Protein AF-W9HIA0-F1 (afdb_monomer_lite)

pLDDT: mean 82.34, std 18.27, range [27.28, 98.69]

Sequence (419 aa):
MSSFQTSLRPPAATPKKTTRSRIVEISGQVGYLEDGTVLQTFEGQVLQAAKNLKACMKASGVSLQHLLKIKHYIVDYNPSKLELIANAMKSVFGAEQLESPPGSLLGGVESLANPRILYEVEAVGAIKAYGPSATMPSTLVLPEITETDVVVVGTGLSGLQAAVDLQAAGLSAIVLEATGRVGGRTYSVKSTPHSPHKIDLGGAWINDTNQSRVWALTQKYGIQTERQITKGLNLTIQSDGTVNKFPYGQLTALPQDKSLLTTPHTSPKAAQYDNMSLTEFAKKYSSHPIIKHISDLMARSMVSSKPEELSFLWFLTHIARHTTLVEMISNDEDGAQFLRVKGGTMQFSERLAEELPVGAVQLATPVTKIQQLCPGAVRVTAGSGKTIYCKKVVVSAPTPAYSQINFSSTAKRHCHVIR

Secondary structure (DSSP, 8-state):
------------------SSEEEEEEEEEESB-TTS-B-SSHHHHHHHHHHHHHHHHHHHT--GGGEEEEEEEEET--TTHHHHHHHHHHHHH-SGGGSS--EEEEEEES--SSTT--EEEEEEEEEE---------SS-----EEEEEEEEE--BHHHHHHHHHHHHTT--EEEE-SSSSSBTT--EEESSTT-S-EEESS--EE-TTT-HHHHHHHHHTT--EEE----SEEEEE-TT--EEEEETT--TTS----GGGS-GGGSTTHHHHHTSBHHHHHHHH---HHHHHHHHHHHHHHHSS-TTSSBHHHHHHHHHTTS-TTGGG--STT-TT-EEETT-TTHHHHHHHHTSPTTSEETT--EEEEEEEETTEEEEEETTS-EEEEEEEEE-S-GGGGGGSEEEE-S-S------

Organism: NCBI:txid660029

Structure (mmCIF, N/CA/C/O backbone):
data_AF-W9HIA0-F1
#
_entry.id   AF-W9HIA0-F1
#
loop_
_atom_site.group_PDB
_atom_site.id
_atom_site.type_symbol
_atom_site.label_atom_id
_atom_site.label_alt_id
_atom_site.label_comp_id
_atom_site.label_asym_id
_atom_site.label_entity_id
_atom_site.label_seq_id
_atom_site.pdbx_PDB_ins_code
_atom_site.Cartn_x
_atom_site.Cartn_y
_atom_site.Cartn_z
_atom_site.occupancy
_atom_site.B_iso_or_equiv
_atom_site.auth_seq_id
_atom_site.auth_comp_id
_atom_site.auth_asym_id
_atom_site.auth_atom_id
_atom_site.pdbx_PDB_model_num
ATOM 1 N N . MET A 1 1 ? -35.161 67.763 25.863 1.00 35.59 1 MET A N 1
ATOM 2 C CA . MET A 1 1 ? -34.348 66.959 24.925 1.00 35.59 1 MET A CA 1
ATOM 3 C C . MET A 1 1 ? -33.448 66.057 25.754 1.00 35.59 1 MET A C 1
ATOM 5 O O . MET A 1 1 ? -32.598 66.581 26.457 1.00 35.59 1 MET A O 1
ATOM 9 N N . SER A 1 2 ? -33.666 64.743 25.735 1.00 28.09 2 SER A N 1
ATOM 10 C CA . SER A 1 2 ? -32.828 63.749 26.423 1.00 28.09 2 SER A CA 1
ATOM 11 C C . SER A 1 2 ? -32.234 62.789 25.391 1.00 28.09 2 SER A C 1
ATOM 13 O O . SER A 1 2 ? -32.898 62.414 24.427 1.00 28.09 2 SER A O 1
ATOM 15 N N . SER A 1 3 ? -30.958 62.438 25.548 1.00 28.38 3 SER A N 1
ATOM 16 C CA . SER A 1 3 ? -30.199 61.694 24.540 1.00 28.38 3 SER A CA 1
ATOM 17 C C . SER A 1 3 ? -30.387 60.181 24.669 1.00 28.38 3 SER A C 1
ATOM 19 O O . SER A 1 3 ? -29.790 59.558 25.547 1.00 28.38 3 SER A O 1
ATOM 21 N N . PHE A 1 4 ? -31.128 59.572 23.742 1.00 27.33 4 PHE A N 1
ATOM 22 C CA . PHE A 1 4 ? -31.023 58.132 23.497 1.00 27.33 4 PHE A CA 1
ATOM 23 C C . PHE A 1 4 ? -29.729 57.846 22.725 1.00 27.33 4 PHE A C 1
ATOM 25 O O . PHE A 1 4 ? -29.637 58.117 21.529 1.00 27.33 4 PHE A O 1
ATOM 32 N N . GLN A 1 5 ? -28.720 57.294 23.402 1.00 27.28 5 GLN A N 1
ATOM 33 C CA . GLN A 1 5 ? -27.546 56.733 22.733 1.00 27.28 5 GLN A CA 1
ATOM 34 C C . GLN A 1 5 ? -27.870 55.328 22.214 1.00 27.28 5 GLN A C 1
ATOM 36 O O . GLN A 1 5 ? -27.813 54.347 22.953 1.00 27.28 5 GLN A O 1
ATOM 41 N N . THR A 1 6 ? -28.173 55.215 20.923 1.00 29.28 6 THR A N 1
ATOM 42 C CA . THR A 1 6 ? -28.258 53.934 20.211 1.00 29.28 6 THR A CA 1
ATOM 43 C C . THR A 1 6 ? -26.856 53.356 19.984 1.00 29.28 6 THR A C 1
ATOM 45 O O . THR A 1 6 ? -26.274 53.459 18.909 1.00 29.28 6 THR A O 1
ATOM 48 N N . SER A 1 7 ? -26.292 52.718 21.013 1.00 28.92 7 SER A N 1
ATOM 49 C CA . SER A 1 7 ? -24.935 52.141 21.012 1.00 28.92 7 SER A CA 1
ATOM 50 C C . SER A 1 7 ? -24.769 50.846 20.191 1.00 28.92 7 SER A C 1
ATOM 52 O O . SER A 1 7 ? -23.736 50.180 20.279 1.00 28.92 7 SER A O 1
ATOM 54 N N . LEU A 1 8 ? -25.734 50.507 19.330 1.00 30.83 8 LEU A N 1
ATOM 55 C CA . LEU A 1 8 ? -25.632 49.410 18.365 1.00 30.83 8 LEU A CA 1
ATOM 56 C C . LEU A 1 8 ? -24.785 49.824 17.152 1.00 30.83 8 LEU A C 1
ATOM 58 O O . LEU A 1 8 ? -25.298 50.147 16.080 1.00 30.83 8 LEU A O 1
ATOM 62 N N . ARG A 1 9 ? -23.457 49.768 17.309 1.00 27.45 9 ARG A N 1
ATOM 63 C CA . ARG A 1 9 ? -22.551 49.702 16.152 1.00 27.45 9 ARG A CA 1
ATOM 64 C C . ARG A 1 9 ? -22.869 48.439 15.334 1.00 27.45 9 ARG A C 1
ATOM 66 O O . ARG A 1 9 ? -23.009 47.372 15.933 1.00 27.45 9 ARG A O 1
ATOM 73 N N . PRO A 1 10 ? -22.894 48.505 13.989 1.00 29.73 10 PRO A N 1
ATOM 74 C CA . PRO A 1 10 ? -22.833 47.302 13.165 1.00 29.73 10 PRO A CA 1
ATOM 75 C C . PRO A 1 10 ? -21.592 46.474 13.546 1.00 29.73 10 PRO A C 1
ATOM 77 O O . PRO A 1 10 ? -20.531 47.069 13.770 1.00 29.73 10 PRO A O 1
ATOM 80 N N . PRO A 1 11 ? -21.678 45.133 13.629 1.00 36.06 11 PRO A N 1
ATOM 81 C CA . PRO A 1 11 ? -20.545 44.301 14.022 1.00 36.06 11 PRO A CA 1
ATOM 82 C C . PRO A 1 11 ? -19.441 44.363 12.960 1.00 36.06 11 PRO A C 1
ATOM 84 O O . PRO A 1 11 ? -19.498 43.702 11.923 1.00 36.06 11 PRO A O 1
ATOM 87 N N . ALA A 1 12 ? -18.420 45.180 13.225 1.00 34.66 12 ALA A N 1
ATOM 88 C CA . ALA A 1 12 ? -17.250 45.330 12.371 1.00 34.66 12 ALA A CA 1
ATOM 89 C C . ALA A 1 12 ? -16.412 44.040 12.408 1.00 34.66 12 ALA A C 1
ATOM 91 O O . ALA A 1 12 ? -15.592 43.835 13.305 1.00 34.66 12 ALA A O 1
ATOM 92 N N . ALA A 1 13 ? -16.651 43.154 11.440 1.00 41.16 13 ALA A N 1
ATOM 93 C CA . ALA A 1 13 ? -16.012 41.847 11.363 1.00 41.16 13 ALA A CA 1
ATOM 94 C C . ALA A 1 13 ? -14.483 41.975 11.242 1.00 41.16 13 ALA A C 1
ATOM 96 O O . ALA A 1 13 ? -13.946 42.356 10.201 1.00 41.16 13 ALA A O 1
ATOM 97 N N . THR A 1 14 ? -13.766 41.630 12.312 1.00 37.56 14 THR A N 1
ATOM 98 C CA . THR A 1 14 ? -12.300 41.608 12.322 1.00 37.56 14 THR A CA 1
ATOM 99 C C . THR A 1 14 ? -11.791 40.443 11.460 1.00 37.56 14 THR A C 1
ATOM 101 O O . THR A 1 14 ? -1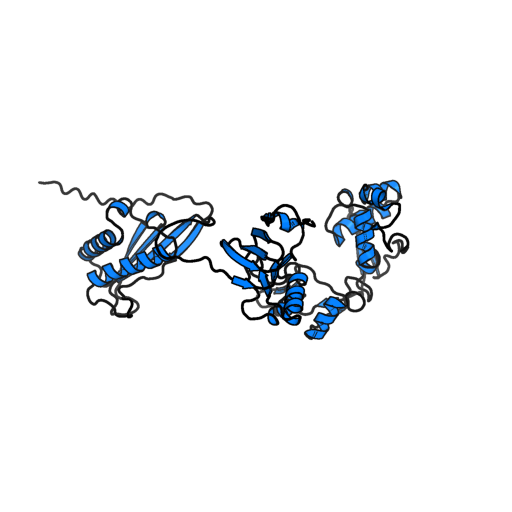2.213 39.302 11.671 1.00 37.56 14 THR A O 1
ATOM 104 N N . PRO A 1 15 ? -10.878 40.673 10.495 1.00 35.75 15 PRO A N 1
ATOM 105 C CA . PRO A 1 15 ? -10.436 39.632 9.567 1.00 35.75 15 PRO A CA 1
ATOM 106 C C . PRO A 1 15 ? -9.534 38.591 10.255 1.00 35.75 15 PRO A C 1
ATOM 108 O O . PRO A 1 15 ? -8.313 38.742 10.341 1.00 35.75 15 PRO A O 1
ATOM 111 N N . LYS A 1 16 ? -10.142 37.496 10.727 1.00 46.38 16 LYS A N 1
ATOM 112 C CA . LYS A 1 16 ? -9.457 36.341 11.334 1.00 46.38 16 LYS A CA 1
ATOM 113 C C . LYS A 1 16 ? -8.631 35.576 10.281 1.00 46.38 16 LYS A C 1
ATOM 115 O O . LYS A 1 16 ? -9.134 34.655 9.639 1.00 46.38 16 LYS A O 1
ATOM 120 N N . LYS A 1 17 ? -7.344 35.914 10.117 1.00 38.69 17 LYS A N 1
ATOM 121 C CA . LYS A 1 17 ? -6.390 35.081 9.353 1.00 38.69 17 LYS A CA 1
ATOM 122 C C . LYS A 1 17 ? -6.294 33.689 9.988 1.00 38.69 17 LYS A C 1
ATOM 124 O O . LYS A 1 17 ? -5.956 33.575 11.163 1.00 38.69 17 LYS A O 1
ATOM 129 N N . THR A 1 18 ? -6.517 32.630 9.208 1.00 45.09 18 THR A N 1
ATOM 130 C CA . THR A 1 18 ? -6.260 31.246 9.638 1.00 45.09 18 THR A CA 1
ATOM 131 C C . THR A 1 18 ? -5.520 30.476 8.544 1.00 45.09 18 THR A C 1
ATOM 133 O O . THR A 1 18 ? -5.795 30.656 7.363 1.00 45.09 18 THR A O 1
ATOM 136 N N . THR A 1 19 ? -4.539 29.657 8.931 1.00 45.19 19 THR A N 1
ATOM 137 C CA . THR A 1 19 ? -3.585 29.004 8.007 1.00 45.19 19 THR A CA 1
ATOM 138 C C . THR A 1 19 ? -3.752 27.486 7.901 1.00 45.19 19 THR A C 1
ATOM 140 O O . THR A 1 19 ? -3.065 26.860 7.101 1.00 45.19 19 THR A O 1
ATOM 143 N N . ARG A 1 20 ? -4.671 26.893 8.680 1.00 55.88 20 ARG A N 1
ATOM 144 C CA . ARG A 1 20 ? -5.217 25.530 8.531 1.00 55.88 20 ARG A CA 1
ATOM 145 C C . ARG A 1 20 ? -6.472 25.412 9.405 1.00 55.88 20 ARG A C 1
ATOM 147 O O . ARG A 1 20 ? -6.371 25.418 10.633 1.00 55.88 20 ARG A O 1
ATOM 154 N N . SER A 1 21 ? -7.639 25.305 8.775 1.00 62.72 21 SER A N 1
ATOM 155 C CA . SER A 1 21 ? -8.948 25.309 9.447 1.00 62.72 21 SER A CA 1
ATOM 156 C C . SER A 1 21 ? -9.888 24.287 8.821 1.00 62.72 21 SER A C 1
ATOM 158 O O . SER A 1 21 ? -9.863 24.097 7.607 1.00 62.72 21 SER A O 1
ATOM 160 N N . ARG A 1 22 ? -10.741 23.663 9.639 1.00 77.12 22 ARG A N 1
ATOM 161 C CA . ARG A 1 22 ? -11.906 22.911 9.165 1.00 77.12 22 ARG A CA 1
ATOM 162 C C . ARG A 1 22 ? -13.106 23.853 9.200 1.00 77.12 22 ARG A C 1
ATOM 164 O O . ARG A 1 22 ? -13.441 24.368 10.268 1.00 77.12 22 ARG A O 1
ATOM 171 N N . ILE A 1 23 ? -13.728 24.075 8.045 1.00 82.75 23 ILE A N 1
ATOM 172 C CA . ILE A 1 23 ? -15.037 24.729 7.978 1.00 82.75 23 ILE A CA 1
ATOM 173 C C . ILE A 1 23 ? -16.092 23.743 8.487 1.00 82.75 23 ILE A C 1
ATOM 175 O O . ILE A 1 23 ? -16.020 22.545 8.210 1.00 82.75 23 ILE A O 1
ATOM 179 N N . VAL A 1 24 ? -17.042 24.252 9.261 1.00 81.00 24 VAL A N 1
ATOM 180 C CA . VAL A 1 24 ? -18.225 23.534 9.728 1.00 81.00 24 VAL A CA 1
ATOM 181 C C . VAL A 1 24 ? -19.437 24.355 9.319 1.00 81.00 24 VAL A C 1
ATOM 183 O O . VAL A 1 24 ? -19.586 25.496 9.757 1.00 81.00 24 VAL A O 1
ATOM 186 N N . GLU A 1 25 ? -20.300 23.766 8.504 1.00 86.75 25 GLU A N 1
ATOM 187 C CA . GLU A 1 25 ? -21.568 24.359 8.089 1.00 86.75 25 GLU A CA 1
ATOM 188 C C . GLU A 1 25 ? -22.695 23.659 8.849 1.00 86.75 25 GLU A C 1
ATOM 190 O O . GLU A 1 25 ? -22.840 22.438 8.789 1.00 86.75 25 GLU A O 1
ATOM 195 N N . ILE A 1 26 ? -23.460 24.432 9.617 1.00 86.50 26 ILE A N 1
ATOM 196 C CA . ILE A 1 26 ? -24.636 23.963 10.346 1.00 86.50 26 ILE A CA 1
ATOM 197 C C . ILE A 1 26 ? -25.848 24.442 9.557 1.00 86.50 26 ILE A C 1
ATOM 199 O O . ILE A 1 26 ? -26.212 25.616 9.634 1.00 86.50 26 ILE A O 1
ATOM 203 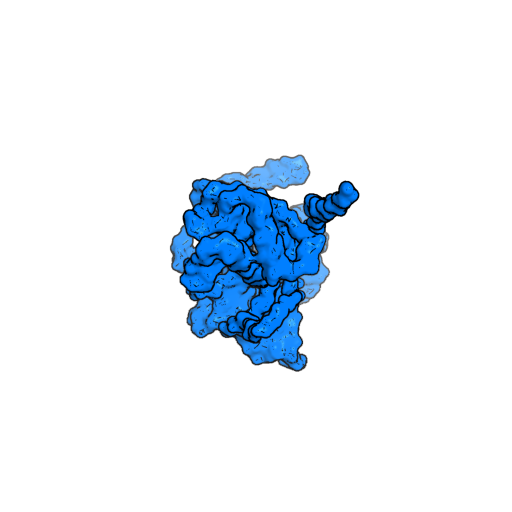N N . SER A 1 27 ? -26.424 23.518 8.784 1.00 79.19 27 SER A N 1
ATOM 204 C CA . SER A 1 27 ? -27.644 23.731 7.999 1.00 79.19 27 SER A CA 1
ATOM 205 C C . SER A 1 27 ? -28.843 24.089 8.891 1.00 79.19 27 SER A C 1
ATOM 207 O O . SER A 1 27 ? -28.811 23.841 10.100 1.00 79.19 27 SER A O 1
ATOM 209 N N . GLY A 1 28 ? -29.885 24.658 8.281 1.00 82.38 28 GLY A N 1
ATOM 210 C CA . GLY A 1 28 ? -31.044 25.290 8.916 1.00 82.38 28 GLY A CA 1
ATOM 211 C C . GLY A 1 28 ? -31.553 24.621 10.193 1.00 82.38 28 GLY A C 1
ATOM 212 O O . GLY A 1 28 ? -32.071 23.505 10.172 1.00 82.38 28 GLY A O 1
ATOM 213 N N . GLN A 1 29 ? -31.422 25.326 11.317 1.00 94.06 29 GLN A N 1
ATOM 214 C CA . GLN A 1 29 ? -31.971 24.938 12.612 1.00 94.06 29 GLN A CA 1
ATOM 215 C C . GLN A 1 29 ? -33.268 25.700 12.864 1.00 94.06 29 GLN A C 1
ATOM 217 O O . GLN A 1 29 ? -33.317 26.925 12.778 1.00 94.06 29 GLN A O 1
ATOM 222 N N . VAL A 1 30 ? -34.322 24.956 13.180 1.00 92.69 30 VAL A N 1
ATOM 223 C CA . VAL A 1 30 ? -35.706 25.442 13.264 1.00 92.69 30 VAL A CA 1
ATOM 224 C C . VAL A 1 30 ? -36.342 25.023 14.590 1.00 92.69 30 VAL A C 1
ATOM 226 O O . VAL A 1 30 ? -35.761 24.242 15.346 1.00 92.69 30 VAL A O 1
ATOM 229 N N . GLY A 1 31 ? -37.542 25.529 14.878 1.00 88.31 31 GLY A N 1
ATOM 230 C CA . GLY A 1 31 ? -38.252 25.344 16.150 1.00 88.31 31 GLY A CA 1
ATOM 231 C C . GLY A 1 31 ? -38.818 23.946 16.455 1.00 88.31 31 GLY A C 1
ATOM 232 O O . GLY A 1 31 ? -39.837 23.871 17.142 1.00 88.31 31 GLY A O 1
ATOM 233 N N . TYR A 1 32 ? -38.212 22.867 15.944 1.00 86.31 32 TYR A N 1
ATOM 234 C CA . TYR A 1 32 ? -38.603 21.487 16.264 1.00 86.31 32 TYR A CA 1
ATOM 235 C C . TYR A 1 32 ? -38.136 21.062 17.667 1.00 86.31 32 TYR A C 1
ATOM 237 O O . TYR A 1 32 ? -37.033 21.411 18.103 1.00 86.31 32 TYR A O 1
ATOM 245 N N . LEU A 1 33 ? -38.974 20.280 18.345 1.00 79.81 33 LEU A N 1
ATOM 246 C CA . LEU A 1 33 ? -38.671 19.529 19.563 1.00 79.81 33 LEU A CA 1
ATOM 247 C C . LEU A 1 33 ? -38.178 18.107 19.224 1.00 79.81 33 LEU A C 1
ATOM 249 O O . LEU A 1 33 ? -38.235 17.672 18.074 1.00 79.81 33 LEU A O 1
ATOM 253 N N . GLU A 1 34 ? -37.688 17.377 20.230 1.00 74.81 34 GLU A N 1
ATOM 254 C CA . GLU A 1 34 ? -37.121 16.023 20.072 1.00 74.81 34 GLU A CA 1
ATOM 255 C C . GLU A 1 34 ? -38.152 14.972 19.611 1.00 74.81 34 GLU A C 1
ATOM 257 O O . GLU A 1 34 ? -37.778 13.959 19.027 1.00 74.81 34 GLU A O 1
ATOM 262 N N . ASP A 1 35 ? -39.447 15.236 19.810 1.00 78.44 35 ASP A N 1
ATOM 263 C CA . ASP A 1 35 ? -40.573 14.422 19.328 1.00 78.44 35 ASP A CA 1
ATOM 264 C C . ASP A 1 35 ? -41.003 14.747 17.879 1.00 78.44 35 ASP A C 1
ATOM 266 O O . ASP A 1 35 ? -41.953 14.161 17.359 1.00 78.44 35 ASP A O 1
ATOM 270 N N . GLY A 1 36 ? -40.322 15.689 17.214 1.00 75.69 36 GLY A N 1
ATOM 271 C CA . GLY A 1 36 ? -40.649 16.152 15.863 1.00 75.69 36 GLY A CA 1
ATOM 272 C C . GLY A 1 36 ? -41.812 17.151 15.786 1.00 75.69 36 GLY A C 1
ATOM 273 O O . GLY A 1 36 ? -42.183 17.569 14.684 1.00 75.69 36 GLY A O 1
ATOM 274 N N . THR A 1 37 ? -42.390 17.576 16.914 1.00 84.69 37 THR A N 1
ATOM 275 C CA . THR A 1 37 ? -43.388 18.658 16.937 1.00 84.69 37 THR A CA 1
ATOM 276 C C . THR A 1 37 ? -42.719 20.030 16.813 1.00 84.69 37 THR A C 1
ATOM 278 O O . THR A 1 37 ? -41.551 20.208 17.153 1.00 84.69 37 THR A O 1
ATOM 281 N N . VAL A 1 38 ? -43.445 21.022 16.288 1.00 86.88 38 VAL A N 1
ATOM 282 C CA . VAL A 1 38 ? -42.968 22.408 16.137 1.00 86.88 38 VAL A CA 1
ATOM 283 C C . VAL A 1 38 ? -43.795 23.339 17.019 1.00 86.88 38 VAL A C 1
ATOM 285 O O . VAL A 1 38 ? -45.026 23.277 17.019 1.00 86.88 38 VAL A O 1
ATOM 288 N N . LEU A 1 39 ? -43.121 24.204 17.780 1.00 85.94 39 LEU A N 1
ATOM 289 C CA . LEU A 1 39 ? -43.780 25.182 18.652 1.00 85.94 39 LEU A CA 1
ATOM 290 C C . LEU A 1 39 ? -44.579 26.198 17.821 1.00 85.94 39 LEU A C 1
ATOM 292 O O . LEU A 1 39 ? -44.107 26.662 16.789 1.00 85.94 39 LEU A O 1
ATOM 296 N N . GLN A 1 40 ? -45.782 26.577 18.258 1.00 85.94 40 GLN A N 1
ATOM 297 C CA . GLN A 1 40 ? -46.658 27.444 17.452 1.00 85.94 40 GLN A CA 1
ATOM 298 C C . GLN A 1 40 ? -46.286 28.936 17.500 1.00 85.94 40 GLN A C 1
ATOM 300 O O . GLN A 1 40 ? -46.611 29.676 16.575 1.00 85.94 40 GLN A O 1
ATOM 305 N N . THR A 1 41 ? -45.609 29.403 18.554 1.00 93.00 41 THR A N 1
ATOM 306 C CA . THR A 1 41 ? -45.244 30.821 18.703 1.00 93.00 41 THR A CA 1
ATOM 307 C C . THR A 1 41 ? -43.882 31.123 18.082 1.00 93.00 41 THR A C 1
ATOM 309 O O . THR A 1 41 ? -42.940 30.342 18.219 1.00 93.00 41 THR A O 1
ATOM 312 N N . PHE A 1 42 ? -43.748 32.295 17.451 1.00 93.12 42 PHE A N 1
ATOM 313 C CA . PHE A 1 42 ? -42.478 32.759 16.878 1.00 93.12 42 PHE A CA 1
ATOM 314 C C . PHE A 1 42 ? -41.345 32.751 17.917 1.00 93.12 42 PHE A C 1
ATOM 316 O O . PHE A 1 42 ? -40.298 32.163 17.676 1.00 93.12 42 PHE A O 1
ATOM 323 N N . GLU A 1 43 ? -41.573 33.323 19.103 1.00 93.44 43 GLU A N 1
ATOM 324 C CA . GLU A 1 43 ? -40.594 33.334 20.199 1.00 93.44 43 GLU A CA 1
ATOM 325 C C . GLU A 1 43 ? -40.195 31.919 20.650 1.00 93.44 43 GLU A C 1
ATOM 327 O O . GLU A 1 43 ? -39.008 31.638 20.822 1.00 93.44 43 GLU A O 1
ATOM 332 N N . GLY A 1 44 ? -41.162 31.001 20.768 1.00 92.31 44 GLY A N 1
ATOM 333 C CA . GLY A 1 44 ? -40.901 29.602 21.105 1.00 92.31 44 GLY A CA 1
ATOM 334 C C . GLY A 1 44 ? -40.029 28.912 20.056 1.00 92.31 44 GLY A C 1
ATOM 335 O O . GLY A 1 44 ? -39.043 28.261 20.406 1.00 92.31 44 GLY A O 1
ATOM 336 N N . GLN A 1 45 ? -40.334 29.107 18.768 1.00 95.88 45 GLN A N 1
ATOM 337 C CA . GLN A 1 45 ? -39.512 28.574 17.680 1.00 95.88 45 GLN A CA 1
ATOM 338 C C . GLN A 1 45 ? -38.110 29.173 17.658 1.00 95.88 45 GLN A C 1
ATOM 340 O O . GLN A 1 45 ? -37.153 28.427 17.489 1.00 95.88 45 GLN A O 1
ATOM 345 N N . VAL A 1 46 ? -37.966 30.484 17.860 1.00 95.44 46 VAL A N 1
ATOM 346 C CA . VAL A 1 46 ? -36.664 31.164 17.926 1.00 95.44 46 VAL A CA 1
ATOM 347 C C . VAL A 1 46 ? -35.822 30.613 19.080 1.00 95.44 46 VAL A C 1
ATOM 349 O O . VAL A 1 46 ? -34.653 30.273 18.885 1.00 95.44 46 VAL A O 1
ATOM 352 N N . LEU A 1 47 ? -36.417 30.462 20.268 1.00 94.06 47 LEU A N 1
ATOM 353 C CA . LEU A 1 47 ? -35.755 29.895 21.441 1.00 94.06 47 LEU A CA 1
ATOM 354 C C . LEU A 1 47 ? -35.335 28.436 21.215 1.00 94.06 47 LEU A C 1
ATOM 356 O O . LEU A 1 47 ? -34.222 28.051 21.576 1.00 94.06 47 LEU A O 1
ATOM 360 N N . GLN A 1 48 ? -36.195 27.620 20.603 1.00 94.31 48 GLN A N 1
ATOM 361 C CA . GLN A 1 48 ? -35.885 26.218 20.337 1.00 94.31 48 GLN A CA 1
ATOM 362 C C . GLN A 1 48 ? -34.872 26.050 19.195 1.00 94.31 48 GLN A C 1
ATOM 364 O O . GLN A 1 48 ? -33.921 25.289 19.345 1.00 94.31 48 GLN A O 1
ATOM 369 N N . ALA A 1 49 ? -34.979 26.825 18.117 1.00 94.25 49 ALA A N 1
ATOM 370 C CA . ALA A 1 49 ? -33.993 26.875 17.040 1.00 94.25 49 ALA A CA 1
ATOM 371 C C . ALA A 1 49 ? -32.607 27.301 17.556 1.00 94.25 49 ALA A C 1
ATOM 373 O O . ALA A 1 49 ? -31.598 26.716 17.168 1.00 94.25 49 ALA A O 1
ATOM 374 N N . ALA A 1 50 ? -32.543 28.254 18.495 1.00 92.62 50 ALA A N 1
ATOM 375 C CA . ALA A 1 50 ? -31.300 28.633 19.163 1.00 92.62 50 ALA A CA 1
ATOM 376 C C . ALA A 1 50 ? -30.712 27.485 20.012 1.00 92.62 50 ALA A C 1
ATOM 378 O O . ALA A 1 50 ? -29.499 27.262 19.971 1.00 92.62 50 ALA A O 1
ATOM 379 N N . LYS A 1 51 ? -31.537 26.719 20.749 1.00 91.69 51 LYS A N 1
ATOM 380 C CA . LYS A 1 51 ? -31.079 25.509 21.468 1.00 91.69 51 LYS A CA 1
ATOM 381 C C . LYS A 1 51 ? -30.569 24.436 20.503 1.00 91.69 51 LYS A C 1
ATOM 383 O O . LYS A 1 51 ? -29.501 23.878 20.744 1.00 91.69 51 LYS A O 1
ATOM 388 N N . ASN A 1 52 ? -31.296 24.184 19.414 1.00 89.50 52 ASN A N 1
ATOM 389 C CA . ASN A 1 52 ? -30.943 23.204 18.386 1.00 89.50 52 ASN A CA 1
ATOM 390 C C . ASN A 1 52 ? -29.606 23.589 17.719 1.00 89.50 52 ASN A C 1
ATOM 392 O O . ASN A 1 52 ? -28.674 22.787 17.681 1.00 89.50 52 ASN A O 1
ATOM 396 N N . LEU A 1 53 ? -29.430 24.869 17.364 1.00 91.62 53 LEU A N 1
ATOM 397 C CA . LEU A 1 53 ? -28.149 25.432 16.930 1.00 91.62 53 LEU A CA 1
ATOM 398 C C . LEU A 1 53 ? -27.036 25.226 17.968 1.00 91.62 53 LEU A C 1
ATOM 400 O O . LEU A 1 53 ? -25.955 24.759 17.610 1.00 91.62 53 LEU A O 1
ATOM 404 N N . LYS A 1 54 ? -27.281 25.509 19.255 1.00 89.50 54 LYS A N 1
ATOM 405 C CA . LYS A 1 54 ? -26.299 25.273 20.328 1.00 89.50 54 LYS A CA 1
ATOM 406 C C . LYS A 1 54 ? -25.924 23.789 20.452 1.00 89.50 54 LYS A C 1
ATOM 408 O O . LYS A 1 54 ? -24.756 23.487 20.704 1.00 89.50 54 LYS A O 1
ATOM 413 N N . ALA A 1 55 ? -26.867 22.870 20.240 1.00 83.06 55 ALA A N 1
ATOM 414 C CA . ALA A 1 55 ? -26.617 21.430 20.227 1.00 83.06 55 ALA A CA 1
ATOM 415 C C . ALA A 1 55 ? -25.753 21.008 19.025 1.00 83.06 55 ALA A C 1
ATOM 417 O O . ALA A 1 55 ? -24.716 20.371 19.221 1.00 83.06 55 ALA A O 1
ATOM 418 N N . CYS A 1 56 ? -26.095 21.436 17.804 1.00 81.25 56 CYS A N 1
ATOM 419 C CA . CYS A 1 56 ? -25.299 21.172 16.599 1.00 81.25 56 CYS A CA 1
ATOM 420 C C . CYS A 1 56 ? -23.891 21.787 16.676 1.00 81.25 56 CYS A C 1
ATOM 422 O O . CYS A 1 56 ? -22.910 21.147 16.285 1.00 81.25 56 CYS A O 1
ATOM 424 N N . MET A 1 57 ? -23.765 22.995 17.236 1.00 84.38 57 MET A N 1
ATOM 425 C CA . MET A 1 57 ? -22.477 23.640 17.509 1.00 84.38 57 MET A CA 1
ATOM 426 C C . MET A 1 57 ? -21.638 22.809 18.486 1.00 84.38 57 MET A C 1
ATOM 428 O O . MET A 1 57 ? -20.497 22.469 18.163 1.00 84.38 57 MET A O 1
ATOM 432 N N . LYS A 1 58 ? -22.216 22.403 19.629 1.00 82.19 58 LYS A N 1
ATOM 433 C CA . LYS A 1 58 ? -21.558 21.542 20.628 1.00 82.19 58 LYS A CA 1
ATOM 434 C C . LYS A 1 58 ? -21.092 20.219 20.013 1.00 82.19 58 LYS A C 1
ATOM 436 O O . LYS A 1 58 ? -19.930 19.859 20.182 1.00 82.19 58 LYS A O 1
ATOM 441 N N . ALA A 1 59 ? -21.959 19.531 19.268 1.00 70.62 59 ALA A N 1
ATOM 442 C CA . ALA A 1 59 ? -21.638 18.270 18.595 1.00 70.62 59 ALA A CA 1
ATOM 443 C C . ALA A 1 59 ? -20.505 18.416 17.559 1.00 70.62 59 ALA A C 1
ATOM 445 O O . ALA A 1 59 ? -19.708 17.501 17.373 1.00 70.62 59 ALA A O 1
ATOM 446 N N . SER A 1 60 ? -20.393 19.584 16.920 1.00 75.94 60 SER A N 1
ATOM 447 C CA . SER A 1 60 ? -19.387 19.852 15.885 1.00 75.94 60 SER A CA 1
ATOM 448 C C . SER A 1 60 ? -18.049 20.403 16.407 1.00 75.94 60 SER A C 1
ATOM 450 O O . SER A 1 60 ? -17.126 20.605 15.611 1.00 75.94 60 SER A O 1
ATOM 452 N N . GLY A 1 61 ? -17.932 20.680 17.713 1.00 78.94 61 GLY A N 1
ATOM 453 C CA . GLY A 1 61 ? -16.771 21.354 18.320 1.00 78.94 61 GLY A CA 1
ATOM 454 C C . GLY A 1 61 ? -16.716 22.872 18.074 1.00 78.94 61 GLY A C 1
ATOM 455 O O . GLY A 1 61 ? -15.657 23.494 18.190 1.00 78.94 61 GLY A O 1
ATOM 456 N N . VAL A 1 62 ? -17.840 23.485 17.700 1.00 78.12 62 VAL A N 1
ATOM 457 C CA . VAL A 1 62 ? -17.956 24.914 17.378 1.00 78.12 62 VAL A CA 1
ATOM 458 C C . VAL A 1 62 ? -18.467 25.682 18.603 1.00 78.12 62 VAL A C 1
ATOM 460 O O . VAL A 1 62 ? -19.404 25.258 19.272 1.00 78.12 62 VAL A O 1
ATOM 463 N N . SER A 1 63 ? -17.874 26.841 18.886 1.00 83.44 63 SER A N 1
ATOM 464 C CA . SER A 1 63 ? -18.364 27.825 19.863 1.00 83.44 63 SER A CA 1
ATOM 465 C C . SER A 1 63 ? -18.732 29.127 19.140 1.00 83.44 63 SER A C 1
ATOM 467 O O . SER A 1 63 ? -18.366 29.296 17.975 1.00 83.44 63 SER A O 1
ATOM 469 N N . LEU A 1 64 ? -19.404 30.078 19.805 1.00 80.00 64 LEU A N 1
ATOM 470 C CA . LEU A 1 64 ? -19.675 31.400 19.206 1.00 80.00 64 LEU A CA 1
ATOM 471 C C . LEU A 1 64 ? -18.388 32.088 18.715 1.00 80.00 64 LEU A C 1
ATOM 473 O O . LEU A 1 64 ? -18.375 32.693 17.648 1.00 80.00 64 LEU A O 1
ATOM 477 N N . GLN A 1 65 ? -17.276 31.911 19.434 1.00 80.12 65 GLN A N 1
ATOM 478 C CA . GLN A 1 65 ? -15.963 32.470 19.087 1.00 80.12 65 GLN A CA 1
ATOM 479 C C . GLN A 1 65 ? -15.406 31.911 17.760 1.00 80.12 65 GLN A C 1
ATOM 481 O O . GLN A 1 65 ? -14.650 32.596 17.058 1.00 80.12 65 GLN A O 1
ATOM 486 N N . HIS A 1 66 ? -15.791 30.678 17.408 1.00 83.94 66 HIS A N 1
ATOM 487 C CA . HIS A 1 66 ? -15.425 29.989 16.167 1.00 83.94 66 HIS A CA 1
ATOM 488 C C . HIS A 1 66 ? -16.349 30.329 14.986 1.00 83.94 66 HIS A C 1
ATOM 490 O O . HIS A 1 66 ? -16.026 29.970 13.852 1.00 83.94 66 HIS A O 1
ATOM 496 N N . LEU A 1 67 ? -17.480 31.009 15.207 1.00 83.81 67 LEU A N 1
ATOM 497 C CA . LEU A 1 67 ? -18.357 31.420 14.112 1.00 83.81 67 LEU A CA 1
ATOM 498 C C . LEU A 1 67 ? -17.702 32.509 13.252 1.00 83.81 67 LEU A C 1
ATOM 500 O O . LEU A 1 67 ? -17.114 33.476 13.748 1.00 83.81 67 LEU A O 1
ATOM 504 N N . LEU A 1 68 ? -17.821 32.325 11.937 1.00 83.94 68 LEU A N 1
ATOM 505 C CA . LEU A 1 68 ? -17.515 33.325 10.916 1.00 83.94 68 LEU A CA 1
ATOM 506 C C . LEU A 1 68 ? -18.779 34.097 10.532 1.00 83.94 68 LEU A C 1
ATOM 508 O O . LEU A 1 68 ? -18.736 35.317 10.388 1.00 83.94 68 LEU A O 1
ATOM 512 N N . LYS A 1 69 ? -19.900 33.381 10.379 1.00 85.81 69 LYS A N 1
ATOM 513 C CA . LYS A 1 69 ? -21.192 33.941 9.983 1.00 85.81 69 LYS A CA 1
ATOM 514 C C . LYS A 1 69 ? -22.344 33.185 10.641 1.00 85.81 69 LYS A C 1
ATOM 516 O O . LYS A 1 69 ? -22.277 31.965 10.782 1.00 85.81 69 LYS A O 1
ATOM 521 N N . ILE A 1 70 ? -23.408 33.904 10.970 1.00 90.06 70 ILE A N 1
ATOM 522 C CA . ILE A 1 70 ? -24.729 33.351 11.289 1.00 90.06 70 ILE A CA 1
ATOM 523 C C . ILE A 1 70 ? -25.750 33.999 10.343 1.00 90.06 70 ILE A C 1
ATOM 525 O O . ILE A 1 70 ? -25.627 35.184 10.016 1.00 90.06 70 ILE A O 1
ATOM 529 N N . LYS A 1 71 ? -26.710 33.229 9.829 1.00 93.00 71 LYS A N 1
ATOM 530 C CA . LYS A 1 71 ? -27.805 33.741 8.992 1.00 93.00 71 LYS A CA 1
ATOM 531 C C . LYS A 1 71 ? -29.126 33.375 9.662 1.00 93.00 71 LYS A C 1
ATOM 533 O O . LYS A 1 71 ? -29.295 32.243 10.104 1.00 93.00 71 LYS A O 1
ATOM 538 N N . HIS A 1 72 ? -30.028 34.344 9.752 1.00 94.00 72 HIS A N 1
ATOM 539 C CA . HIS A 1 72 ? -31.362 34.188 10.319 1.00 94.00 72 HIS A CA 1
ATOM 540 C C . HIS A 1 72 ? -32.389 34.428 9.214 1.00 94.00 72 HIS A C 1
ATOM 542 O O . HIS A 1 72 ? -32.357 35.491 8.589 1.00 94.00 72 HIS A O 1
ATOM 548 N N . TYR A 1 73 ? -33.306 33.487 9.010 1.00 95.69 73 TYR A N 1
ATOM 549 C CA . TYR A 1 73 ? -34.465 33.652 8.141 1.00 95.69 73 TYR A CA 1
ATOM 550 C C . TYR A 1 73 ? -35.715 33.842 8.997 1.00 95.69 73 TYR A C 1
ATOM 552 O O . TYR A 1 73 ? -35.994 33.055 9.902 1.00 95.69 73 TYR A O 1
ATOM 560 N N . ILE A 1 74 ? -36.436 34.930 8.740 1.00 96.31 74 ILE A N 1
ATOM 561 C CA . ILE A 1 74 ? -37.525 35.419 9.583 1.00 96.31 74 ILE A CA 1
ATOM 562 C C . ILE A 1 74 ? -38.770 35.573 8.710 1.00 96.31 74 ILE A C 1
ATOM 564 O O . ILE A 1 74 ? -38.831 36.492 7.889 1.00 96.31 74 ILE A O 1
ATOM 568 N N . VAL A 1 75 ? -39.761 34.698 8.901 1.00 94.25 75 VAL A N 1
ATOM 569 C CA . VAL A 1 75 ? -41.074 34.832 8.252 1.00 94.25 75 VAL A CA 1
ATOM 570 C C . VAL A 1 75 ? -41.758 36.092 8.782 1.00 94.25 75 VAL A C 1
ATOM 572 O O . VAL A 1 75 ? -41.698 36.362 9.987 1.00 94.25 75 VAL A O 1
ATOM 575 N N . ASP A 1 76 ? -42.369 36.883 7.897 1.00 90.62 76 ASP A N 1
ATOM 576 C CA . ASP A 1 76 ? -43.021 38.169 8.199 1.00 90.62 76 ASP A CA 1
ATOM 577 C C . ASP A 1 76 ? -42.141 39.105 9.046 1.00 90.62 76 ASP A C 1
ATOM 579 O O . ASP A 1 76 ? -42.515 39.526 10.151 1.00 90.62 76 ASP A O 1
ATOM 583 N N . TYR A 1 77 ? -40.913 39.359 8.587 1.00 91.44 77 TYR A N 1
ATOM 584 C CA . TYR A 1 77 ? -39.954 40.181 9.323 1.00 91.44 77 TYR A CA 1
ATOM 585 C C . TYR A 1 77 ? -40.500 41.578 9.658 1.00 91.44 77 TYR A C 1
ATOM 587 O O . TYR A 1 77 ? -40.985 42.311 8.799 1.00 91.44 77 TYR A O 1
ATOM 595 N N . ASN A 1 78 ? -40.335 41.974 10.920 1.00 87.44 78 ASN A N 1
ATOM 596 C CA . ASN A 1 78 ? -40.554 43.332 11.401 1.00 87.44 78 ASN A CA 1
ATOM 597 C C . ASN A 1 78 ? -39.570 43.640 12.556 1.00 87.44 78 ASN A C 1
ATOM 599 O O . ASN A 1 78 ? -38.988 42.706 13.118 1.00 87.44 78 ASN A O 1
ATOM 603 N N . PRO A 1 79 ? -39.377 44.916 12.943 1.00 85.94 79 PRO A N 1
ATOM 604 C CA . PRO A 1 79 ? -38.367 45.280 13.937 1.00 85.94 79 PRO A CA 1
ATOM 605 C C . PRO A 1 79 ? -38.551 44.670 15.335 1.00 85.94 79 PRO A C 1
ATOM 607 O O . PRO A 1 79 ? -37.547 44.364 15.973 1.00 85.94 79 PRO A O 1
ATOM 610 N N . SER A 1 80 ? -39.779 44.438 15.826 1.00 86.25 80 SER A N 1
ATOM 611 C CA . SER A 1 80 ? -39.971 43.904 17.191 1.00 86.25 80 SER A CA 1
ATOM 612 C C . SER A 1 80 ? -39.556 42.433 17.315 1.00 86.25 80 SER A C 1
ATOM 614 O O . SER A 1 80 ? -39.116 42.000 18.381 1.00 86.25 80 SER A O 1
ATOM 616 N N . LYS A 1 81 ? -39.561 41.677 16.207 1.00 90.44 81 LYS A N 1
ATOM 617 C CA . LYS A 1 81 ? -38.988 40.320 16.158 1.00 90.44 81 LYS A CA 1
ATOM 618 C C . LYS A 1 81 ? -37.482 40.291 16.468 1.00 90.44 81 LYS A C 1
ATOM 620 O O . LYS A 1 81 ? -36.992 39.251 16.908 1.00 90.44 81 LYS A O 1
ATOM 625 N N . LEU A 1 82 ? -36.745 41.399 16.301 1.00 85.94 82 LEU A N 1
ATOM 626 C CA . LEU A 1 82 ? -35.314 41.457 16.632 1.00 85.94 82 LEU A CA 1
ATOM 627 C C . LEU A 1 82 ? -35.042 41.346 18.134 1.00 85.94 82 LEU A C 1
ATOM 629 O O . LEU A 1 82 ? -34.062 40.709 18.514 1.00 85.94 82 LEU A O 1
ATOM 633 N N . GLU A 1 83 ? -35.891 41.922 18.987 1.00 85.88 83 GLU A N 1
ATOM 634 C CA . GLU A 1 83 ? -35.715 41.830 20.441 1.00 85.88 83 GLU A CA 1
ATOM 635 C C . GLU A 1 83 ? -35.936 40.396 20.929 1.00 85.88 83 GLU A C 1
ATOM 637 O O . GLU A 1 83 ? -35.140 39.887 21.717 1.00 85.88 83 GLU A O 1
ATOM 642 N N . LEU A 1 84 ? -36.936 39.702 20.377 1.00 89.94 84 LEU A N 1
ATOM 643 C CA . LEU A 1 84 ? -37.194 38.284 20.651 1.00 89.94 84 LEU A CA 1
ATOM 644 C C . LEU A 1 84 ? -35.995 37.407 20.246 1.00 89.94 84 LEU A C 1
ATOM 646 O O . LEU A 1 84 ? -35.547 36.573 21.032 1.00 89.94 84 LEU A O 1
ATOM 650 N N . ILE A 1 85 ? -35.412 37.641 19.062 1.00 90.44 85 ILE A N 1
ATOM 651 C CA . ILE A 1 85 ? -34.196 36.942 18.606 1.00 90.44 85 ILE A CA 1
ATOM 652 C C . ILE A 1 85 ? -33.000 37.262 19.507 1.00 90.44 85 ILE A C 1
ATOM 654 O O . ILE A 1 85 ? -32.298 36.348 19.941 1.00 90.44 85 ILE A O 1
ATOM 658 N N . ALA A 1 86 ? -32.773 38.534 19.839 1.00 86.12 86 ALA A N 1
ATOM 659 C CA . ALA A 1 86 ? -31.673 38.938 20.708 1.00 86.12 86 ALA A CA 1
ATOM 660 C C . ALA A 1 86 ? -31.798 38.325 22.113 1.00 86.12 86 ALA A C 1
ATOM 662 O O . ALA A 1 86 ? -30.808 37.835 22.655 1.00 86.12 86 ALA A O 1
ATOM 663 N N . ASN A 1 87 ? -33.000 38.306 22.690 1.00 87.81 87 ASN A N 1
ATOM 664 C CA . ASN A 1 87 ? -33.256 37.772 24.027 1.00 87.81 87 ASN A CA 1
ATOM 665 C C . ASN A 1 87 ? -33.155 36.241 24.060 1.00 87.81 87 ASN A C 1
ATOM 667 O O . ASN A 1 87 ? -32.494 35.695 24.945 1.00 87.81 87 ASN A O 1
ATOM 671 N N . ALA A 1 88 ? -33.698 35.542 23.060 1.00 89.38 88 ALA A N 1
ATOM 672 C CA . ALA A 1 88 ? -33.547 34.095 22.927 1.00 89.38 88 ALA A CA 1
ATOM 673 C C . ALA A 1 88 ? -32.072 33.687 22.759 1.00 89.38 88 ALA A C 1
ATOM 675 O O . ALA A 1 88 ? -31.587 32.819 23.488 1.00 89.38 88 ALA A O 1
ATOM 676 N N . MET A 1 89 ? -31.317 34.365 21.885 1.00 87.56 89 MET A N 1
ATOM 677 C CA . MET A 1 89 ? -29.881 34.112 21.711 1.00 87.56 89 MET A CA 1
ATOM 678 C C . MET A 1 89 ? -29.093 34.411 22.999 1.00 87.56 89 MET A C 1
ATOM 680 O O . MET A 1 89 ? -28.259 33.597 23.394 1.00 87.56 89 MET A O 1
ATOM 684 N N . LYS A 1 90 ? -29.398 35.503 23.718 1.00 86.31 90 LYS A N 1
ATOM 685 C CA . LYS A 1 90 ? -28.806 35.802 25.038 1.00 86.31 90 LYS A CA 1
ATOM 686 C C . LYS A 1 90 ? -29.133 34.740 26.088 1.00 86.31 90 LYS A C 1
ATOM 688 O O . LYS A 1 90 ? -28.235 34.341 26.820 1.00 86.31 90 LYS A O 1
ATOM 693 N N . SER A 1 91 ? -30.370 34.246 26.159 1.00 87.44 91 SER A N 1
ATOM 694 C CA . SER A 1 91 ? -30.746 33.205 27.132 1.00 87.44 91 SER A CA 1
ATOM 695 C C . SER A 1 91 ? -30.100 31.847 26.831 1.00 87.44 91 SER A C 1
ATOM 697 O O . SER A 1 91 ? -29.750 31.110 27.750 1.00 87.44 91 SER A O 1
ATOM 699 N N . VAL A 1 92 ? -29.898 31.515 25.550 1.00 87.06 92 VAL A N 1
ATOM 700 C CA . VAL A 1 92 ? -29.332 30.225 25.144 1.00 87.06 92 VAL A CA 1
ATOM 701 C C . VAL A 1 92 ? -27.807 30.239 25.195 1.00 87.06 92 VAL A C 1
ATOM 703 O O . VAL A 1 92 ? -27.216 29.250 25.629 1.00 87.06 92 VAL A O 1
ATOM 706 N N . PHE A 1 93 ? -27.146 31.324 24.787 1.00 84.50 93 PHE A N 1
ATOM 707 C CA . PHE A 1 93 ? -25.680 31.390 24.698 1.00 84.50 93 PHE A CA 1
ATOM 708 C C . PHE A 1 93 ? -24.998 32.194 25.821 1.00 84.50 93 PHE A C 1
ATOM 710 O O . PHE A 1 93 ? -23.794 32.040 26.015 1.00 84.50 93 PHE A O 1
ATOM 717 N N . GLY A 1 94 ? -25.749 32.975 26.601 1.00 82.25 94 GLY A N 1
ATOM 718 C CA . GLY A 1 94 ? -25.230 33.889 27.622 1.00 82.25 94 GLY A CA 1
ATOM 719 C C . GLY A 1 94 ? -24.999 35.299 27.068 1.00 82.25 94 GLY A C 1
ATOM 720 O O . GLY A 1 94 ? -24.550 35.463 25.935 1.00 82.25 94 GLY A O 1
ATOM 721 N N . ALA A 1 95 ? -25.305 36.327 27.866 1.00 70.50 95 ALA A N 1
ATOM 722 C CA . ALA A 1 95 ? -25.196 37.726 27.442 1.00 70.50 95 ALA A CA 1
ATOM 723 C C . ALA A 1 95 ? -23.742 38.148 27.153 1.00 70.50 95 ALA A C 1
ATOM 725 O O . ALA A 1 95 ? -23.472 38.712 26.097 1.00 70.50 95 ALA A O 1
ATOM 726 N N . GLU A 1 96 ? -22.810 37.786 28.040 1.00 62.81 96 GLU A N 1
ATOM 727 C CA . GLU A 1 96 ? -21.366 38.064 27.924 1.00 62.81 96 GLU A CA 1
ATOM 728 C C . GLU A 1 96 ? -20.763 37.502 26.621 1.00 62.81 96 GLU A C 1
ATOM 730 O O . GLU A 1 96 ? -19.920 38.126 25.982 1.00 62.81 96 GLU A O 1
ATOM 735 N N . GLN A 1 97 ? -21.241 36.338 26.155 1.00 59.12 97 GLN A N 1
ATOM 736 C CA . GLN A 1 97 ? -20.741 35.704 24.924 1.00 59.12 97 GLN A CA 1
ATOM 737 C C . GLN A 1 97 ? -21.209 36.406 23.636 1.00 59.12 97 GLN A C 1
ATOM 739 O O . GLN A 1 97 ? -20.799 36.014 22.542 1.00 59.12 97 GLN A O 1
ATOM 744 N N . LEU A 1 98 ? -22.060 37.431 23.753 1.00 61.78 98 LEU A N 1
ATOM 745 C CA . LEU A 1 98 ? -22.612 38.215 22.648 1.00 61.78 98 LEU A CA 1
ATOM 746 C C . LEU A 1 98 ? -22.168 39.689 22.669 1.00 61.78 98 LEU A C 1
ATOM 748 O O . LEU A 1 98 ? -22.627 40.460 21.830 1.00 61.78 98 LEU A O 1
ATOM 752 N N . GLU A 1 99 ? -21.242 40.078 23.554 1.00 58.00 99 GLU A N 1
ATOM 753 C CA . GLU A 1 99 ? -20.606 41.411 23.534 1.00 58.00 99 GLU A CA 1
ATOM 754 C C . GLU A 1 99 ? -19.719 41.625 22.294 1.00 58.00 99 GLU A C 1
ATOM 756 O O . GLU A 1 99 ? -19.542 42.747 21.822 1.00 58.00 99 GLU A O 1
ATOM 761 N N . SER A 1 100 ? -19.205 40.534 21.717 1.00 59.84 100 SER A N 1
ATOM 762 C CA . SER A 1 100 ? -18.557 40.513 20.404 1.00 59.84 100 SER A CA 1
ATOM 763 C C . SER A 1 100 ? -19.271 39.487 19.511 1.00 59.84 100 SER A C 1
ATOM 765 O O . SER A 1 100 ? -18.827 38.340 19.402 1.00 59.84 100 SER A O 1
ATOM 767 N N . PRO A 1 101 ? -20.436 39.844 18.934 1.00 64.75 101 PRO A N 1
ATOM 768 C CA . PRO A 1 101 ? -21.269 38.892 18.214 1.00 64.75 101 PRO A CA 1
ATOM 769 C C . PRO A 1 101 ? -20.623 38.479 16.878 1.00 64.75 101 PRO A C 1
ATOM 771 O O . PRO A 1 101 ? -19.853 39.247 16.289 1.00 64.75 101 PRO A O 1
ATOM 774 N N . PRO A 1 102 ? -20.935 37.274 16.362 1.00 71.88 102 PRO A N 1
ATOM 775 C CA . PRO A 1 102 ? -20.497 36.851 15.034 1.00 71.88 102 PRO A CA 1
ATOM 776 C C . PRO A 1 102 ? -21.095 37.740 13.932 1.00 71.88 102 PRO A C 1
ATOM 778 O O . PRO A 1 102 ? -22.028 38.508 14.162 1.00 71.88 102 PRO A O 1
ATOM 781 N N . GLY A 1 103 ? -20.584 37.614 12.704 1.00 76.62 103 GLY A N 1
ATOM 782 C CA . GLY A 1 103 ? -21.141 38.322 11.551 1.00 76.62 103 GLY A CA 1
ATOM 783 C C . GLY A 1 103 ? -22.560 37.843 11.227 1.00 76.62 103 GLY A C 1
ATOM 784 O O . GLY A 1 103 ? -22.724 36.834 10.542 1.00 76.62 103 GLY A O 1
ATOM 785 N N . SER A 1 104 ? -23.576 38.552 11.717 1.00 81.31 104 SER A N 1
ATOM 786 C CA . SER A 1 104 ? -24.985 38.208 11.502 1.00 81.31 104 SER A CA 1
ATOM 787 C C . SER A 1 104 ? -25.540 38.769 10.195 1.00 81.31 104 SER A C 1
ATOM 789 O O . SER A 1 104 ? -25.353 39.942 9.877 1.00 81.31 104 SER A O 1
ATOM 791 N N . LEU A 1 105 ? -26.294 37.942 9.471 1.00 84.69 105 LEU A N 1
ATOM 792 C CA . LEU A 1 105 ? -27.200 38.360 8.401 1.00 84.69 105 LEU A CA 1
ATOM 793 C C . LEU A 1 105 ? -28.646 38.109 8.840 1.00 84.69 105 LEU A C 1
ATOM 795 O O . LEU A 1 105 ? -28.975 37.007 9.272 1.00 84.69 105 LEU A O 1
ATOM 799 N N . LEU A 1 106 ? -29.500 39.117 8.688 1.00 86.44 106 LEU A N 1
ATOM 800 C CA . LEU A 1 106 ? -30.933 39.049 8.967 1.00 86.44 106 LEU A CA 1
ATOM 801 C C . LEU A 1 106 ? -31.677 39.085 7.626 1.00 86.44 106 LEU A C 1
ATOM 803 O O . LEU A 1 106 ? -31.605 40.087 6.916 1.00 86.44 106 LEU A O 1
ATOM 807 N N . GLY A 1 107 ? -32.340 37.989 7.262 1.00 85.00 107 GLY A N 1
ATOM 808 C CA . GLY A 1 107 ? -33.151 37.872 6.053 1.00 85.00 107 GLY A CA 1
ATOM 809 C C . GLY A 1 107 ? -34.632 37.773 6.400 1.00 85.00 107 GLY A C 1
ATOM 810 O O . GLY A 1 107 ? -35.062 36.794 7.006 1.00 85.00 107 GLY A O 1
ATOM 811 N N . GLY A 1 108 ? -35.421 38.767 5.997 1.00 89.25 108 GLY A N 1
ATOM 812 C CA . GLY A 1 108 ? -36.873 38.610 5.939 1.00 89.25 108 GLY A CA 1
ATOM 813 C C . GLY A 1 108 ? -37.251 37.689 4.781 1.00 89.25 108 GLY A C 1
ATOM 814 O O . GLY A 1 108 ? -36.694 37.825 3.692 1.00 89.25 108 GLY A O 1
ATOM 815 N N . VAL A 1 109 ? -38.173 36.759 5.018 1.00 91.38 109 VAL A N 1
ATOM 816 C CA . VAL A 1 109 ? -38.709 35.841 4.001 1.00 91.38 109 VAL A CA 1
ATOM 817 C C . VAL A 1 109 ? -40.235 35.811 4.066 1.00 91.38 109 VAL A C 1
ATOM 819 O O . VAL A 1 109 ? -40.823 36.064 5.114 1.00 91.38 109 VAL A O 1
ATOM 822 N N . GLU A 1 110 ? -40.875 35.499 2.942 1.00 90.62 110 GLU A N 1
ATOM 823 C CA . GLU A 1 110 ? -42.332 35.319 2.855 1.00 90.62 110 GLU A CA 1
ATOM 824 C C . GLU A 1 110 ? -42.771 33.970 3.448 1.00 90.62 110 GLU A C 1
ATOM 826 O O . GLU A 1 110 ? -43.825 33.861 4.064 1.00 90.62 110 GLU A O 1
ATOM 831 N N . SER A 1 111 ? -41.946 32.929 3.306 1.00 91.62 111 SER A N 1
ATOM 832 C CA . SER A 1 111 ? -42.190 31.605 3.884 1.00 91.62 111 SER A CA 1
ATOM 833 C C . SER A 1 111 ? -40.892 30.802 4.037 1.00 91.62 111 SER A C 1
ATOM 835 O O . SER A 1 111 ? -39.834 31.194 3.539 1.00 91.62 111 SER A O 1
ATOM 837 N N . LEU A 1 112 ? -40.981 29.675 4.747 1.00 92.25 112 LEU A N 1
ATOM 838 C CA . LEU A 1 112 ? -39.932 28.660 4.884 1.00 92.25 112 LEU A CA 1
ATOM 839 C C . LEU A 1 112 ? -40.448 27.302 4.379 1.00 92.25 112 LEU A C 1
ATOM 841 O O . LEU A 1 112 ? -41.642 27.132 4.131 1.00 92.25 112 LEU A O 1
ATOM 845 N N . ALA A 1 113 ? -39.556 26.312 4.253 1.00 85.44 113 ALA A N 1
ATOM 846 C CA . ALA A 1 113 ? -39.834 25.011 3.622 1.00 85.44 113 ALA A CA 1
ATOM 847 C C . ALA A 1 113 ? -40.987 24.189 4.251 1.00 85.44 113 ALA A C 1
ATOM 849 O O . ALA A 1 113 ? -41.458 23.221 3.655 1.00 85.44 113 ALA A O 1
ATOM 850 N N . ASN A 1 114 ? -41.470 24.567 5.437 1.00 86.94 114 ASN A N 1
ATOM 851 C CA . ASN A 1 114 ? -42.764 24.142 5.966 1.00 86.94 114 ASN A CA 1
ATOM 852 C C . ASN A 1 114 ? -43.507 25.388 6.487 1.00 86.94 114 ASN A C 1
ATOM 854 O O . ASN A 1 114 ? -42.937 26.076 7.333 1.00 86.94 114 ASN A O 1
ATOM 858 N N . PRO A 1 115 ? -44.768 25.662 6.090 1.00 89.31 115 PRO A N 1
ATOM 859 C CA . PRO A 1 115 ? -45.504 26.858 6.530 1.00 89.31 115 PRO A CA 1
ATOM 860 C C . PRO A 1 115 ? -45.718 26.989 8.047 1.00 89.31 115 PRO A C 1
ATOM 862 O O . PRO A 1 115 ? -46.085 28.056 8.525 1.00 89.31 115 PRO A O 1
ATOM 865 N N . ARG A 1 116 ? -45.499 25.918 8.824 1.00 90.44 116 ARG A N 1
ATOM 866 C CA . ARG A 1 116 ? -45.539 25.962 10.296 1.00 90.44 116 ARG A CA 1
ATOM 867 C C . ARG A 1 116 ? -44.238 26.479 10.916 1.00 90.44 116 ARG A C 1
ATOM 869 O O . ARG A 1 116 ? -44.207 26.703 12.121 1.00 90.44 116 ARG A O 1
ATOM 876 N N . ILE A 1 117 ? -43.168 26.634 10.135 1.00 94.12 117 ILE A N 1
ATOM 877 C CA . ILE A 1 117 ? -41.880 27.167 10.586 1.00 94.12 117 ILE A CA 1
ATOM 878 C C . ILE A 1 117 ? -41.849 28.666 10.280 1.00 94.12 117 ILE A C 1
ATOM 880 O O . ILE A 1 117 ? -41.961 29.079 9.131 1.00 94.12 117 ILE A O 1
ATOM 884 N N . LEU A 1 118 ? -41.682 29.470 11.326 1.00 95.38 118 LEU A N 1
ATOM 885 C CA . LEU A 1 118 ? -41.682 30.934 11.290 1.00 95.38 118 LEU A CA 1
ATOM 886 C C . LEU A 1 118 ? -40.263 31.525 11.397 1.00 95.38 118 LEU A C 1
ATOM 888 O O . LEU A 1 118 ? -40.065 32.723 11.187 1.00 95.38 118 LEU A O 1
ATOM 892 N N . TYR A 1 119 ? -39.283 30.694 11.762 1.00 96.19 119 TYR A N 1
ATOM 893 C CA . TYR A 1 119 ? -37.893 31.086 11.961 1.00 96.19 119 TYR A CA 1
ATOM 894 C C . TYR A 1 119 ? -36.927 29.924 11.704 1.00 96.19 119 TYR A C 1
ATOM 896 O O . TYR A 1 119 ? -37.132 28.810 12.193 1.00 96.19 119 TYR A O 1
ATOM 904 N N . GLU A 1 120 ? -35.837 30.227 11.004 1.00 95.69 120 GLU A N 1
ATOM 905 C CA . GLU A 1 120 ? -34.710 29.328 10.766 1.00 95.69 120 GLU A CA 1
ATOM 906 C C . GLU A 1 120 ? -33.390 30.062 11.032 1.00 95.69 120 GLU A C 1
ATOM 908 O O . GLU A 1 120 ? -33.250 31.252 10.736 1.00 95.69 120 GLU A O 1
ATOM 913 N N . VAL A 1 121 ? -32.405 29.362 11.596 1.00 94.44 121 VAL A N 1
ATOM 914 C CA . VAL A 1 121 ? -31.057 29.891 11.820 1.00 94.44 121 VAL A CA 1
ATOM 915 C C . VAL A 1 121 ? -29.992 28.876 11.414 1.00 94.44 121 VAL A C 1
ATOM 917 O O . VAL A 1 121 ? -30.021 27.718 11.815 1.00 94.44 121 VAL A O 1
ATOM 920 N N . GLU A 1 122 ? -29.019 29.320 10.633 1.00 93.19 122 GLU A N 1
ATOM 921 C CA . GLU A 1 122 ? -27.888 28.516 10.163 1.00 93.19 122 GLU A CA 1
ATOM 922 C C . GLU A 1 122 ? -26.567 29.227 10.489 1.00 93.19 122 GLU A C 1
ATOM 924 O O . GLU A 1 122 ? -26.516 30.454 10.646 1.00 93.19 122 GLU A O 1
ATOM 929 N N . ALA A 1 123 ? -25.474 28.473 10.596 1.00 91.06 123 ALA A N 1
ATOM 930 C CA . ALA A 1 123 ? -24.193 29.031 11.016 1.00 91.06 123 ALA A CA 1
ATOM 931 C C . ALA A 1 123 ? -22.997 28.390 10.308 1.00 91.06 123 ALA A C 1
ATOM 933 O O . ALA A 1 123 ? -22.935 27.176 10.123 1.00 91.06 123 ALA A O 1
ATOM 934 N N . VAL A 1 124 ? -22.005 29.218 9.978 1.00 87.88 124 VAL A N 1
ATOM 935 C CA . VAL A 1 124 ? -20.720 28.789 9.416 1.00 87.88 124 VAL A CA 1
ATOM 936 C C . VAL A 1 124 ? -19.626 29.083 10.434 1.00 87.88 124 VAL A C 1
ATOM 938 O O . VAL A 1 124 ? -19.346 30.243 10.755 1.00 87.88 124 VAL A O 1
ATOM 941 N N . GLY A 1 125 ? -19.004 28.024 10.944 1.00 85.62 125 GLY A N 1
ATOM 942 C CA . GLY A 1 125 ? -17.860 28.078 11.845 1.00 85.62 125 GLY A CA 1
ATOM 943 C C . GLY A 1 125 ? -16.557 27.682 11.159 1.00 85.62 125 GLY A C 1
ATOM 944 O O . GLY A 1 125 ? -16.543 26.865 10.243 1.00 85.62 125 GLY A O 1
ATOM 945 N N . ALA A 1 126 ? -15.442 28.222 11.643 1.00 80.50 126 ALA A N 1
ATOM 946 C CA . ALA A 1 126 ? -14.108 27.741 11.314 1.00 80.50 126 ALA A CA 1
ATOM 947 C C . ALA A 1 126 ? -13.384 27.360 12.603 1.00 80.50 126 ALA A C 1
ATOM 949 O O . ALA A 1 126 ? -13.097 28.212 13.445 1.00 80.50 126 ALA A O 1
ATOM 950 N N . ILE A 1 127 ? -13.072 26.072 12.744 1.00 78.50 127 ILE A N 1
ATOM 951 C CA . ILE A 1 127 ? -12.263 25.569 13.854 1.00 78.50 127 ILE A CA 1
ATOM 952 C C . ILE A 1 127 ? -10.838 25.299 13.379 1.00 78.50 127 ILE A C 1
ATOM 954 O O . ILE A 1 127 ? -10.608 24.875 12.243 1.00 78.50 127 ILE A O 1
ATOM 958 N N . LYS A 1 128 ? -9.869 25.540 14.263 1.00 60.81 128 LYS A N 1
ATOM 959 C CA . LYS A 1 128 ? -8.444 25.277 14.024 1.00 60.81 128 LYS A CA 1
ATOM 960 C C . LYS A 1 128 ? -8.267 23.801 13.630 1.00 60.81 128 LYS A C 1
ATOM 962 O O . LYS A 1 128 ? -8.680 22.925 14.384 1.00 60.81 128 LYS A O 1
ATOM 967 N N . ALA A 1 129 ? -7.658 23.505 12.479 1.00 50.78 129 ALA A N 1
ATOM 968 C CA . ALA A 1 129 ? -7.455 22.120 12.037 1.00 50.78 129 ALA A CA 1
ATOM 969 C C . ALA A 1 129 ? -6.253 21.493 12.764 1.00 50.78 129 ALA A C 1
ATOM 971 O O . ALA A 1 129 ? -5.133 21.481 12.254 1.00 50.78 129 ALA A O 1
ATOM 972 N N . TYR A 1 130 ? -6.497 21.036 13.991 1.00 42.41 130 TYR A N 1
ATOM 973 C CA . TYR A 1 130 ? -5.531 20.393 14.882 1.00 42.41 130 TYR A CA 1
ATOM 974 C C . TYR A 1 130 ? -6.062 19.025 15.330 1.00 42.41 130 TYR A C 1
ATOM 976 O O . TYR A 1 130 ? -7.262 18.765 15.270 1.00 42.41 130 TYR A O 1
ATOM 984 N N . GLY A 1 131 ? -5.152 18.152 15.769 1.00 49.53 131 GLY A N 1
ATOM 985 C CA . GLY A 1 131 ? -5.508 16.891 16.423 1.00 49.53 131 GLY A CA 1
ATOM 986 C C . GLY A 1 131 ? -6.157 17.088 17.809 1.00 49.53 131 GLY A C 1
ATOM 987 O O . GLY A 1 131 ? -6.284 18.224 18.271 1.00 49.53 131 GLY A O 1
ATOM 988 N N . PRO A 1 132 ? -6.559 15.991 18.479 1.00 39.69 132 PRO A N 1
ATOM 989 C CA . PRO A 1 132 ? -7.205 16.015 19.804 1.00 39.69 132 PRO A CA 1
ATOM 990 C C . PRO A 1 132 ? -6.302 16.645 20.887 1.00 39.69 132 PRO A C 1
ATOM 992 O O . PRO A 1 132 ? -5.081 16.582 20.767 1.00 39.69 132 PRO A O 1
ATOM 995 N N . SER A 1 133 ? -6.790 17.217 21.998 1.00 47.09 133 SER A N 1
ATOM 996 C CA . SER A 1 133 ? -8.157 17.436 22.542 1.00 47.09 133 SER A CA 1
ATOM 997 C C . SER A 1 133 ? -8.106 18.713 23.441 1.00 47.09 133 SER A C 1
ATOM 999 O O . SER A 1 133 ? -7.107 19.424 23.355 1.00 47.09 133 SER A O 1
ATOM 1001 N N . ALA A 1 134 ? -9.021 19.157 24.320 1.00 41.34 134 ALA A N 1
ATOM 1002 C CA . ALA A 1 134 ? -10.298 18.715 24.927 1.00 41.34 134 ALA A CA 1
ATOM 1003 C C . ALA A 1 134 ? -11.083 20.003 25.354 1.00 41.34 134 ALA A C 1
ATOM 1005 O O . ALA A 1 134 ? -10.651 21.092 24.985 1.00 41.34 134 ALA A O 1
ATOM 1006 N N . THR A 1 135 ? -12.196 20.075 26.105 1.00 41.00 135 THR A N 1
ATOM 1007 C CA . THR A 1 135 ? -13.024 19.188 26.974 1.00 41.00 135 THR A CA 1
ATOM 1008 C C . THR A 1 135 ? -14.531 19.508 26.695 1.00 41.00 135 THR A C 1
ATOM 1010 O O . THR A 1 135 ? -14.802 19.949 25.584 1.00 41.00 135 THR A O 1
ATOM 1013 N N . MET A 1 136 ? -15.604 19.367 27.504 1.00 36.12 136 MET A N 1
ATOM 1014 C CA . MET A 1 136 ? -15.974 18.871 28.862 1.00 36.12 136 MET A CA 1
ATOM 1015 C C . MET A 1 136 ? -17.535 18.761 28.906 1.00 36.12 136 MET A C 1
ATOM 1017 O O . MET A 1 136 ? -18.186 19.358 28.041 1.00 36.12 136 MET A O 1
ATOM 1021 N N . PRO A 1 137 ? -18.190 18.202 29.950 1.00 45.47 137 PRO A N 1
ATOM 1022 C CA . PRO A 1 137 ? -17.848 17.060 30.802 1.00 45.47 137 PRO A CA 1
ATOM 1023 C C . PRO A 1 137 ? -18.917 15.928 30.728 1.00 45.47 137 PRO A C 1
ATOM 1025 O O . PRO A 1 137 ? -19.910 16.027 30.011 1.00 45.47 137 PRO A O 1
ATOM 1028 N N . SER A 1 138 ? -18.716 14.878 31.535 1.00 36.56 138 SER A N 1
ATOM 1029 C CA . SER A 1 138 ? -19.747 13.984 32.113 1.00 36.56 138 SER A CA 1
ATOM 1030 C C . SER A 1 138 ? -20.693 13.174 31.202 1.00 36.56 138 SER A C 1
ATOM 1032 O O . SER A 1 138 ? -21.886 13.102 31.479 1.00 36.56 138 SER A O 1
ATOM 1034 N N . THR A 1 139 ? -20.133 12.419 30.254 1.00 29.69 139 THR A N 1
ATOM 1035 C CA . THR A 1 139 ? -20.435 10.973 30.148 1.00 29.69 139 THR A CA 1
ATOM 1036 C C . THR A 1 139 ? -19.112 10.243 29.920 1.00 29.69 139 THR A C 1
ATOM 1038 O O . THR A 1 139 ? -18.224 10.789 29.261 1.00 29.69 139 THR A O 1
ATOM 1041 N N . LEU A 1 140 ? -18.949 9.021 30.441 1.00 32.12 140 LEU A N 1
ATOM 1042 C CA . LEU A 1 140 ? -17.811 8.160 30.099 1.00 32.12 140 LEU A CA 1
ATOM 1043 C C . LEU A 1 140 ? -17.969 7.617 28.671 1.00 32.12 140 LEU A C 1
ATOM 1045 O O . LEU A 1 140 ? -18.314 6.457 28.457 1.00 32.12 140 LEU A O 1
ATOM 1049 N N . VAL A 1 141 ? -17.686 8.469 27.684 1.00 38.50 141 VAL A N 1
ATOM 1050 C CA . VAL A 1 141 ? -17.355 8.015 26.332 1.00 38.50 141 VAL A CA 1
ATOM 1051 C C . VAL A 1 141 ? -15.989 7.344 26.426 1.00 38.50 141 VAL A C 1
ATOM 1053 O O . VAL A 1 141 ? -14.943 7.986 26.309 1.00 38.50 141 VAL A O 1
ATOM 1056 N N . LEU A 1 142 ? -16.007 6.039 26.702 1.00 32.66 142 LEU A N 1
ATOM 1057 C CA . LEU A 1 142 ? -14.857 5.181 26.452 1.00 32.66 142 LEU A CA 1
ATOM 1058 C C . LEU A 1 142 ? -14.435 5.385 24.985 1.00 32.66 142 LEU A C 1
ATOM 1060 O O . LEU A 1 142 ? -15.309 5.542 24.127 1.00 32.66 142 LEU A O 1
ATOM 1064 N N . PRO A 1 143 ? -13.127 5.407 24.667 1.00 41.19 143 PRO A N 1
ATOM 1065 C CA . PRO A 1 143 ? -12.705 5.404 23.271 1.00 41.19 143 PRO A CA 1
ATOM 1066 C C . PRO A 1 143 ? -13.320 4.192 22.561 1.00 41.19 143 PRO A C 1
ATOM 1068 O O . PRO A 1 143 ? -13.572 3.171 23.198 1.00 41.19 143 PRO A O 1
ATOM 1071 N N . GLU A 1 144 ? -13.542 4.290 21.250 1.00 45.28 144 GLU A N 1
ATOM 1072 C CA . GLU A 1 144 ? -14.035 3.171 20.440 1.00 45.28 144 GLU A CA 1
ATOM 1073 C C . GLU A 1 144 ? -12.978 2.048 20.418 1.00 45.28 144 GLU A C 1
ATOM 1075 O O . GLU A 1 144 ? -12.095 2.016 19.559 1.00 45.28 144 GLU A O 1
ATOM 1080 N N . ILE A 1 145 ? -13.032 1.164 21.419 1.00 49.44 145 ILE A N 1
ATOM 1081 C CA . ILE A 1 145 ? -12.157 0.001 21.562 1.00 49.44 145 ILE A CA 1
ATOM 1082 C C . ILE A 1 145 ? -12.644 -1.047 20.569 1.00 49.44 145 ILE A C 1
ATOM 1084 O O . ILE A 1 145 ? -13.634 -1.735 20.800 1.00 49.44 145 ILE A O 1
ATOM 1088 N N . THR A 1 146 ? -11.938 -1.157 19.448 1.00 70.69 146 THR A N 1
ATOM 1089 C CA . THR A 1 146 ? -12.064 -2.308 18.554 1.00 70.69 146 THR A CA 1
ATOM 1090 C C . THR A 1 146 ? -11.018 -3.350 18.951 1.00 70.69 146 THR A C 1
ATOM 1092 O O . THR A 1 146 ? -9.843 -3.008 19.109 1.00 70.69 146 THR A O 1
ATOM 1095 N N . GLU A 1 147 ? -11.425 -4.609 19.093 1.00 82.62 147 GLU A N 1
ATOM 1096 C CA . GLU A 1 147 ? -10.517 -5.746 19.279 1.00 82.62 147 GLU A CA 1
ATOM 1097 C C . GLU A 1 147 ? -10.496 -6.627 18.024 1.00 82.62 147 GLU A C 1
ATOM 1099 O O . GLU A 1 147 ? -11.509 -6.773 17.340 1.00 82.62 147 GLU A O 1
ATOM 1104 N N . THR A 1 148 ? -9.332 -7.185 17.692 1.00 91.75 148 THR A N 1
ATOM 1105 C CA . THR A 1 148 ? -9.131 -8.083 16.543 1.00 91.75 148 THR A CA 1
ATOM 1106 C C . THR A 1 148 ? -7.873 -8.934 16.753 1.00 91.75 148 THR A C 1
ATOM 1108 O O . THR A 1 148 ? -7.019 -8.577 17.562 1.00 91.75 148 THR A O 1
ATOM 1111 N N . ASP A 1 149 ? -7.690 -10.056 16.058 1.00 93.81 149 ASP A N 1
ATOM 1112 C CA . ASP A 1 149 ? -6.461 -10.848 16.191 1.00 93.81 149 ASP A CA 1
ATOM 1113 C C . ASP A 1 149 ? -5.265 -10.102 15.594 1.00 93.81 149 ASP A C 1
ATOM 1115 O O . ASP A 1 149 ? -4.200 -10.028 16.220 1.00 93.81 149 ASP A O 1
ATOM 1119 N N . VAL A 1 150 ? -5.448 -9.504 14.412 1.00 97.88 150 VAL A N 1
ATOM 1120 C CA . VAL A 1 150 ? -4.375 -8.836 13.670 1.00 97.88 150 VAL A CA 1
ATOM 1121 C C . VAL A 1 150 ? -4.820 -7.497 13.086 1.00 97.88 150 VAL A C 1
ATOM 1123 O O . VAL A 1 150 ? -5.804 -7.411 12.358 1.00 97.88 150 VAL A O 1
ATOM 1126 N N . VAL A 1 151 ? -4.030 -6.447 13.316 1.00 98.44 151 VAL A N 1
ATOM 1127 C CA . VAL A 1 151 ? -4.117 -5.224 12.502 1.00 98.44 151 VAL A CA 1
ATOM 1128 C C . VAL A 1 151 ? -3.109 -5.304 11.359 1.00 98.44 151 VAL A C 1
ATOM 1130 O O . VAL A 1 151 ? -1.923 -5.541 11.583 1.00 98.44 151 VAL A O 1
ATOM 1133 N N . VAL A 1 152 ? -3.555 -5.064 10.131 1.00 98.69 152 VAL A N 1
ATOM 1134 C CA . VAL A 1 152 ? -2.693 -4.920 8.956 1.00 98.69 152 VAL A CA 1
ATOM 1135 C C . VAL A 1 152 ? -2.607 -3.441 8.585 1.00 98.69 152 VAL A C 1
ATOM 1137 O O . VAL A 1 152 ? -3.618 -2.749 8.532 1.00 98.69 152 VAL A O 1
ATOM 1140 N N . VAL A 1 153 ? -1.401 -2.929 8.339 1.00 98.38 153 VAL A N 1
ATOM 1141 C CA . VAL A 1 153 ? -1.168 -1.516 8.002 1.00 98.38 153 VAL A CA 1
ATOM 1142 C C . VAL A 1 153 ? -0.804 -1.392 6.524 1.00 98.38 153 VAL A C 1
ATOM 1144 O O . VAL A 1 153 ? 0.239 -1.899 6.097 1.00 98.38 153 VAL A O 1
ATOM 1147 N N . GLY A 1 154 ? -1.650 -0.697 5.763 1.00 98.00 154 GLY A N 1
ATOM 1148 C CA . GLY A 1 154 ? -1.565 -0.485 4.317 1.00 98.00 154 GLY A CA 1
ATOM 1149 C C . GLY A 1 154 ? -2.441 -1.445 3.502 1.00 98.00 154 GLY A C 1
ATOM 1150 O O . GLY A 1 154 ? -2.429 -2.652 3.725 1.00 98.00 154 GLY A O 1
ATOM 1151 N N . THR A 1 155 ? -3.155 -0.910 2.507 1.00 97.81 155 THR A N 1
ATOM 1152 C CA . THR A 1 155 ? -4.017 -1.661 1.562 1.00 97.81 155 THR A CA 1
ATOM 1153 C C . THR A 1 155 ? -3.383 -1.823 0.174 1.00 97.81 155 THR A C 1
ATOM 1155 O O . THR A 1 155 ? -4.055 -1.850 -0.860 1.00 97.81 155 THR A O 1
ATOM 1158 N N . GLY A 1 156 ? -2.055 -1.937 0.127 1.00 97.88 156 GLY A N 1
ATOM 1159 C CA . GLY A 1 156 ? -1.376 -2.493 -1.044 1.00 97.88 156 GLY A CA 1
ATOM 1160 C C . GLY A 1 156 ? -1.572 -4.011 -1.128 1.00 97.88 156 GLY A C 1
ATOM 1161 O O . GLY A 1 156 ? -1.968 -4.641 -0.148 1.00 97.88 156 GLY A O 1
ATOM 1162 N N . LEU A 1 157 ? -1.224 -4.605 -2.276 1.00 97.75 157 LEU A N 1
ATOM 1163 C CA . LEU A 1 157 ? -1.331 -6.054 -2.540 1.00 97.75 157 LEU A CA 1
ATOM 1164 C C . LEU A 1 157 ? -0.855 -6.938 -1.374 1.00 97.75 157 LEU A C 1
ATOM 1166 O O . LEU A 1 157 ? -1.551 -7.868 -0.996 1.00 97.75 157 LEU A O 1
ATOM 1170 N N . SER A 1 158 ? 0.299 -6.614 -0.778 1.00 98.12 158 SER A N 1
ATOM 1171 C CA . SER A 1 158 ? 0.880 -7.369 0.343 1.00 98.12 158 SER A CA 1
ATOM 1172 C C . SER A 1 158 ? -0.019 -7.382 1.589 1.00 98.12 158 SER A C 1
ATOM 1174 O O . SER A 1 158 ? -0.274 -8.442 2.152 1.00 98.12 158 SER A O 1
ATOM 1176 N N . GLY A 1 159 ? -0.545 -6.221 1.997 1.00 98.38 159 GLY A N 1
ATOM 1177 C CA . GLY A 1 159 ? -1.414 -6.113 3.171 1.00 98.38 159 GLY A CA 1
ATOM 1178 C C . GLY A 1 159 ? -2.789 -6.743 2.949 1.00 98.38 159 GLY A C 1
ATOM 1179 O O . GLY A 1 159 ? -3.291 -7.448 3.819 1.00 98.38 159 GLY A O 1
ATOM 1180 N N . LEU A 1 160 ? -3.373 -6.554 1.764 1.00 98.62 160 LEU A N 1
ATOM 1181 C CA . LEU A 1 160 ? -4.666 -7.153 1.429 1.00 98.62 160 LEU A CA 1
ATOM 1182 C C . LEU A 1 160 ? -4.579 -8.681 1.294 1.00 98.62 160 LEU A C 1
ATOM 1184 O O . LEU A 1 160 ? -5.420 -9.373 1.858 1.00 98.62 160 LEU A O 1
ATOM 1188 N N . GLN A 1 161 ? -3.536 -9.215 0.646 1.00 98.50 161 GLN A N 1
ATOM 1189 C CA . GLN A 1 161 ? -3.299 -10.662 0.607 1.00 98.50 161 GLN A CA 1
ATOM 1190 C C . GLN A 1 161 ? -3.103 -11.225 2.016 1.00 98.50 161 GLN A C 1
ATOM 1192 O O . GLN A 1 161 ? -3.750 -12.203 2.368 1.00 98.50 161 GLN A O 1
ATOM 1197 N N . ALA A 1 162 ? -2.281 -10.576 2.850 1.00 98.56 162 ALA A N 1
ATOM 1198 C CA . ALA A 1 162 ? -2.079 -11.013 4.229 1.00 98.56 162 ALA A CA 1
ATOM 1199 C C . ALA A 1 162 ? -3.389 -11.025 5.037 1.00 98.56 162 ALA A C 1
ATOM 1201 O O . ALA A 1 162 ? -3.595 -11.931 5.836 1.00 98.56 162 ALA A O 1
ATOM 1202 N N . ALA A 1 163 ? -4.290 -10.061 4.826 1.00 98.44 163 ALA A N 1
ATOM 1203 C CA . ALA A 1 163 ? -5.599 -10.043 5.477 1.00 98.44 163 ALA A CA 1
ATOM 1204 C C . ALA A 1 163 ? -6.512 -11.195 5.015 1.00 98.44 163 ALA A C 1
ATOM 1206 O O . ALA A 1 163 ? -7.144 -11.833 5.856 1.00 98.44 163 ALA A O 1
ATOM 1207 N N . VAL A 1 164 ? -6.532 -11.502 3.712 1.00 98.25 164 VAL A N 1
ATOM 1208 C CA . VAL A 1 164 ? -7.278 -12.644 3.150 1.00 98.25 164 VAL A CA 1
ATOM 1209 C C . VAL A 1 164 ? -6.709 -13.975 3.660 1.00 98.25 164 VAL A C 1
ATOM 1211 O O . VAL A 1 164 ? -7.470 -14.840 4.088 1.00 98.25 164 VAL A O 1
ATOM 1214 N N . ASP A 1 165 ? -5.382 -14.121 3.708 1.00 98.31 165 ASP A N 1
ATOM 1215 C CA . ASP A 1 165 ? -4.706 -15.314 4.239 1.00 98.31 165 ASP A CA 1
ATOM 1216 C C . ASP A 1 165 ? -5.004 -15.515 5.741 1.00 98.31 165 ASP A C 1
ATOM 1218 O O . ASP A 1 165 ? -5.229 -16.639 6.192 1.00 98.31 165 ASP A O 1
ATOM 1222 N N . LEU A 1 166 ? -5.054 -14.429 6.524 1.00 97.88 166 LEU A N 1
ATOM 1223 C CA . LEU A 1 166 ? -5.415 -14.456 7.947 1.00 97.88 166 LEU A CA 1
ATOM 1224 C C . LEU A 1 166 ? -6.884 -14.849 8.164 1.00 97.88 166 LEU A C 1
ATOM 1226 O O . LEU A 1 166 ? -7.165 -15.689 9.019 1.00 97.88 166 LEU A O 1
ATOM 1230 N N . GLN A 1 167 ? -7.807 -14.301 7.368 1.00 95.12 167 GLN A N 1
ATOM 1231 C CA . GLN A 1 167 ? -9.224 -14.674 7.399 1.00 95.12 167 GLN A CA 1
ATOM 1232 C C . GLN A 1 167 ? -9.429 -16.146 7.008 1.00 95.12 167 GLN A C 1
ATOM 1234 O O . GLN A 1 167 ? -10.191 -16.853 7.666 1.00 95.12 167 GLN A O 1
ATOM 1239 N N . ALA A 1 168 ? -8.717 -16.633 5.986 1.00 94.06 168 ALA A N 1
ATOM 1240 C CA . ALA A 1 168 ? -8.736 -18.041 5.584 1.00 94.06 168 ALA A CA 1
ATOM 1241 C C . ALA A 1 168 ? -8.173 -18.975 6.675 1.00 94.06 168 ALA A C 1
ATOM 1243 O O . ALA A 1 168 ? -8.624 -20.111 6.806 1.00 94.06 168 ALA A O 1
ATOM 1244 N N . ALA A 1 169 ? -7.246 -18.483 7.504 1.00 96.44 169 ALA A N 1
ATOM 1245 C CA . ALA A 1 169 ? -6.761 -19.159 8.709 1.00 96.44 169 ALA A CA 1
ATOM 1246 C C . ALA A 1 169 ? -7.694 -19.011 9.937 1.00 96.44 169 ALA A C 1
ATOM 1248 O O . ALA A 1 169 ? -7.332 -19.440 11.034 1.00 96.44 169 ALA A O 1
ATOM 1249 N N . GLY A 1 170 ? -8.881 -18.411 9.781 1.00 93.62 170 GLY A N 1
ATOM 1250 C CA . GLY A 1 170 ? -9.875 -18.238 10.846 1.00 93.62 170 GLY A CA 1
ATOM 1251 C C . GLY A 1 170 ? -9.579 -17.106 11.837 1.00 93.62 170 GLY A C 1
ATOM 1252 O O . GLY A 1 170 ? -10.185 -17.066 12.907 1.00 93.62 170 GLY A O 1
ATOM 1253 N N . LEU A 1 171 ? -8.655 -16.195 11.514 1.00 95.06 171 LEU A N 1
ATOM 1254 C CA . LEU A 1 171 ? -8.283 -15.059 12.361 1.00 95.06 171 LEU A CA 1
ATOM 1255 C C . LEU A 1 171 ? -9.025 -13.789 11.937 1.00 95.06 171 LEU A C 1
ATOM 1257 O O . LEU A 1 171 ? -9.141 -13.487 10.749 1.00 95.06 171 LEU A O 1
ATOM 1261 N N . SER A 1 172 ? -9.480 -12.997 12.909 1.00 93.88 172 SER A N 1
ATOM 1262 C CA . SER A 1 172 ? -10.053 -11.681 12.621 1.00 93.88 172 SER A CA 1
ATOM 1263 C C . SER A 1 172 ? -8.949 -10.681 12.253 1.00 93.88 172 SER A C 1
ATOM 1265 O O . SER A 1 172 ? -7.917 -10.598 12.925 1.00 93.88 172 SER A O 1
ATOM 1267 N N . ALA A 1 173 ? -9.167 -9.911 11.185 1.00 95.88 173 ALA A N 1
ATOM 1268 C CA . ALA A 1 173 ? -8.209 -8.924 10.704 1.00 95.88 173 ALA A CA 1
ATOM 1269 C C . ALA A 1 173 ? -8.878 -7.584 10.367 1.00 95.88 173 ALA A C 1
ATOM 1271 O O . ALA A 1 173 ? -9.953 -7.548 9.769 1.00 95.88 173 ALA A O 1
ATOM 1272 N N . ILE A 1 174 ? -8.205 -6.480 10.706 1.00 97.31 174 ILE A N 1
ATOM 1273 C CA . ILE A 1 174 ? -8.582 -5.117 10.301 1.00 97.31 174 ILE A CA 1
ATOM 1274 C C . ILE A 1 174 ? -7.431 -4.505 9.502 1.00 97.31 174 ILE A C 1
ATOM 1276 O O . ILE A 1 174 ? -6.298 -4.465 9.981 1.00 97.31 174 ILE A O 1
ATOM 1280 N N . VAL A 1 175 ? -7.717 -3.996 8.303 1.00 98.38 175 VAL A N 1
ATOM 1281 C CA . VAL A 1 175 ? -6.738 -3.378 7.400 1.00 98.38 175 VAL A CA 1
ATOM 1282 C C . VAL A 1 175 ? -6.892 -1.859 7.434 1.00 98.38 175 VAL A C 1
ATOM 1284 O O . VAL A 1 175 ? -7.911 -1.322 7.005 1.00 98.38 175 VAL A O 1
ATOM 1287 N N . LEU A 1 176 ? -5.877 -1.159 7.939 1.00 98.06 176 LEU A N 1
ATOM 1288 C CA . LEU A 1 176 ? -5.862 0.296 8.095 1.00 98.06 176 LEU A CA 1
ATOM 1289 C C . LEU A 1 176 ? -5.052 0.957 6.979 1.00 98.06 176 LEU A C 1
ATOM 1291 O O . LEU A 1 176 ? -3.865 0.671 6.812 1.00 98.06 176 LEU A O 1
ATOM 1295 N N . GLU A 1 177 ? -5.670 1.875 6.244 1.00 97.31 177 GLU A N 1
ATOM 1296 C CA . GLU A 1 177 ? -5.061 2.582 5.116 1.00 97.31 177 GLU A CA 1
ATOM 1297 C C . GLU A 1 177 ? -4.978 4.087 5.373 1.00 97.31 177 GLU A C 1
ATOM 1299 O O . GLU A 1 177 ? -5.939 4.709 5.814 1.00 97.31 177 GLU A O 1
ATOM 1304 N N . ALA A 1 178 ? -3.833 4.695 5.055 1.00 94.44 178 ALA A N 1
ATOM 1305 C CA . ALA A 1 178 ? -3.608 6.124 5.259 1.00 94.44 178 ALA A CA 1
ATOM 1306 C C . ALA A 1 178 ? -4.375 7.012 4.265 1.00 94.44 178 ALA A C 1
ATOM 1308 O O . ALA A 1 178 ? -4.721 8.147 4.593 1.00 94.44 178 ALA A O 1
ATOM 1309 N N . THR A 1 179 ? -4.621 6.514 3.053 1.00 92.88 179 THR A N 1
ATOM 1310 C CA . THR A 1 179 ? -5.255 7.249 1.950 1.00 92.88 179 THR A CA 1
ATOM 1311 C C . THR A 1 179 ? -6.737 6.898 1.768 1.00 92.88 179 THR A C 1
ATOM 1313 O O . THR A 1 179 ? -7.279 6.002 2.408 1.00 92.88 179 THR A O 1
ATOM 1316 N N . GLY A 1 180 ? -7.433 7.615 0.883 1.00 94.62 180 GLY A N 1
ATOM 1317 C CA . GLY A 1 180 ? -8.840 7.353 0.554 1.00 94.62 180 GLY A CA 1
ATOM 1318 C C . GLY A 1 180 ? -9.079 6.217 -0.452 1.00 94.62 180 GLY A C 1
ATOM 1319 O O . GLY A 1 180 ? -10.135 6.211 -1.077 1.00 94.62 180 GLY A O 1
ATOM 1320 N N . ARG A 1 181 ? -8.115 5.311 -0.689 1.00 95.69 181 ARG A N 1
ATOM 1321 C CA . ARG A 1 181 ? -8.229 4.229 -1.688 1.00 95.69 181 ARG A CA 1
ATOM 1322 C C . ARG A 1 181 ? -7.367 3.008 -1.358 1.00 95.69 181 ARG A C 1
ATOM 1324 O O . ARG A 1 181 ? -6.351 3.139 -0.688 1.00 95.69 181 ARG A O 1
ATOM 1331 N N . VAL A 1 182 ? -7.708 1.866 -1.952 1.00 97.19 182 VAL A N 1
ATOM 1332 C CA . VAL A 1 182 ? -6.845 0.672 -1.994 1.00 97.19 182 VAL A CA 1
ATOM 1333 C C . VAL A 1 182 ? -5.766 0.753 -3.089 1.00 97.19 182 VAL A C 1
ATOM 1335 O O . VAL A 1 182 ? -5.733 1.692 -3.892 1.00 97.19 182 VAL A O 1
ATOM 1338 N N . GLY A 1 183 ? -4.858 -0.228 -3.120 1.00 95.94 183 GLY A N 1
ATOM 1339 C CA . GLY A 1 183 ? -3.836 -0.430 -4.160 1.00 95.94 183 GLY A CA 1
ATOM 1340 C C . GLY A 1 183 ? -2.437 0.052 -3.779 1.00 95.94 183 GLY A C 1
ATOM 1341 O O . GLY A 1 183 ? -1.431 -0.596 -4.084 1.00 95.94 183 GLY A O 1
ATOM 1342 N N . GLY A 1 184 ? -2.339 1.171 -3.058 1.00 95.69 184 GLY A N 1
ATOM 1343 C CA . GLY A 1 184 ? -1.055 1.763 -2.677 1.00 95.69 184 GLY A CA 1
ATOM 1344 C C . GLY A 1 184 ? -0.196 2.103 -3.903 1.00 95.69 184 GLY A C 1
ATOM 1345 O O . GLY A 1 184 ? -0.421 3.125 -4.552 1.00 95.69 184 GLY A O 1
ATOM 1346 N N . ARG A 1 185 ? 0.786 1.248 -4.228 1.00 96.56 185 ARG A N 1
ATOM 1347 C CA . ARG A 1 185 ? 1.676 1.403 -5.399 1.00 96.56 185 ARG A CA 1
ATOM 1348 C C . ARG A 1 185 ? 1.099 0.867 -6.716 1.00 96.56 185 ARG A C 1
ATOM 1350 O O . ARG A 1 185 ? 1.652 1.195 -7.761 1.00 96.56 185 ARG A O 1
ATOM 1357 N N . THR A 1 186 ? -0.001 0.112 -6.702 1.00 97.44 186 THR A N 1
ATOM 1358 C CA . THR A 1 186 ? -0.877 0.002 -7.881 1.00 97.44 186 THR A CA 1
ATOM 1359 C C . THR A 1 186 ? -1.911 1.128 -7.812 1.00 97.44 186 THR A C 1
ATOM 1361 O O . THR A 1 186 ? -2.452 1.440 -6.744 1.00 97.44 186 THR A O 1
ATOM 1364 N N . TYR A 1 187 ? -2.133 1.813 -8.934 1.00 97.44 187 TYR A N 1
ATOM 1365 C CA . TYR A 1 187 ? -3.093 2.912 -9.026 1.00 97.44 187 TYR A CA 1
ATOM 1366 C C . TYR A 1 187 ? -3.542 3.084 -10.473 1.00 97.44 187 TYR A C 1
ATOM 1368 O O . TYR A 1 187 ? -2.730 3.433 -11.326 1.00 97.44 187 TYR A O 1
ATOM 1376 N N . SER A 1 188 ? -4.824 2.842 -10.737 1.00 96.88 188 SER A N 1
ATOM 1377 C CA . SER A 1 188 ? -5.388 2.826 -12.089 1.00 96.88 188 SER A CA 1
ATOM 1378 C C . SER A 1 188 ? -6.520 3.848 -12.179 1.00 96.88 188 SER A C 1
ATOM 1380 O O . SER A 1 188 ? -7.582 3.656 -11.587 1.00 96.88 188 SER A O 1
ATOM 1382 N N . VAL A 1 189 ? -6.297 4.943 -12.905 1.00 95.25 189 VAL A N 1
ATOM 1383 C CA . VAL A 1 189 ? -7.258 6.052 -13.073 1.00 95.25 189 VAL A CA 1
ATOM 1384 C C . VAL A 1 189 ? -7.956 5.960 -14.425 1.00 95.25 189 VAL A C 1
ATOM 1386 O O . VAL A 1 189 ? -7.406 5.370 -15.345 1.00 95.25 189 VAL A O 1
ATOM 1389 N N . LYS A 1 190 ? -9.135 6.567 -14.607 1.00 94.19 190 LYS A N 1
ATOM 1390 C CA . LYS A 1 190 ? -9.700 6.722 -15.960 1.00 94.19 190 LYS A CA 1
ATOM 1391 C C . LYS A 1 190 ? -8.793 7.609 -16.825 1.00 94.19 190 LYS A C 1
ATOM 1393 O O . LYS A 1 190 ? -8.305 8.628 -16.347 1.00 94.19 190 LYS A O 1
ATOM 1398 N N . SER A 1 191 ? -8.639 7.261 -18.103 1.00 90.94 191 SER A N 1
ATOM 1399 C CA . SER A 1 191 ? -7.891 8.047 -19.098 1.00 90.94 191 SER A CA 1
ATOM 1400 C C . SER A 1 191 ? -8.469 9.459 -19.292 1.00 90.94 191 SER A C 1
ATOM 1402 O O . SER A 1 191 ? -7.727 10.434 -19.355 1.00 90.94 191 SER A O 1
ATOM 1404 N N . THR A 1 192 ? -9.798 9.571 -19.330 1.00 91.75 192 THR A N 1
ATOM 1405 C CA . THR A 1 192 ? -10.567 10.826 -19.268 1.00 91.75 192 THR A CA 1
ATOM 1406 C C . THR A 1 192 ? -11.857 10.555 -18.476 1.00 91.75 192 THR A C 1
ATOM 1408 O O . THR A 1 192 ? -12.222 9.385 -18.333 1.00 91.75 192 THR A O 1
ATOM 1411 N N . PRO A 1 193 ? -12.601 11.564 -17.976 1.00 90.50 193 PRO A N 1
ATOM 1412 C CA . PRO A 1 193 ? -13.807 11.332 -17.164 1.00 90.50 193 PRO A CA 1
ATOM 1413 C C . PRO A 1 193 ? -14.843 10.392 -17.810 1.00 90.50 193 PRO A C 1
ATOM 1415 O O . PRO A 1 193 ? -15.460 9.569 -17.123 1.00 90.50 193 PRO A O 1
ATOM 1418 N N . HIS A 1 194 ? -14.975 10.478 -19.138 1.00 91.31 194 HIS A N 1
ATOM 1419 C CA . HIS A 1 194 ? -15.922 9.716 -19.957 1.00 91.31 194 HIS A CA 1
ATOM 1420 C C . HIS A 1 194 ? -15.322 8.447 -20.590 1.00 91.31 194 HIS A C 1
ATOM 1422 O O . HIS A 1 194 ? -16.063 7.650 -21.156 1.00 91.31 194 HIS A O 1
ATOM 1428 N N . SER A 1 195 ? -14.003 8.239 -20.511 1.00 89.62 195 SER A N 1
ATOM 1429 C CA . SER A 1 195 ? -13.358 7.066 -21.110 1.00 89.62 195 SER A CA 1
ATOM 1430 C C . SER A 1 195 ? -13.645 5.791 -20.300 1.00 89.62 195 SER A C 1
ATOM 1432 O O . SER A 1 195 ? -13.525 5.820 -19.068 1.00 89.62 195 SER A O 1
ATOM 1434 N N . PRO A 1 196 ? -13.958 4.654 -20.955 1.00 85.94 196 PRO A N 1
ATOM 1435 C CA . PRO A 1 196 ? -14.002 3.347 -20.300 1.00 85.94 196 PRO A CA 1
ATOM 1436 C C . PRO A 1 196 ? -12.595 2.799 -19.998 1.00 85.94 196 PRO A C 1
ATOM 1438 O O . PRO A 1 196 ? -12.452 1.855 -19.224 1.00 85.94 196 PRO A O 1
ATOM 1441 N N . HIS A 1 197 ? -11.543 3.373 -20.594 1.00 89.69 197 HIS A N 1
ATOM 1442 C CA . HIS A 1 197 ? -10.171 2.895 -20.448 1.00 89.69 197 HIS A CA 1
ATOM 1443 C C . HIS A 1 197 ? -9.497 3.486 -19.199 1.00 89.69 197 HIS A C 1
ATOM 1445 O O . HIS A 1 197 ? -9.539 4.699 -18.968 1.00 89.69 197 HIS A O 1
ATOM 1451 N N . LYS A 1 198 ? -8.836 2.627 -18.413 1.00 93.44 198 LYS A N 1
ATOM 1452 C CA . LYS A 1 198 ? -7.975 3.011 -17.283 1.00 93.44 198 LYS A CA 1
ATOM 1453 C C . LYS A 1 198 ? -6.501 3.141 -17.731 1.00 93.44 198 LYS A C 1
ATOM 1455 O O . LYS A 1 198 ? -6.072 2.438 -18.640 1.00 93.44 198 LYS A O 1
ATOM 1460 N N . ILE A 1 199 ? -5.739 4.018 -17.076 1.00 95.19 199 ILE A N 1
ATOM 1461 C CA . ILE A 1 199 ? -4.279 4.187 -17.180 1.00 95.19 199 ILE A CA 1
ATOM 1462 C C . ILE A 1 199 ? -3.672 3.874 -15.809 1.00 95.19 199 ILE A C 1
ATOM 1464 O O . ILE A 1 199 ? -4.140 4.394 -14.795 1.00 95.19 199 ILE A O 1
ATOM 1468 N N . ASP A 1 200 ? -2.616 3.063 -15.775 1.00 97.06 200 ASP A N 1
ATOM 1469 C CA . ASP A 1 200 ? -1.845 2.811 -14.556 1.00 97.06 200 ASP A CA 1
ATOM 1470 C C . ASP A 1 200 ? -0.816 3.926 -14.317 1.00 97.06 200 ASP A C 1
ATOM 1472 O O . ASP A 1 200 ? 0.041 4.178 -15.161 1.00 97.06 200 ASP A O 1
ATOM 1476 N N . LEU A 1 201 ? -0.881 4.562 -13.145 1.00 96.75 201 LEU A N 1
ATOM 1477 C CA . LEU A 1 201 ? 0.063 5.583 -12.662 1.00 96.75 201 LEU A CA 1
ATOM 1478 C C . LEU A 1 201 ? 1.059 5.015 -11.627 1.00 96.75 201 LEU A C 1
ATOM 1480 O O . LEU A 1 201 ? 1.626 5.756 -10.826 1.00 96.75 201 LEU A O 1
ATOM 1484 N N . GLY A 1 202 ? 1.215 3.692 -11.586 1.00 95.81 202 GLY A N 1
ATOM 1485 C CA . GLY A 1 202 ? 2.021 2.969 -10.599 1.00 95.81 202 GLY A CA 1
ATOM 1486 C C . GLY A 1 202 ? 2.622 1.690 -11.181 1.00 95.81 202 GLY A C 1
ATOM 1487 O O . GLY A 1 202 ? 2.927 1.636 -12.368 1.00 95.81 202 GLY A O 1
ATOM 1488 N N . GLY A 1 203 ? 2.779 0.645 -10.363 1.00 95.25 203 GLY A N 1
ATOM 1489 C CA . GLY A 1 203 ? 3.206 -0.675 -10.844 1.00 95.25 203 GLY A CA 1
ATOM 1490 C C . GLY A 1 203 ? 2.203 -1.231 -11.859 1.00 95.25 203 GLY A C 1
ATOM 1491 O O . GLY A 1 203 ? 1.016 -1.319 -11.548 1.00 95.25 203 GLY A O 1
ATOM 1492 N N . ALA A 1 204 ? 2.666 -1.552 -13.070 1.00 95.38 204 ALA A N 1
ATOM 1493 C CA . ALA A 1 204 ? 1.803 -1.616 -14.254 1.00 95.38 204 ALA A CA 1
ATOM 1494 C C . ALA A 1 204 ? 1.998 -2.850 -15.163 1.00 95.38 204 ALA A C 1
ATOM 1496 O O . ALA A 1 204 ? 1.238 -3.028 -16.115 1.00 95.38 204 ALA A O 1
ATOM 1497 N N . TRP A 1 205 ? 2.985 -3.697 -14.863 1.00 95.81 205 TRP A N 1
ATOM 1498 C CA . TRP A 1 205 ? 3.288 -4.934 -15.588 1.00 95.81 205 TRP A CA 1
ATOM 1499 C C . TRP A 1 205 ? 3.268 -6.135 -14.642 1.00 95.81 205 TRP A C 1
ATOM 1501 O O . TRP A 1 205 ? 3.504 -5.973 -13.442 1.00 95.81 205 TRP A O 1
ATOM 1511 N N . ILE A 1 206 ? 3.001 -7.317 -15.195 1.00 96.31 206 ILE A N 1
ATOM 1512 C CA . ILE A 1 206 ? 3.148 -8.626 -14.545 1.00 96.31 206 ILE A CA 1
ATOM 1513 C C . ILE A 1 206 ? 3.766 -9.632 -15.532 1.00 96.31 206 ILE A C 1
ATOM 1515 O O . ILE A 1 206 ? 3.978 -9.314 -16.703 1.00 96.31 206 ILE A O 1
ATOM 1519 N N . ASN A 1 207 ? 4.024 -10.855 -15.074 1.00 95.00 207 ASN A N 1
ATOM 1520 C CA . ASN A 1 207 ? 4.488 -11.968 -15.901 1.00 95.00 207 ASN A CA 1
ATOM 1521 C C . ASN A 1 207 ? 3.823 -13.285 -15.426 1.00 95.00 207 ASN A C 1
ATOM 1523 O O . ASN A 1 207 ? 3.581 -13.460 -14.231 1.00 95.00 207 ASN A O 1
ATOM 1527 N N . ASP A 1 208 ? 3.479 -14.184 -16.348 1.00 94.81 208 ASP A N 1
ATOM 1528 C CA . ASP A 1 208 ? 2.789 -15.457 -16.090 1.00 94.81 208 ASP A CA 1
ATOM 1529 C C . ASP A 1 208 ? 3.735 -16.649 -15.843 1.00 94.81 208 ASP A C 1
ATOM 1531 O O . ASP A 1 208 ? 3.368 -17.560 -15.095 1.00 94.81 208 ASP A O 1
ATOM 1535 N N . THR A 1 209 ? 4.960 -16.629 -16.382 1.00 90.12 209 THR A N 1
ATOM 1536 C CA . THR A 1 209 ? 5.982 -17.671 -16.174 1.00 90.12 209 THR A CA 1
ATOM 1537 C C . THR A 1 209 ? 6.728 -17.506 -14.843 1.00 90.12 209 THR A C 1
ATOM 1539 O O . THR A 1 209 ? 6.915 -18.484 -14.115 1.00 90.12 209 THR A O 1
ATOM 1542 N N . ASN A 1 210 ? 7.116 -16.276 -14.479 1.00 88.50 210 ASN A N 1
ATOM 1543 C CA . ASN A 1 210 ? 8.015 -15.995 -13.351 1.00 88.50 210 ASN A CA 1
ATOM 1544 C C . ASN A 1 210 ? 7.399 -15.210 -12.170 1.00 88.50 210 ASN A C 1
ATOM 1546 O O . ASN A 1 210 ? 7.990 -15.195 -11.090 1.00 88.50 210 ASN A O 1
ATOM 1550 N N . GLN A 1 211 ? 6.181 -14.655 -12.286 1.00 93.19 211 GLN A N 1
ATOM 1551 C CA . GLN A 1 211 ? 5.479 -13.979 -11.169 1.00 93.19 211 GLN A CA 1
ATOM 1552 C C . GLN A 1 211 ? 4.218 -14.738 -10.713 1.00 93.19 211 GLN A C 1
ATOM 1554 O O . GLN A 1 211 ? 3.148 -14.161 -10.492 1.00 93.19 211 GLN A O 1
ATOM 1559 N N . SER A 1 212 ? 4.360 -16.050 -10.507 1.00 95.06 212 SER A N 1
ATOM 1560 C CA . SER A 1 212 ? 3.276 -17.006 -10.210 1.00 95.06 212 SER A CA 1
ATOM 1561 C C . SER A 1 212 ? 2.237 -16.555 -9.168 1.00 95.06 212 SER A C 1
ATOM 1563 O O . SER A 1 212 ? 1.059 -16.870 -9.314 1.00 95.06 212 SER A O 1
ATOM 1565 N N . ARG A 1 213 ? 2.621 -15.777 -8.144 1.00 96.69 213 ARG A N 1
ATOM 1566 C CA . ARG A 1 213 ? 1.692 -15.265 -7.114 1.00 96.69 213 ARG A CA 1
ATOM 1567 C C . ARG A 1 213 ? 0.671 -14.254 -7.649 1.00 96.69 213 ARG A C 1
ATOM 1569 O O . ARG A 1 213 ? -0.503 -14.365 -7.315 1.00 96.69 213 ARG A O 1
ATOM 1576 N N . VAL A 1 214 ? 1.079 -13.286 -8.478 1.00 96.94 214 VAL A N 1
ATOM 1577 C CA . VAL A 1 214 ? 0.125 -12.326 -9.079 1.00 96.94 214 VAL A CA 1
ATOM 1578 C C . VAL A 1 214 ? -0.601 -12.947 -10.275 1.00 96.94 214 VAL A C 1
ATOM 1580 O O . VAL A 1 214 ? -1.771 -12.649 -10.521 1.00 96.94 214 VAL A O 1
ATOM 1583 N N . TRP A 1 215 ? 0.034 -13.904 -10.956 1.00 97.69 215 TRP A N 1
ATOM 1584 C CA . TRP A 1 215 ? -0.629 -14.713 -11.975 1.00 97.69 215 TRP A CA 1
ATOM 1585 C C . TRP A 1 215 ? -1.754 -15.589 -11.394 1.00 97.69 215 TRP A C 1
ATOM 1587 O O . TRP A 1 215 ? -2.838 -15.653 -11.969 1.00 97.69 215 TRP A O 1
ATOM 1597 N N . ALA A 1 216 ? -1.573 -16.164 -10.200 1.00 98.25 216 ALA A N 1
ATOM 1598 C CA . ALA A 1 216 ? -2.632 -16.890 -9.495 1.00 98.25 216 ALA A CA 1
ATOM 1599 C C . ALA A 1 216 ? -3.840 -15.993 -9.156 1.00 98.25 216 ALA A C 1
ATOM 1601 O O . ALA A 1 216 ? -4.979 -16.422 -9.326 1.00 98.25 216 ALA A O 1
ATOM 1602 N N . LEU A 1 217 ? -3.623 -14.731 -8.759 1.00 98.38 217 LEU A N 1
ATOM 1603 C CA . LEU A 1 217 ? -4.714 -13.754 -8.588 1.00 98.38 217 LEU A CA 1
ATOM 1604 C C . LEU A 1 217 ? -5.390 -13.397 -9.919 1.00 98.38 217 LEU A C 1
ATOM 1606 O O . LEU A 1 217 ? -6.602 -13.202 -9.970 1.00 98.38 217 LEU A O 1
ATOM 1610 N N . THR A 1 218 ? -4.619 -13.352 -11.006 1.00 98.38 218 THR A N 1
ATOM 1611 C CA . THR A 1 218 ? -5.147 -13.115 -12.358 1.00 98.38 218 THR A CA 1
ATOM 1612 C C . THR A 1 218 ? -6.126 -14.219 -12.759 1.00 98.38 218 THR A C 1
ATOM 1614 O O . THR A 1 218 ? -7.245 -13.921 -13.176 1.00 98.38 218 THR A O 1
ATOM 1617 N N . GLN A 1 219 ? -5.756 -15.481 -12.518 1.00 98.25 219 GLN A N 1
ATOM 1618 C CA . GLN A 1 219 ? -6.628 -16.643 -12.710 1.00 98.25 219 GLN A CA 1
ATOM 1619 C C . GLN A 1 219 ? -7.841 -16.622 -11.761 1.00 98.25 219 GLN A C 1
ATOM 1621 O O . GLN A 1 219 ? -8.973 -16.732 -12.229 1.00 98.25 219 GLN A O 1
ATOM 1626 N N . LYS A 1 220 ? -7.626 -16.414 -10.450 1.00 98.19 220 LYS A N 1
ATOM 1627 C CA . LYS A 1 220 ? -8.677 -16.417 -9.408 1.00 98.19 220 LYS A CA 1
ATOM 1628 C C . LYS A 1 220 ? -9.829 -15.454 -9.715 1.00 98.19 220 LYS A C 1
ATOM 1630 O O . LYS A 1 220 ? -10.982 -15.779 -9.451 1.00 98.19 220 LYS A O 1
ATOM 1635 N N . TYR A 1 221 ? -9.519 -14.281 -10.264 1.00 98.31 221 TYR A N 1
ATOM 1636 C CA . TYR A 1 221 ? -10.500 -13.225 -10.535 1.00 98.31 221 TYR A CA 1
ATOM 1637 C C . TYR A 1 221 ? -10.909 -13.102 -12.013 1.00 98.31 221 TYR A C 1
ATOM 1639 O O . TYR A 1 221 ? -11.633 -12.167 -12.360 1.00 98.31 221 TYR A O 1
ATOM 1647 N N . GLY A 1 222 ? -10.424 -13.986 -12.896 1.00 97.88 222 GLY A N 1
ATOM 1648 C CA . GLY A 1 222 ? -10.667 -13.905 -14.343 1.00 97.88 222 GLY A CA 1
ATOM 1649 C C . GLY A 1 222 ? -10.131 -12.625 -15.003 1.00 97.88 222 GLY A C 1
ATOM 1650 O O . GLY A 1 222 ? -10.634 -12.209 -16.051 1.00 97.88 222 GLY A O 1
ATOM 1651 N N . ILE A 1 223 ? -9.143 -11.969 -14.385 1.00 97.69 223 ILE A N 1
ATOM 1652 C CA . ILE A 1 223 ? -8.596 -10.688 -14.847 1.00 97.69 223 ILE A CA 1
ATOM 1653 C C . ILE A 1 223 ? -7.885 -10.895 -16.188 1.00 97.69 223 ILE A C 1
ATOM 1655 O O . ILE A 1 223 ? -7.081 -11.805 -16.358 1.00 97.69 223 ILE A O 1
ATOM 1659 N N . GLN A 1 224 ? -8.196 -10.039 -17.158 1.00 97.62 224 GLN A N 1
ATOM 1660 C CA . GLN A 1 224 ? -7.700 -10.172 -18.525 1.00 97.62 224 GLN A CA 1
ATOM 1661 C C . GLN A 1 224 ? -6.353 -9.460 -18.701 1.00 97.62 224 GLN A C 1
ATOM 1663 O O . GLN A 1 224 ? -6.147 -8.360 -18.182 1.00 97.62 224 GLN A O 1
ATOM 1668 N N . THR A 1 225 ? -5.447 -10.054 -19.477 1.00 97.38 225 THR A N 1
ATOM 1669 C CA . THR A 1 225 ? -4.100 -9.522 -19.741 1.00 97.38 225 THR A CA 1
ATOM 1670 C C . THR A 1 225 ? -3.849 -9.249 -21.226 1.00 97.38 225 THR A C 1
ATOM 1672 O O . THR A 1 225 ? -4.684 -9.520 -22.094 1.00 97.38 225 THR A O 1
ATOM 1675 N N . GLU A 1 226 ? -2.703 -8.634 -21.516 1.00 95.88 226 GLU A N 1
ATOM 1676 C CA . GLU A 1 226 ? -2.229 -8.302 -22.859 1.00 95.88 226 GLU A CA 1
ATOM 1677 C C . GLU A 1 226 ? -0.703 -8.420 -22.922 1.00 95.88 226 GLU A C 1
ATOM 1679 O O . GLU A 1 226 ? -0.021 -7.834 -22.085 1.00 95.88 226 GLU A O 1
ATOM 1684 N N . ARG A 1 227 ? -0.158 -9.146 -23.906 1.00 95.88 227 ARG A N 1
ATOM 1685 C CA . ARG A 1 227 ? 1.295 -9.195 -24.155 1.00 95.88 227 ARG A CA 1
ATOM 1686 C C . ARG A 1 227 ? 1.770 -7.847 -24.708 1.00 95.88 227 ARG A C 1
ATOM 1688 O O . ARG A 1 227 ? 1.101 -7.276 -25.569 1.00 95.88 227 ARG A O 1
ATOM 1695 N N . GLN A 1 228 ? 2.903 -7.329 -24.231 1.00 92.50 228 GLN A N 1
ATOM 1696 C CA . GLN A 1 228 ? 3.467 -6.081 -24.756 1.00 92.50 228 GLN A CA 1
ATOM 1697 C C . GLN A 1 228 ? 3.917 -6.210 -26.220 1.00 92.50 228 GLN A C 1
ATOM 1699 O O . GLN A 1 228 ? 4.206 -7.292 -26.731 1.00 92.50 228 GLN A O 1
ATOM 1704 N N . ILE A 1 229 ? 3.945 -5.073 -26.920 1.00 89.56 229 ILE A N 1
ATOM 1705 C CA . ILE A 1 229 ? 4.256 -5.018 -28.350 1.00 89.56 229 ILE A CA 1
ATOM 1706 C C . ILE A 1 229 ? 5.778 -5.024 -28.534 1.00 89.56 229 ILE A C 1
ATOM 1708 O O . ILE A 1 229 ? 6.418 -3.978 -28.560 1.00 89.56 229 ILE A O 1
ATOM 1712 N N . THR A 1 230 ? 6.352 -6.211 -28.724 1.00 86.44 230 THR A N 1
ATOM 1713 C CA . THR A 1 230 ? 7.775 -6.412 -29.072 1.00 86.44 230 THR A CA 1
ATOM 1714 C C . THR A 1 230 ? 8.076 -6.209 -30.566 1.00 86.44 230 THR A C 1
ATOM 1716 O O . THR A 1 230 ? 9.204 -6.394 -31.017 1.00 86.44 230 THR A O 1
ATOM 1719 N N . LYS A 1 231 ? 7.082 -5.813 -31.374 1.00 87.50 231 LYS A N 1
ATOM 1720 C CA . LYS A 1 231 ? 7.242 -5.554 -32.815 1.00 87.50 231 LYS A CA 1
ATOM 1721 C C . LYS A 1 231 ? 7.547 -4.081 -33.080 1.00 87.50 231 LYS A C 1
ATOM 1723 O O . LYS A 1 231 ? 6.679 -3.233 -32.900 1.00 87.50 231 LYS A O 1
ATOM 1728 N N . GLY A 1 232 ? 8.742 -3.790 -33.590 1.00 88.75 232 GLY A N 1
ATOM 1729 C CA . GLY A 1 232 ? 9.122 -2.447 -34.026 1.00 88.75 232 GLY A CA 1
ATOM 1730 C C . GLY A 1 232 ? 10.620 -2.180 -33.911 1.00 88.75 232 GLY A C 1
ATOM 1731 O O . GLY A 1 232 ? 11.432 -3.106 -33.867 1.00 88.75 232 GLY A O 1
ATOM 1732 N N . LEU A 1 233 ? 10.966 -0.894 -33.859 1.00 89.44 233 LEU A N 1
ATOM 1733 C CA . LEU A 1 233 ? 12.319 -0.412 -33.599 1.00 89.44 233 LEU A CA 1
ATOM 1734 C C . LEU A 1 233 ? 12.394 0.167 -32.185 1.00 89.44 233 LEU A C 1
ATOM 1736 O O . LEU A 1 233 ? 11.637 1.077 -31.848 1.00 89.44 233 LEU A O 1
ATOM 1740 N N . ASN A 1 234 ? 13.354 -0.310 -31.401 1.00 85.75 234 ASN A N 1
ATOM 1741 C CA . ASN A 1 234 ? 13.834 0.399 -30.227 1.00 85.75 234 ASN A CA 1
ATOM 1742 C C . ASN A 1 234 ? 14.615 1.646 -30.661 1.00 85.75 234 ASN A C 1
ATOM 1744 O O . ASN A 1 234 ? 15.271 1.666 -31.708 1.00 85.75 234 ASN A O 1
ATOM 1748 N N . LEU A 1 235 ? 14.549 2.680 -29.823 1.00 87.44 235 LEU A N 1
ATOM 1749 C CA . LEU A 1 235 ? 15.246 3.947 -30.004 1.00 87.44 235 LEU A CA 1
ATOM 1750 C C . LEU A 1 235 ? 16.133 4.202 -28.784 1.00 87.44 235 LEU A C 1
ATOM 1752 O O . LEU A 1 235 ? 15.638 4.192 -27.658 1.00 87.44 235 LEU A O 1
ATOM 1756 N N . THR A 1 236 ? 17.416 4.490 -28.996 1.00 81.75 236 THR A N 1
ATOM 1757 C CA . THR A 1 236 ? 18.271 5.092 -27.962 1.00 81.75 236 THR A CA 1
ATOM 1758 C C . THR A 1 236 ? 18.682 6.491 -28.398 1.00 81.75 236 THR A C 1
ATOM 1760 O O . THR A 1 236 ? 19.231 6.691 -29.482 1.00 81.75 236 THR A O 1
ATOM 1763 N N . ILE A 1 237 ? 18.372 7.471 -27.550 1.00 84.88 237 ILE A N 1
ATOM 1764 C CA . ILE A 1 237 ? 18.661 8.889 -27.768 1.00 84.88 237 ILE A CA 1
ATOM 1765 C C . ILE A 1 237 ? 19.835 9.249 -26.860 1.00 84.88 237 ILE A C 1
ATOM 1767 O O . ILE A 1 237 ? 19.741 9.112 -25.640 1.00 84.88 237 ILE A O 1
ATOM 1771 N N . GLN A 1 238 ? 20.950 9.654 -27.458 1.00 79.62 238 GLN A N 1
ATOM 1772 C CA . GLN A 1 238 ? 22.143 10.086 -26.733 1.00 79.62 238 GLN A CA 1
ATOM 1773 C C . GLN A 1 238 ? 22.018 11.553 -26.280 1.00 79.62 238 GLN A C 1
ATOM 1775 O O . GLN A 1 238 ? 21.132 12.287 -26.718 1.00 79.62 238 GLN A O 1
ATOM 1780 N N . SER A 1 239 ? 22.889 11.993 -25.366 1.00 78.06 239 SER A N 1
ATOM 1781 C CA . SER A 1 239 ? 22.827 13.330 -24.744 1.00 78.06 239 SER A CA 1
ATOM 1782 C C . SER A 1 239 ? 23.137 14.498 -25.691 1.00 78.06 239 SER A C 1
ATOM 1784 O O . SER A 1 239 ? 22.889 15.647 -25.343 1.00 78.06 239 SER A O 1
ATOM 1786 N N . ASP A 1 240 ? 23.688 14.207 -26.866 1.00 86.81 240 ASP A N 1
ATOM 1787 C CA . ASP A 1 240 ? 23.896 15.120 -27.997 1.00 86.81 240 ASP A CA 1
ATOM 1788 C C . ASP A 1 240 ? 22.672 15.204 -28.939 1.00 86.81 240 ASP A C 1
ATOM 1790 O O . ASP A 1 240 ? 22.662 16.006 -29.869 1.00 86.81 240 ASP A O 1
ATOM 1794 N N . GLY A 1 241 ? 21.644 14.378 -28.710 1.00 88.50 241 GLY A N 1
ATOM 1795 C CA . GLY A 1 241 ? 20.476 14.223 -29.577 1.00 88.50 241 GLY A CA 1
ATOM 1796 C C . GLY A 1 241 ? 20.592 13.102 -30.619 1.00 88.50 241 GLY A C 1
ATOM 1797 O O . GLY A 1 241 ? 19.630 12.875 -31.354 1.00 88.50 241 GLY A O 1
ATOM 1798 N N . THR A 1 242 ? 21.710 12.368 -30.690 1.00 90.25 242 THR A N 1
ATOM 1799 C CA . THR A 1 242 ? 21.901 11.294 -31.680 1.00 90.25 242 THR A CA 1
ATOM 1800 C C . THR A 1 242 ? 20.943 10.126 -31.421 1.00 90.25 242 THR A C 1
ATOM 1802 O O . THR A 1 242 ? 21.019 9.448 -30.392 1.00 90.25 242 THR A O 1
ATOM 1805 N N . VAL A 1 243 ? 20.047 9.863 -32.381 1.00 92.00 243 VAL A N 1
ATOM 1806 C CA . VAL A 1 243 ? 19.029 8.801 -32.308 1.00 92.00 243 VAL A CA 1
ATOM 1807 C C . VAL A 1 243 ? 19.493 7.548 -33.045 1.00 92.00 243 VAL A C 1
ATOM 1809 O O . VAL A 1 243 ? 19.540 7.516 -34.274 1.00 92.00 243 VAL A O 1
ATOM 1812 N N . ASN A 1 244 ? 19.756 6.483 -32.296 1.00 86.62 244 ASN A N 1
ATOM 1813 C CA . ASN A 1 244 ? 20.076 5.164 -32.835 1.00 86.62 244 ASN A CA 1
ATOM 1814 C C . ASN A 1 244 ? 18.800 4.316 -32.891 1.00 86.62 244 ASN A C 1
ATOM 1816 O O . ASN A 1 244 ? 17.975 4.376 -31.977 1.00 86.62 244 ASN A O 1
ATOM 1820 N N . LYS A 1 245 ? 18.627 3.536 -33.965 1.00 91.06 245 LYS A N 1
ATOM 1821 C CA . LYS A 1 245 ? 17.430 2.716 -34.212 1.00 91.06 245 LYS A CA 1
ATOM 1822 C C . LYS A 1 245 ? 17.835 1.271 -34.469 1.00 91.06 245 LYS A C 1
ATOM 1824 O O . LYS A 1 245 ? 18.688 1.030 -35.318 1.00 91.06 245 LYS A O 1
ATOM 1829 N N . PHE A 1 246 ? 17.214 0.326 -33.774 1.00 87.00 246 PHE A N 1
ATOM 1830 C CA . PHE A 1 246 ? 17.504 -1.104 -33.909 1.00 87.00 246 PHE A CA 1
ATOM 1831 C C . PHE A 1 246 ? 16.240 -1.935 -33.642 1.00 87.00 246 PHE A C 1
ATOM 1833 O O . PHE A 1 246 ? 15.394 -1.501 -32.859 1.00 87.00 246 PHE A O 1
ATOM 1840 N N . PRO A 1 247 ? 16.062 -3.108 -34.277 1.00 87.38 247 PRO A N 1
ATOM 1841 C CA . PRO A 1 247 ? 14.979 -4.032 -33.947 1.00 87.38 247 PRO A CA 1
ATOM 1842 C C . PRO A 1 247 ? 14.926 -4.387 -32.456 1.00 87.38 247 PRO A C 1
ATOM 1844 O O . PRO A 1 247 ? 15.950 -4.391 -31.766 1.00 87.38 247 PRO A O 1
ATOM 1847 N N . TYR A 1 248 ? 13.732 -4.726 -31.964 1.00 83.06 248 TYR A N 1
ATOM 1848 C CA . TYR A 1 248 ? 13.575 -5.237 -30.602 1.00 83.06 248 TYR A CA 1
ATOM 1849 C C . TYR A 1 248 ? 14.479 -6.462 -30.339 1.00 83.06 248 TYR A C 1
ATOM 1851 O O . TYR A 1 248 ? 14.855 -7.186 -31.261 1.00 83.06 248 TYR A O 1
ATOM 1859 N N . GLY A 1 249 ? 14.882 -6.663 -29.082 1.00 74.19 249 GLY A N 1
ATOM 1860 C CA . GLY A 1 249 ? 15.765 -7.759 -28.662 1.00 74.19 249 GLY A CA 1
ATOM 1861 C C . GLY A 1 249 ? 17.261 -7.580 -28.973 1.00 74.19 249 GLY A C 1
ATOM 1862 O O . GLY A 1 249 ? 18.084 -8.197 -28.305 1.00 74.19 249 GLY A O 1
ATOM 1863 N N . GLN A 1 250 ? 17.667 -6.699 -29.900 1.00 71.19 250 GLN A N 1
ATOM 1864 C CA . GLN A 1 250 ? 19.082 -6.560 -30.309 1.00 71.19 250 GLN A CA 1
ATOM 1865 C C . GLN A 1 250 ? 19.998 -5.806 -29.313 1.00 71.19 250 GLN A C 1
ATOM 1867 O O . GLN A 1 250 ? 21.119 -5.438 -29.658 1.00 71.19 250 GLN A O 1
ATOM 1872 N N . LEU A 1 251 ? 19.579 -5.601 -28.059 1.00 63.75 251 LEU A N 1
ATOM 1873 C CA . LEU A 1 251 ? 20.394 -4.968 -27.006 1.00 63.75 251 LEU A CA 1
ATOM 1874 C C . LEU A 1 251 ? 21.357 -5.977 -26.329 1.00 63.75 251 LEU A C 1
ATOM 1876 O O . LEU A 1 251 ? 21.492 -6.023 -25.107 1.00 63.75 251 LEU A O 1
ATOM 1880 N N . THR A 1 252 ? 22.012 -6.828 -27.119 1.00 53.16 252 THR A N 1
ATOM 1881 C CA . THR A 1 252 ? 22.682 -8.064 -26.664 1.00 53.16 252 THR A CA 1
ATOM 1882 C C . THR A 1 252 ? 24.084 -7.879 -26.064 1.00 53.16 252 THR A C 1
ATOM 1884 O O . THR A 1 252 ? 24.762 -8.860 -25.773 1.00 53.16 252 THR A O 1
ATOM 1887 N N . ALA A 1 253 ? 24.526 -6.641 -25.821 1.00 53.84 253 ALA A N 1
ATOM 1888 C CA . ALA A 1 253 ? 25.855 -6.323 -25.281 1.00 53.84 253 ALA A CA 1
ATOM 1889 C C . ALA A 1 253 ? 25.973 -6.413 -23.738 1.00 53.84 253 ALA A C 1
ATOM 1891 O O . ALA A 1 253 ? 26.982 -5.990 -23.171 1.00 53.84 253 ALA A O 1
ATOM 1892 N N . LEU A 1 254 ? 24.950 -6.923 -23.041 1.00 57.75 254 LEU A N 1
ATOM 1893 C CA . LEU A 1 254 ? 24.950 -7.076 -21.582 1.00 57.75 254 LEU A CA 1
ATOM 1894 C C . LEU A 1 254 ? 25.539 -8.436 -21.150 1.00 57.75 254 LEU A C 1
ATOM 1896 O O . LEU A 1 254 ? 25.137 -9.463 -21.700 1.00 57.75 254 LEU A O 1
ATOM 1900 N N . PRO A 1 255 ? 26.443 -8.485 -20.147 1.00 54.78 255 PRO A N 1
ATOM 1901 C CA . 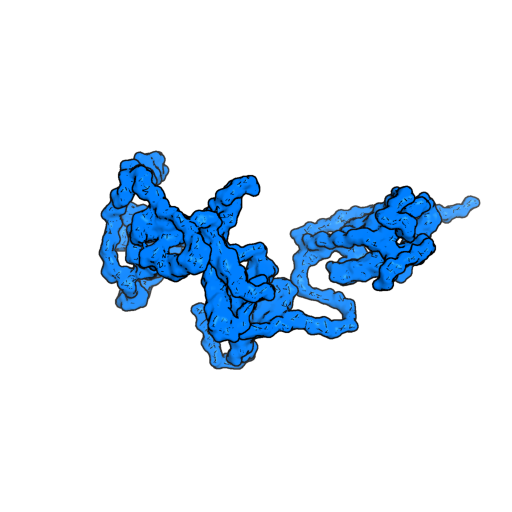PRO A 1 255 ? 26.968 -9.745 -19.623 1.00 54.78 255 PRO A CA 1
ATOM 1902 C C . PRO A 1 255 ? 25.861 -10.654 -19.073 1.00 54.78 255 PRO A C 1
ATOM 1904 O O . PRO A 1 255 ? 25.117 -10.267 -18.174 1.00 54.78 255 PRO A O 1
ATOM 1907 N N . GLN A 1 256 ? 25.799 -11.884 -19.586 1.00 58.00 256 GLN A N 1
ATOM 1908 C CA . GLN A 1 256 ? 24.842 -12.920 -19.167 1.00 58.00 256 GLN A CA 1
ATOM 1909 C C . GLN A 1 256 ? 25.354 -13.799 -18.011 1.00 58.00 256 GLN A C 1
ATOM 1911 O O . GLN A 1 256 ? 24.697 -14.767 -17.629 1.00 58.00 256 GLN A O 1
ATOM 1916 N N . ASP A 1 257 ? 26.535 -13.500 -17.460 1.00 62.22 257 ASP A N 1
ATOM 1917 C CA . ASP A 1 257 ? 27.129 -14.303 -16.392 1.00 62.22 257 ASP A CA 1
ATOM 1918 C C . ASP A 1 257 ? 26.325 -14.185 -15.085 1.00 62.22 257 ASP A C 1
ATOM 1920 O O . ASP A 1 257 ? 26.325 -13.150 -14.414 1.00 62.22 257 ASP A O 1
ATOM 1924 N N . LYS A 1 258 ? 25.659 -15.283 -14.708 1.00 66.25 258 LYS A N 1
ATOM 1925 C CA . LYS A 1 258 ? 24.876 -15.392 -13.471 1.00 66.25 258 LYS A CA 1
ATOM 1926 C C . LYS A 1 258 ? 25.733 -15.812 -12.256 1.00 66.25 258 LYS A C 1
ATOM 1928 O O . LYS A 1 258 ? 25.179 -15.967 -11.168 1.00 66.25 258 LYS A O 1
ATOM 1933 N N . SER A 1 259 ? 27.061 -15.962 -12.389 1.00 68.62 259 SER A N 1
ATOM 1934 C CA . SER A 1 259 ? 27.968 -16.416 -11.312 1.00 68.62 259 SER A CA 1
ATOM 1935 C C . SER A 1 259 ? 27.893 -15.557 -10.042 1.00 68.62 259 SER A C 1
ATOM 1937 O O . SER A 1 259 ? 27.856 -16.086 -8.931 1.00 68.62 259 SER A O 1
ATOM 1939 N N . LEU A 1 260 ? 27.799 -14.233 -10.200 1.00 64.06 260 LEU A N 1
ATOM 1940 C CA . LEU A 1 260 ? 27.663 -13.267 -9.105 1.00 64.06 260 LEU A CA 1
ATOM 1941 C C . LEU A 1 260 ? 26.220 -13.114 -8.590 1.00 64.06 260 LEU A C 1
ATOM 1943 O O . LEU A 1 260 ? 26.008 -12.358 -7.645 1.00 64.06 260 LEU A O 1
ATOM 1947 N N . LEU A 1 261 ? 25.236 -13.792 -9.197 1.00 67.94 261 LEU A N 1
ATOM 1948 C CA . LEU A 1 261 ? 23.797 -13.579 -8.981 1.00 67.94 261 LEU A CA 1
ATOM 1949 C C . LEU A 1 261 ? 23.086 -14.717 -8.227 1.00 67.94 261 LEU A C 1
ATOM 1951 O O . LEU A 1 261 ? 21.890 -14.621 -7.970 1.00 67.94 261 LEU A O 1
ATOM 1955 N N . THR A 1 262 ? 23.771 -15.791 -7.838 1.00 69.88 262 THR A N 1
ATOM 1956 C CA . THR A 1 262 ? 23.143 -16.908 -7.105 1.00 69.88 262 THR A CA 1
ATOM 1957 C C . THR A 1 262 ? 22.744 -16.490 -5.680 1.00 69.88 262 THR A C 1
ATOM 1959 O O . THR A 1 262 ? 21.556 -16.365 -5.351 1.00 69.88 262 THR A O 1
ATOM 1962 N N . THR A 1 263 ? 23.739 -16.194 -4.841 1.00 75.56 263 THR A N 1
ATOM 1963 C CA . THR A 1 263 ? 23.575 -15.740 -3.449 1.00 75.56 263 THR A CA 1
ATOM 1964 C C . THR A 1 263 ? 24.557 -14.605 -3.107 1.00 75.56 263 THR A C 1
ATOM 1966 O O . THR A 1 263 ? 25.499 -14.801 -2.336 1.00 75.56 263 THR A O 1
ATOM 1969 N N . PRO A 1 264 ? 24.357 -13.377 -3.637 1.00 80.06 264 PRO A N 1
ATOM 1970 C CA . PRO A 1 264 ? 25.340 -12.294 -3.501 1.00 80.06 264 PRO A CA 1
ATOM 1971 C C . PRO A 1 264 ? 25.700 -11.977 -2.040 1.00 80.06 264 PRO A C 1
ATOM 1973 O O . PRO A 1 264 ? 26.868 -11.785 -1.709 1.00 80.06 264 PRO A O 1
ATOM 1976 N N . HIS A 1 265 ? 24.702 -12.000 -1.150 1.00 84.56 265 HIS A N 1
ATOM 1977 C CA . HIS A 1 265 ? 24.834 -11.709 0.281 1.00 84.56 265 HIS A CA 1
ATOM 1978 C C . HIS A 1 265 ? 25.603 -12.771 1.090 1.00 84.56 265 HIS A C 1
ATOM 1980 O O . HIS A 1 265 ? 26.043 -12.463 2.193 1.00 84.56 265 HIS A O 1
ATOM 1986 N N . THR A 1 266 ? 25.802 -13.989 0.568 1.00 86.62 266 THR A N 1
ATOM 1987 C CA . THR A 1 266 ? 26.673 -15.008 1.192 1.00 86.62 266 THR A CA 1
ATOM 1988 C C . THR A 1 266 ? 28.052 -15.088 0.534 1.00 86.62 266 THR A C 1
ATOM 1990 O O . THR A 1 266 ? 28.844 -15.968 0.869 1.00 86.62 266 THR A O 1
ATOM 1993 N N . SER A 1 267 ? 28.356 -14.210 -0.428 1.00 85.62 267 SER A N 1
ATOM 1994 C CA . SER A 1 267 ? 29.681 -14.149 -1.045 1.00 85.62 267 SER A CA 1
ATOM 1995 C C . SER A 1 267 ? 30.745 -13.780 -0.001 1.00 85.62 267 SER A C 1
ATOM 1997 O O . SER A 1 267 ? 30.520 -12.847 0.773 1.00 85.62 267 SER A O 1
ATOM 1999 N N . PRO A 1 268 ? 31.956 -14.371 -0.033 1.00 89.00 268 PRO A N 1
ATOM 2000 C CA . PRO A 1 268 ? 33.093 -13.893 0.761 1.00 89.00 268 PRO A CA 1
ATOM 2001 C C . PRO A 1 268 ? 33.444 -12.413 0.519 1.00 89.00 268 PRO A C 1
ATOM 2003 O O . PRO A 1 268 ? 34.140 -11.800 1.323 1.00 89.00 268 PRO A O 1
ATOM 2006 N N . LYS A 1 269 ? 32.958 -11.823 -0.584 1.00 88.38 269 LYS A N 1
ATOM 2007 C CA . LYS A 1 269 ? 33.115 -10.402 -0.924 1.00 88.38 269 LYS A CA 1
ATOM 2008 C C . LYS A 1 269 ? 31.905 -9.538 -0.546 1.00 88.38 269 LYS A C 1
ATOM 2010 O O . LYS A 1 269 ? 31.944 -8.343 -0.812 1.00 88.38 269 LYS A O 1
ATOM 2015 N N . ALA A 1 270 ? 30.855 -10.082 0.079 1.00 91.12 270 ALA A N 1
ATOM 2016 C CA . ALA A 1 270 ? 29.618 -9.347 0.368 1.00 91.12 270 ALA A CA 1
ATOM 2017 C C . ALA A 1 270 ? 29.882 -8.034 1.127 1.00 91.12 270 ALA A C 1
ATOM 2019 O O . ALA A 1 270 ? 29.508 -6.968 0.648 1.00 91.12 270 ALA A O 1
ATOM 2020 N N . ALA A 1 271 ? 30.643 -8.074 2.226 1.00 94.12 271 ALA A N 1
ATOM 2021 C CA . ALA A 1 271 ? 31.011 -6.870 2.976 1.00 94.12 271 ALA A CA 1
ATOM 2022 C C . ALA A 1 271 ? 31.850 -5.859 2.158 1.00 94.12 271 ALA A C 1
ATOM 2024 O O . ALA A 1 271 ? 31.740 -4.656 2.379 1.00 94.12 271 ALA A O 1
ATOM 2025 N N . GLN A 1 272 ? 32.656 -6.314 1.189 1.00 92.25 272 GLN A N 1
ATOM 2026 C CA . GLN A 1 272 ? 33.388 -5.433 0.267 1.00 92.25 272 GLN A CA 1
ATOM 2027 C C . GLN A 1 272 ? 32.463 -4.803 -0.788 1.00 92.25 272 GLN A C 1
ATOM 2029 O O . GLN A 1 272 ? 32.697 -3.672 -1.203 1.00 92.25 272 GLN A O 1
ATOM 2034 N N . TYR A 1 273 ? 31.442 -5.533 -1.237 1.00 91.38 273 TYR A N 1
ATOM 2035 C CA . TYR A 1 273 ? 30.466 -5.073 -2.225 1.00 91.38 273 TYR A CA 1
ATOM 2036 C C . TYR A 1 273 ? 29.375 -4.177 -1.625 1.00 91.38 273 TYR A C 1
ATOM 2038 O O . TYR A 1 273 ? 28.790 -3.386 -2.355 1.00 91.38 273 TYR A O 1
ATOM 2046 N N . ASP A 1 274 ? 29.099 -4.277 -0.323 1.00 95.06 274 ASP A N 1
ATOM 2047 C CA . ASP A 1 274 ? 28.137 -3.400 0.359 1.00 95.06 274 ASP A CA 1
ATOM 2048 C C . ASP A 1 274 ? 28.764 -2.049 0.742 1.00 95.06 274 ASP A C 1
ATOM 2050 O O . ASP A 1 274 ? 28.140 -1.004 0.594 1.00 95.06 274 ASP A O 1
ATOM 2054 N N . ASN A 1 275 ? 30.053 -2.051 1.109 1.00 94.94 275 ASN A N 1
ATOM 2055 C CA . ASN A 1 275 ? 30.873 -0.845 1.305 1.00 94.94 275 ASN A CA 1
ATOM 2056 C C . ASN A 1 275 ? 31.397 -0.253 -0.027 1.00 94.94 275 ASN A C 1
ATOM 2058 O O . ASN A 1 275 ? 32.509 0.272 -0.087 1.00 94.94 275 ASN A O 1
ATOM 2062 N N . MET A 1 276 ? 30.632 -0.381 -1.115 1.00 93.06 276 MET A N 1
ATOM 2063 C CA . MET A 1 276 ? 30.987 0.121 -2.444 1.00 93.06 276 MET A CA 1
ATOM 2064 C C . MET A 1 276 ? 29.723 0.515 -3.209 1.00 93.06 276 MET A C 1
ATOM 2066 O O . MET A 1 276 ? 28.812 -0.300 -3.364 1.00 93.06 276 MET A O 1
ATOM 2070 N N . SER A 1 277 ? 29.671 1.741 -3.729 1.00 93.31 277 SER A N 1
ATOM 2071 C CA . SER A 1 277 ? 28.581 2.153 -4.617 1.00 93.31 277 SER A CA 1
ATOM 2072 C C . SER A 1 277 ? 28.691 1.497 -5.999 1.00 93.31 277 SER A C 1
ATOM 2074 O O . SER A 1 277 ? 29.784 1.147 -6.458 1.00 93.31 277 SER A O 1
ATOM 2076 N N . LEU A 1 278 ? 27.575 1.387 -6.723 1.00 88.75 278 LEU A N 1
ATOM 2077 C CA . LEU A 1 278 ? 27.574 0.936 -8.121 1.00 88.75 278 LEU A CA 1
ATOM 2078 C C . LEU A 1 278 ? 28.472 1.827 -9.010 1.00 88.75 278 LEU A C 1
ATOM 2080 O O . LEU A 1 278 ? 29.160 1.318 -9.896 1.00 88.75 278 LEU A O 1
ATOM 2084 N N . THR A 1 279 ? 28.544 3.133 -8.729 1.00 89.31 279 THR A N 1
ATOM 2085 C CA . THR A 1 279 ? 29.477 4.073 -9.382 1.00 89.31 279 THR A CA 1
ATOM 2086 C C . THR A 1 279 ? 30.950 3.740 -9.114 1.00 89.31 279 THR A C 1
ATOM 2088 O O . THR A 1 279 ? 31.778 3.847 -10.023 1.00 89.31 279 THR A O 1
ATOM 2091 N N . GLU A 1 280 ? 31.317 3.346 -7.895 1.00 89.88 280 GLU A N 1
ATOM 2092 C CA . GLU A 1 280 ? 32.695 2.953 -7.561 1.00 89.88 280 GLU A CA 1
ATOM 2093 C C . GLU A 1 280 ? 33.057 1.587 -8.139 1.00 89.88 280 GLU A C 1
ATOM 2095 O O . GLU A 1 280 ? 34.159 1.430 -8.669 1.00 89.88 280 GLU A O 1
ATOM 2100 N N . PHE A 1 281 ? 32.122 0.631 -8.125 1.00 86.50 281 PHE A N 1
ATOM 2101 C CA . PHE A 1 281 ? 32.292 -0.650 -8.806 1.00 86.50 281 PHE A CA 1
ATOM 2102 C C . PHE A 1 281 ? 32.562 -0.446 -10.303 1.00 86.50 281 PHE A C 1
ATOM 2104 O O . PHE A 1 281 ? 33.566 -0.944 -10.816 1.00 86.50 281 PHE A O 1
ATOM 2111 N N . ALA A 1 282 ? 31.725 0.344 -10.987 1.00 82.69 282 ALA A N 1
ATOM 2112 C CA . ALA A 1 282 ? 31.891 0.641 -12.407 1.00 82.69 282 ALA A CA 1
ATOM 2113 C C . ALA A 1 282 ? 33.288 1.214 -12.700 1.00 82.69 282 ALA A C 1
ATOM 2115 O O . ALA A 1 282 ? 34.027 0.634 -13.492 1.00 82.69 282 ALA A O 1
ATOM 2116 N N . LYS A 1 283 ? 33.695 2.277 -11.985 1.00 84.62 283 LYS A N 1
ATOM 2117 C CA . LYS A 1 283 ? 35.030 2.899 -12.115 1.00 84.62 283 LYS A CA 1
ATOM 2118 C C . LYS A 1 283 ? 36.184 1.917 -11.878 1.00 84.62 283 LYS A C 1
ATOM 2120 O O . LYS A 1 283 ? 37.208 2.018 -12.545 1.00 84.62 283 LYS A O 1
ATOM 2125 N N . LYS A 1 284 ? 36.048 1.017 -10.898 1.00 81.12 284 LYS A N 1
ATOM 2126 C CA . LYS A 1 284 ? 37.118 0.108 -10.462 1.00 81.12 284 LYS A CA 1
ATOM 2127 C C . LYS A 1 284 ? 37.336 -1.068 -11.413 1.00 81.12 284 LYS A C 1
ATOM 2129 O O . LYS A 1 284 ? 38.468 -1.528 -11.538 1.00 81.12 284 LYS A O 1
ATOM 2134 N N . TYR A 1 285 ? 36.273 -1.565 -12.046 1.00 71.62 285 TYR A N 1
ATOM 2135 C CA . TYR A 1 285 ? 36.323 -2.780 -12.865 1.00 71.62 285 TYR A CA 1
ATOM 2136 C C . TYR A 1 285 ? 36.190 -2.533 -14.375 1.00 71.62 285 TYR A C 1
ATOM 2138 O O . TYR A 1 285 ? 36.471 -3.444 -15.151 1.00 71.62 285 TYR A O 1
ATOM 2146 N N . SER A 1 286 ? 35.831 -1.323 -14.827 1.00 66.94 286 SER A N 1
ATOM 2147 C CA . SER A 1 286 ? 35.949 -0.959 -16.243 1.00 66.94 286 SER A CA 1
ATOM 2148 C C . SER A 1 286 ? 36.063 0.547 -16.493 1.00 66.94 286 SER A C 1
ATOM 2150 O O . SER A 1 286 ? 35.231 1.339 -16.061 1.00 66.94 286 SER A O 1
ATOM 2152 N N . SER A 1 287 ? 37.039 0.940 -17.312 1.00 66.56 287 SER A N 1
ATOM 2153 C CA . SER A 1 287 ? 37.097 2.272 -17.925 1.00 66.56 287 SER A CA 1
ATOM 2154 C C . SER A 1 287 ? 36.175 2.417 -19.147 1.00 66.56 287 SER A C 1
ATOM 2156 O O . SER A 1 287 ? 36.060 3.514 -19.694 1.00 66.56 287 SER A O 1
ATOM 2158 N N . HIS A 1 288 ? 35.518 1.341 -19.601 1.00 66.19 288 HIS A N 1
ATOM 2159 C CA . HIS A 1 288 ? 34.741 1.354 -20.839 1.00 66.19 288 HIS A CA 1
ATOM 2160 C C . HIS A 1 288 ? 33.438 2.167 -20.679 1.00 66.19 288 HIS A C 1
ATOM 2162 O O . HIS A 1 288 ? 32.629 1.838 -19.802 1.00 66.19 288 HIS A O 1
ATOM 2168 N N . PRO A 1 289 ? 33.162 3.176 -21.536 1.00 65.81 289 PRO A N 1
ATOM 2169 C CA . PRO A 1 289 ? 32.015 4.078 -21.373 1.00 65.81 289 PRO A CA 1
ATOM 2170 C C . PRO A 1 289 ? 30.658 3.376 -21.238 1.00 65.81 289 PRO A C 1
ATOM 2172 O O . PRO A 1 289 ? 29.792 3.848 -20.499 1.00 65.81 289 PRO A O 1
ATOM 2175 N N . ILE A 1 290 ? 30.491 2.218 -21.892 1.00 65.69 290 ILE A N 1
ATOM 2176 C CA . ILE A 1 290 ? 29.248 1.437 -21.835 1.00 65.69 290 ILE A CA 1
ATOM 2177 C C . ILE A 1 290 ? 28.889 1.006 -20.406 1.00 65.69 290 ILE A C 1
ATOM 2179 O O . ILE A 1 290 ? 27.720 1.056 -20.049 1.00 65.69 290 ILE A O 1
ATOM 2183 N N . ILE A 1 291 ? 29.868 0.655 -19.560 1.00 69.81 291 ILE A N 1
ATOM 2184 C CA . ILE A 1 291 ? 29.603 0.161 -18.200 1.00 69.81 291 ILE A CA 1
ATOM 2185 C C . ILE A 1 291 ? 29.055 1.291 -17.328 1.00 69.81 291 ILE A C 1
ATOM 2187 O O . ILE A 1 291 ? 28.068 1.093 -16.627 1.00 69.81 291 ILE A O 1
ATOM 2191 N N . LYS A 1 292 ? 29.606 2.507 -17.454 1.00 72.81 292 LYS A N 1
ATOM 2192 C CA . LYS A 1 292 ? 29.049 3.701 -16.801 1.00 72.81 292 LYS A CA 1
ATOM 2193 C C . LYS A 1 292 ? 27.620 3.986 -17.278 1.00 72.81 292 LYS A C 1
ATOM 2195 O O . LYS A 1 292 ? 26.759 4.272 -16.451 1.00 72.81 292 LYS A O 1
ATOM 2200 N N . HIS A 1 293 ? 27.364 3.904 -18.586 1.00 72.38 293 HIS A N 1
ATOM 2201 C CA . HIS A 1 293 ? 26.033 4.147 -19.150 1.00 72.38 293 HIS A CA 1
ATOM 2202 C C . HIS A 1 293 ? 25.004 3.106 -18.679 1.00 72.38 293 HIS A C 1
ATOM 2204 O O . HIS A 1 293 ? 23.918 3.484 -18.256 1.00 72.38 293 HIS A O 1
ATOM 2210 N N . ILE A 1 294 ? 25.363 1.817 -18.667 1.00 72.81 294 ILE A N 1
ATOM 2211 C CA . ILE A 1 294 ? 24.522 0.728 -18.147 1.00 72.81 294 ILE A CA 1
ATOM 2212 C C . ILE A 1 294 ? 24.241 0.927 -16.652 1.00 72.81 294 ILE A C 1
ATOM 2214 O O . ILE A 1 294 ? 23.088 0.841 -16.238 1.00 72.81 294 ILE A O 1
ATOM 2218 N N . SER A 1 295 ? 25.259 1.225 -15.837 1.00 78.88 295 SER A N 1
ATOM 2219 C CA . SER A 1 295 ? 25.082 1.469 -14.399 1.00 78.88 295 SER A CA 1
ATOM 2220 C C . SER A 1 295 ? 24.124 2.628 -14.117 1.00 78.88 295 SER A C 1
ATOM 2222 O O . SER A 1 295 ? 23.264 2.505 -13.248 1.00 78.88 295 SER A O 1
ATOM 2224 N N . ASP A 1 296 ? 24.242 3.731 -14.859 1.00 80.62 296 ASP A N 1
ATOM 2225 C CA . ASP A 1 296 ? 23.373 4.902 -14.718 1.00 80.62 296 ASP A CA 1
ATOM 2226 C C . ASP A 1 296 ? 21.940 4.625 -15.204 1.00 80.62 296 ASP A C 1
ATOM 2228 O O . ASP A 1 296 ? 20.977 4.896 -14.483 1.00 80.62 296 ASP A O 1
ATOM 2232 N N . LEU A 1 297 ? 21.799 3.993 -16.376 1.00 79.62 297 LEU A N 1
ATOM 2233 C CA . LEU A 1 297 ? 20.515 3.583 -16.943 1.00 79.62 297 LEU A CA 1
ATOM 2234 C C . LEU A 1 297 ? 19.756 2.658 -15.985 1.00 79.62 297 LEU A C 1
ATOM 2236 O O . LEU A 1 297 ? 18.593 2.925 -15.684 1.00 79.62 297 LEU A O 1
ATOM 2240 N N . MET A 1 298 ? 20.397 1.603 -15.475 1.00 79.62 298 MET A N 1
ATOM 2241 C CA . MET A 1 298 ? 19.748 0.631 -14.588 1.00 79.62 298 MET A CA 1
ATOM 2242 C C . MET A 1 298 ? 19.418 1.238 -13.216 1.00 79.62 298 MET A C 1
ATOM 2244 O O . MET A 1 298 ? 18.310 1.040 -12.721 1.00 79.62 298 MET A O 1
ATOM 2248 N N . ALA A 1 299 ? 20.315 2.039 -12.628 1.00 86.12 299 ALA A N 1
ATOM 2249 C CA . ALA A 1 299 ? 20.047 2.742 -11.370 1.00 86.12 299 ALA A CA 1
ATOM 2250 C C . ALA A 1 299 ? 18.817 3.668 -11.464 1.00 86.12 299 ALA A C 1
ATOM 2252 O O . ALA A 1 299 ? 17.939 3.640 -10.595 1.00 86.12 299 ALA A O 1
ATOM 2253 N N . ARG A 1 300 ? 18.712 4.453 -12.544 1.00 87.12 300 ARG A N 1
ATOM 2254 C CA . ARG A 1 300 ? 17.624 5.428 -12.720 1.00 87.12 300 ARG A CA 1
ATOM 2255 C C . ARG A 1 300 ? 16.309 4.784 -13.151 1.00 87.12 300 ARG A C 1
ATOM 2257 O O . ARG A 1 300 ? 15.268 5.122 -12.594 1.00 87.12 300 ARG A O 1
ATOM 2264 N N . SER A 1 301 ? 16.338 3.877 -14.129 1.00 81.94 301 SER A N 1
ATOM 2265 C CA . SER A 1 301 ? 15.121 3.292 -14.716 1.00 81.94 301 SER A CA 1
ATOM 2266 C C . SER A 1 301 ? 14.474 2.210 -13.852 1.00 81.94 301 SER A C 1
ATOM 2268 O O . SER A 1 301 ? 13.250 2.135 -13.805 1.00 81.94 301 SER A O 1
ATOM 2270 N N . MET A 1 302 ? 15.270 1.392 -13.155 1.00 81.62 302 MET A N 1
ATOM 2271 C CA . MET A 1 302 ? 14.756 0.226 -12.424 1.00 81.62 302 MET A CA 1
ATOM 2272 C C . MET A 1 302 ? 14.458 0.534 -10.958 1.00 81.62 302 MET A C 1
ATOM 2274 O O . MET A 1 302 ? 13.488 0.027 -10.399 1.00 81.62 302 MET A O 1
ATOM 2278 N N . VAL A 1 303 ? 15.303 1.356 -10.325 1.00 84.62 303 VAL A N 1
ATOM 2279 C CA . VAL A 1 303 ? 15.277 1.596 -8.870 1.00 84.62 303 VAL A CA 1
ATOM 2280 C C . VAL A 1 303 ? 15.243 3.085 -8.500 1.00 84.62 303 VAL A C 1
ATOM 2282 O O . VAL A 1 303 ? 15.410 3.440 -7.333 1.00 84.62 303 VAL A O 1
ATOM 2285 N N . SER A 1 304 ? 15.001 3.959 -9.486 1.00 88.62 304 SER A N 1
ATOM 2286 C CA . SER A 1 304 ? 14.749 5.403 -9.329 1.00 88.62 304 SER A CA 1
ATOM 2287 C C . SER A 1 304 ? 15.774 6.160 -8.469 1.00 88.62 304 SER A C 1
ATOM 2289 O O . SER A 1 304 ? 15.425 7.125 -7.794 1.00 88.62 304 SER A O 1
ATOM 2291 N N . SER A 1 305 ? 17.038 5.728 -8.500 1.00 91.31 305 SER A N 1
ATOM 2292 C CA . SER A 1 305 ? 18.129 6.231 -7.649 1.00 91.31 305 SER A CA 1
ATOM 2293 C C . SER A 1 305 ? 19.375 6.553 -8.485 1.00 91.31 305 SER A C 1
ATOM 2295 O O . SER A 1 305 ? 19.452 6.166 -9.654 1.00 91.31 305 SER A O 1
ATOM 2297 N N . LYS A 1 306 ? 20.372 7.255 -7.928 1.00 91.00 306 LYS A N 1
ATOM 2298 C CA . LYS A 1 306 ? 21.663 7.449 -8.618 1.00 91.00 306 LYS A CA 1
ATOM 2299 C C . LYS A 1 306 ? 22.614 6.265 -8.362 1.00 91.00 306 LYS A C 1
ATOM 2301 O O . LYS A 1 306 ? 22.582 5.699 -7.270 1.00 91.00 306 LYS A O 1
ATOM 2306 N N . PRO A 1 307 ? 23.504 5.890 -9.301 1.00 90.19 307 PRO A N 1
ATOM 2307 C CA . PRO A 1 307 ? 24.442 4.778 -9.098 1.00 90.19 307 PRO A CA 1
ATOM 2308 C C . PRO A 1 307 ? 25.478 5.031 -7.980 1.00 90.19 307 PRO A C 1
ATOM 2310 O O . PRO A 1 307 ? 26.026 4.082 -7.425 1.00 90.19 307 PRO A O 1
ATOM 2313 N N . GLU A 1 308 ? 25.731 6.285 -7.601 1.00 92.81 308 GLU A N 1
ATOM 2314 C CA . GLU A 1 308 ? 26.530 6.661 -6.423 1.00 92.81 308 GLU A CA 1
ATOM 2315 C C . GLU A 1 308 ? 25.777 6.551 -5.081 1.00 92.81 308 GLU A C 1
ATOM 2317 O O . GLU A 1 308 ? 26.409 6.574 -4.032 1.00 92.81 308 GLU A O 1
ATOM 2322 N N . GLU A 1 309 ? 24.450 6.391 -5.097 1.00 92.44 309 GLU A N 1
ATOM 2323 C CA . GLU A 1 309 ? 23.598 6.248 -3.900 1.00 92.44 309 GLU A CA 1
ATOM 2324 C C . GLU A 1 309 ? 23.226 4.781 -3.605 1.00 92.44 309 GLU A C 1
ATOM 2326 O O . GLU A 1 309 ? 22.598 4.486 -2.588 1.00 92.44 309 GLU A O 1
ATOM 2331 N N . LEU A 1 310 ? 23.599 3.852 -4.491 1.00 92.81 310 LEU A N 1
ATOM 2332 C CA . LEU A 1 310 ? 23.230 2.436 -4.433 1.00 92.81 310 LEU A CA 1
ATOM 2333 C C . LEU A 1 310 ? 24.419 1.555 -4.044 1.00 92.81 310 LEU A C 1
ATOM 2335 O O . LEU A 1 310 ? 25.417 1.523 -4.765 1.00 92.81 310 LEU A O 1
ATOM 2339 N N . SER A 1 311 ? 24.269 0.761 -2.978 1.00 93.56 311 SER A N 1
ATOM 2340 C CA . SER A 1 311 ? 25.176 -0.357 -2.668 1.00 93.56 311 SER A CA 1
ATOM 2341 C C . SER A 1 311 ? 25.248 -1.331 -3.850 1.00 93.56 311 SER A C 1
ATOM 2343 O O . SER A 1 311 ? 24.223 -1.756 -4.400 1.00 93.56 311 SER A O 1
ATOM 2345 N N . PHE A 1 312 ? 26.465 -1.716 -4.233 1.00 90.25 312 PHE A N 1
ATOM 2346 C CA . PHE A 1 312 ? 26.688 -2.687 -5.297 1.00 90.25 312 PHE A CA 1
ATOM 2347 C C . PHE A 1 312 ? 26.220 -4.096 -4.890 1.00 90.25 312 PHE A C 1
ATOM 2349 O O . PHE A 1 312 ? 25.623 -4.798 -5.710 1.00 90.25 312 PHE A O 1
ATOM 2356 N N . LEU A 1 313 ? 26.381 -4.492 -3.619 1.00 91.56 313 LEU A N 1
ATOM 2357 C CA . LEU A 1 313 ? 25.809 -5.741 -3.099 1.00 91.56 313 LEU A CA 1
ATOM 2358 C C . LEU A 1 313 ? 24.279 -5.746 -3.195 1.00 91.56 313 LEU A C 1
ATOM 2360 O O . LEU A 1 313 ? 23.688 -6.757 -3.589 1.00 91.56 313 LEU A O 1
ATOM 2364 N N . TRP A 1 314 ? 23.637 -4.631 -2.840 1.00 91.62 314 TRP A N 1
ATOM 2365 C CA . TRP A 1 314 ? 22.188 -4.493 -2.946 1.00 91.62 314 TRP A CA 1
ATOM 2366 C C . TRP A 1 314 ? 21.734 -4.605 -4.404 1.00 91.62 314 TRP A C 1
ATOM 2368 O O . TRP A 1 314 ? 20.795 -5.345 -4.689 1.00 91.62 314 TRP A O 1
ATOM 2378 N N . PHE A 1 315 ? 22.444 -3.964 -5.337 1.00 88.50 315 PHE A N 1
ATOM 2379 C CA . PHE A 1 315 ? 22.149 -4.039 -6.770 1.00 88.50 315 PHE A CA 1
ATOM 2380 C C . PHE A 1 315 ? 22.288 -5.469 -7.324 1.00 88.50 315 PHE A C 1
ATOM 2382 O O . PHE A 1 315 ? 21.358 -5.963 -7.963 1.00 88.50 315 PHE A O 1
ATOM 2389 N N . LEU A 1 316 ? 23.374 -6.189 -7.001 1.00 85.56 316 LEU A N 1
ATOM 2390 C CA . LEU A 1 316 ? 23.509 -7.617 -7.335 1.00 85.56 316 LEU A CA 1
ATOM 2391 C C . LEU A 1 316 ? 22.368 -8.453 -6.739 1.00 85.56 316 LEU A C 1
ATOM 2393 O O . LEU A 1 316 ? 21.792 -9.295 -7.425 1.00 85.56 316 LEU A O 1
ATOM 2397 N N . THR A 1 317 ? 22.013 -8.207 -5.475 1.00 87.25 317 THR A N 1
ATOM 2398 C CA . THR A 1 317 ? 20.923 -8.914 -4.780 1.00 87.25 317 THR A CA 1
ATOM 2399 C C . THR A 1 317 ? 19.558 -8.618 -5.403 1.00 87.25 317 THR A C 1
ATOM 2401 O O . THR A 1 317 ? 18.715 -9.508 -5.473 1.00 87.25 317 THR A O 1
ATOM 2404 N N . HIS A 1 318 ? 19.343 -7.405 -5.907 1.00 86.12 318 HIS A N 1
ATOM 2405 C CA . HIS A 1 318 ? 18.124 -7.016 -6.604 1.00 86.12 318 HIS A CA 1
ATOM 2406 C C . HIS A 1 318 ? 17.981 -7.764 -7.940 1.00 86.12 318 HIS A C 1
ATOM 2408 O O . HIS A 1 318 ? 16.938 -8.370 -8.186 1.00 86.12 318 HIS A O 1
ATOM 2414 N N . ILE A 1 319 ? 19.038 -7.816 -8.760 1.00 82.75 319 ILE A N 1
ATOM 2415 C CA . ILE A 1 319 ? 19.044 -8.572 -10.028 1.00 82.75 319 ILE A CA 1
ATOM 2416 C C . ILE A 1 319 ? 18.829 -10.069 -9.763 1.00 82.75 319 ILE A C 1
ATOM 2418 O O . ILE A 1 319 ? 17.968 -10.694 -10.378 1.00 82.75 319 ILE A O 1
ATOM 2422 N N . ALA A 1 320 ? 19.548 -10.617 -8.779 1.00 81.75 320 ALA A N 1
ATOM 2423 C CA . ALA A 1 320 ? 19.475 -12.010 -8.339 1.00 81.75 320 ALA A CA 1
ATOM 2424 C C . ALA A 1 320 ? 18.071 -12.482 -7.910 1.00 81.75 320 ALA A C 1
ATOM 2426 O O . ALA A 1 320 ? 17.826 -13.689 -7.828 1.00 81.75 320 ALA A O 1
ATOM 2427 N N . ARG A 1 321 ? 17.160 -11.564 -7.559 1.00 79.12 321 ARG A N 1
ATOM 2428 C CA . ARG A 1 321 ? 15.770 -11.863 -7.162 1.00 79.12 321 ARG A CA 1
ATOM 2429 C C . ARG A 1 321 ? 14.734 -11.621 -8.259 1.00 79.12 321 ARG A C 1
ATOM 2431 O O . ARG A 1 321 ? 13.580 -11.972 -8.045 1.00 79.12 321 ARG A O 1
ATOM 2438 N N . HIS A 1 322 ? 15.151 -11.091 -9.405 1.00 71.12 322 HIS A N 1
ATOM 2439 C CA . HIS A 1 322 ? 14.373 -11.139 -10.638 1.00 71.12 322 HIS A CA 1
ATOM 2440 C C . HIS A 1 322 ? 14.882 -12.343 -11.438 1.00 71.12 322 HIS A C 1
ATOM 2442 O O . HIS A 1 322 ? 14.422 -13.448 -11.177 1.00 71.12 322 HIS A O 1
ATOM 2448 N N . THR A 1 323 ? 15.914 -12.165 -12.268 1.00 70.81 323 THR A N 1
ATOM 2449 C CA . THR A 1 323 ? 16.706 -13.257 -12.877 1.00 70.81 323 THR A CA 1
ATOM 2450 C C . THR A 1 323 ? 18.025 -12.733 -13.459 1.00 70.81 323 THR A C 1
ATOM 2452 O O . THR A 1 323 ? 19.101 -13.151 -13.028 1.00 70.81 323 THR A O 1
ATOM 2455 N N . THR A 1 324 ? 17.961 -11.812 -14.430 1.00 76.19 324 THR A N 1
ATOM 2456 C CA . THR A 1 324 ? 19.116 -11.126 -15.052 1.00 76.19 324 THR A CA 1
ATOM 2457 C C . THR A 1 324 ? 18.813 -9.673 -15.396 1.00 76.19 324 THR A C 1
ATOM 2459 O O . THR A 1 324 ? 17.658 -9.261 -15.471 1.00 76.19 324 THR A O 1
ATOM 2462 N N . LEU A 1 325 ? 19.871 -8.909 -15.689 1.00 75.19 325 LEU A N 1
ATOM 2463 C CA . LEU A 1 325 ? 19.785 -7.539 -16.203 1.00 75.19 325 LEU A CA 1
ATOM 2464 C C . LEU A 1 325 ? 18.927 -7.415 -17.476 1.00 75.19 325 LEU A C 1
ATOM 2466 O O . LEU A 1 325 ? 18.292 -6.382 -17.654 1.00 75.19 325 LEU A O 1
ATOM 2470 N N . VAL A 1 326 ? 18.915 -8.430 -18.350 1.00 78.19 326 VAL A N 1
ATOM 2471 C CA . VAL A 1 326 ? 18.161 -8.406 -19.619 1.00 78.19 326 VAL A CA 1
ATOM 2472 C C . VAL A 1 326 ? 16.693 -8.749 -19.391 1.00 78.19 326 VAL A C 1
ATOM 2474 O O . VAL A 1 326 ? 15.816 -8.019 -19.843 1.00 78.19 326 VAL A O 1
ATOM 2477 N N . GLU A 1 327 ? 16.416 -9.817 -18.644 1.00 81.38 327 GLU A N 1
ATOM 2478 C CA . GLU A 1 327 ? 15.051 -10.252 -18.318 1.00 81.38 327 GLU A CA 1
ATOM 2479 C C . GLU A 1 327 ? 14.298 -9.156 -17.529 1.00 81.38 327 GLU A C 1
ATOM 2481 O O . GLU A 1 327 ? 13.130 -8.876 -17.799 1.00 81.38 327 GLU A O 1
ATOM 2486 N N . MET A 1 328 ? 14.991 -8.419 -16.650 1.00 81.69 328 MET A N 1
ATOM 2487 C CA . MET A 1 328 ? 14.442 -7.260 -15.929 1.00 81.69 328 MET A CA 1
ATOM 2488 C C . MET A 1 328 ? 13.953 -6.099 -16.821 1.00 81.69 328 MET A C 1
ATOM 2490 O O . MET A 1 328 ? 13.074 -5.347 -16.397 1.00 81.69 328 MET A O 1
ATOM 2494 N N . ILE A 1 329 ? 14.495 -5.931 -18.033 1.00 81.75 329 ILE A N 1
ATOM 2495 C CA . ILE A 1 329 ? 14.114 -4.854 -18.973 1.00 81.75 329 ILE A CA 1
ATOM 2496 C C . ILE A 1 329 ? 13.408 -5.374 -20.235 1.00 81.75 329 ILE A C 1
ATOM 2498 O O . ILE A 1 329 ? 13.108 -4.597 -21.143 1.00 81.75 329 ILE A O 1
ATOM 2502 N N . SER A 1 330 ? 13.144 -6.680 -20.308 1.00 85.69 330 SER A N 1
ATOM 2503 C CA . SER A 1 330 ? 12.513 -7.307 -21.467 1.00 85.69 330 SER A CA 1
ATOM 2504 C C . SER A 1 330 ? 10.978 -7.294 -21.385 1.00 85.69 330 SER A C 1
ATOM 2506 O O . SER A 1 330 ? 10.378 -7.351 -20.309 1.00 85.69 330 SER A O 1
ATOM 2508 N N . ASN A 1 331 ? 10.367 -7.215 -22.569 1.00 89.31 331 ASN A N 1
ATOM 2509 C CA . ASN A 1 331 ? 8.938 -7.348 -22.859 1.00 89.31 331 ASN A CA 1
ATOM 2510 C C . ASN A 1 331 ? 8.613 -8.715 -23.510 1.00 89.31 331 ASN A C 1
ATOM 2512 O O . ASN A 1 331 ? 7.472 -8.935 -23.912 1.00 89.31 331 ASN A O 1
ATOM 2516 N N . ASP A 1 332 ? 9.604 -9.603 -23.647 1.00 88.62 332 ASP A N 1
ATOM 2517 C CA . ASP A 1 332 ? 9.450 -10.989 -24.106 1.00 88.62 332 ASP A CA 1
ATOM 2518 C C . ASP A 1 332 ? 8.880 -11.887 -22.986 1.00 88.62 332 ASP A C 1
ATOM 2520 O O . ASP A 1 332 ? 8.602 -11.416 -21.887 1.00 88.62 332 ASP A O 1
ATOM 2524 N N . GLU A 1 333 ? 8.709 -13.185 -23.250 1.00 88.44 333 GLU A N 1
ATOM 2525 C CA . GLU A 1 333 ? 7.968 -14.133 -22.393 1.00 88.44 333 GLU A CA 1
ATOM 2526 C C . GLU A 1 333 ? 8.568 -14.336 -20.986 1.00 88.44 333 GLU A C 1
ATOM 2528 O O . GLU A 1 333 ? 7.829 -14.418 -20.007 1.00 88.44 333 GLU A O 1
ATOM 2533 N N . ASP A 1 334 ? 9.895 -14.290 -20.844 1.00 84.06 334 ASP A N 1
ATOM 2534 C CA . ASP A 1 334 ? 10.585 -14.283 -19.539 1.00 84.06 334 ASP A CA 1
ATOM 2535 C C . ASP A 1 334 ? 10.786 -12.862 -18.966 1.00 84.06 334 ASP A C 1
ATOM 2537 O O . ASP A 1 334 ? 11.360 -12.671 -17.892 1.00 84.06 334 ASP A O 1
ATOM 2541 N N . GLY A 1 335 ? 10.324 -11.836 -19.681 1.00 88.62 335 GLY A N 1
ATOM 2542 C CA . GLY A 1 335 ? 10.550 -10.433 -19.364 1.00 88.62 335 GLY A CA 1
ATOM 2543 C C . GLY A 1 335 ? 9.694 -9.911 -18.210 1.00 88.62 335 GLY A C 1
ATOM 2544 O O . GLY A 1 335 ? 8.492 -10.178 -18.117 1.00 8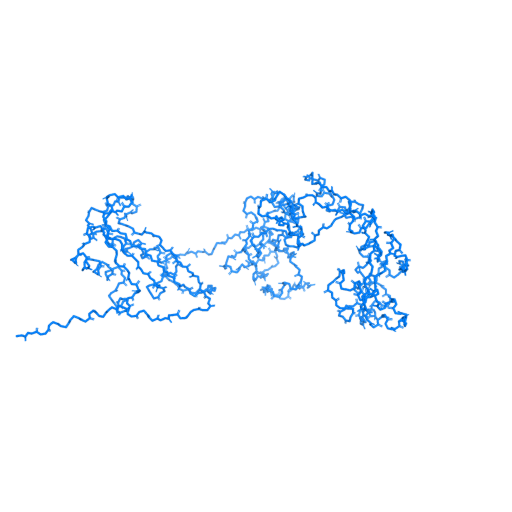8.62 335 GLY A O 1
ATOM 2545 N N . ALA A 1 336 ? 10.278 -9.075 -17.350 1.00 88.69 336 ALA A N 1
ATOM 2546 C CA . ALA A 1 336 ? 9.557 -8.429 -16.249 1.00 88.69 336 ALA A CA 1
ATOM 2547 C C . ALA A 1 336 ? 8.450 -7.458 -16.720 1.00 88.69 336 ALA A C 1
ATOM 2549 O O . ALA A 1 336 ? 7.589 -7.080 -15.925 1.00 88.69 336 ALA A O 1
ATOM 2550 N N . GLN A 1 337 ? 8.463 -7.066 -18.001 1.00 91.81 337 GLN A N 1
ATOM 2551 C CA . GLN A 1 337 ? 7.469 -6.195 -18.633 1.00 91.81 337 GLN A CA 1
ATOM 2552 C C . GLN A 1 337 ? 6.479 -6.971 -19.528 1.00 91.81 337 GLN A C 1
ATOM 2554 O O . GLN A 1 337 ? 5.699 -6.347 -20.236 1.00 91.81 337 GLN A O 1
ATOM 2559 N N . PHE A 1 338 ? 6.479 -8.311 -19.524 1.00 94.88 338 PHE A N 1
ATOM 2560 C CA . PHE A 1 338 ? 5.759 -9.127 -20.515 1.00 94.88 338 PHE A CA 1
ATOM 2561 C C . PHE A 1 338 ? 4.261 -8.810 -20.671 1.00 94.88 338 PHE A C 1
ATOM 2563 O O . PHE A 1 338 ? 3.779 -8.626 -21.794 1.00 94.88 338 PHE A O 1
ATOM 2570 N N . LEU A 1 339 ? 3.515 -8.738 -19.561 1.00 97.06 339 LEU A N 1
ATOM 2571 C CA . LEU A 1 339 ? 2.059 -8.587 -19.571 1.00 97.06 339 LEU A CA 1
ATOM 2572 C C . LEU A 1 339 ? 1.596 -7.256 -18.973 1.00 97.06 339 LEU A C 1
ATOM 2574 O O . LEU A 1 339 ? 1.993 -6.862 -17.876 1.00 97.06 339 LEU A O 1
ATOM 2578 N N . ARG A 1 340 ? 0.643 -6.615 -19.651 1.00 96.62 340 ARG A N 1
ATOM 2579 C CA . ARG A 1 340 ? -0.238 -5.573 -19.104 1.00 96.62 340 ARG A CA 1
ATOM 2580 C C . ARG A 1 340 ? -1.538 -6.185 -18.594 1.00 96.62 340 ARG A C 1
ATOM 2582 O O . ARG A 1 340 ? -1.977 -7.229 -19.070 1.00 96.62 340 ARG A O 1
ATOM 2589 N N . VAL A 1 341 ? -2.194 -5.486 -17.670 1.00 96.88 341 VAL A N 1
ATOM 2590 C CA . VAL A 1 341 ? -3.515 -5.852 -17.136 1.00 96.88 341 VAL A CA 1
ATOM 2591 C C . VAL A 1 341 ? -4.599 -4.978 -17.766 1.00 96.88 341 VAL A C 1
ATOM 2593 O O . VAL A 1 341 ? -4.565 -3.751 -17.651 1.00 96.88 341 VAL A O 1
ATOM 2596 N N . LYS A 1 342 ? -5.593 -5.594 -18.411 1.00 95.31 342 LYS A N 1
ATOM 2597 C CA . LYS A 1 342 ? -6.740 -4.885 -18.996 1.00 95.31 342 LYS A CA 1
ATOM 2598 C C . LYS A 1 342 ? -7.651 -4.391 -17.875 1.00 95.31 342 LYS A C 1
ATOM 2600 O O . LYS A 1 342 ? -8.049 -5.162 -17.009 1.00 95.31 342 LYS A O 1
ATOM 2605 N N . GLY A 1 343 ? -7.943 -3.091 -17.873 1.00 93.19 343 GLY A N 1
ATOM 2606 C CA . GLY A 1 343 ? -8.585 -2.411 -16.739 1.00 93.19 343 GLY A CA 1
ATOM 2607 C C . GLY A 1 343 ? -7.614 -1.977 -15.627 1.00 93.19 343 GLY A C 1
ATOM 2608 O O . GLY A 1 343 ? -8.055 -1.400 -14.636 1.00 93.19 343 GLY A O 1
ATOM 2609 N N . GLY A 1 344 ? -6.306 -2.188 -15.794 1.00 96.00 344 GLY A N 1
ATOM 2610 C CA . GLY A 1 344 ? -5.270 -1.717 -14.874 1.00 96.00 344 GLY A CA 1
ATOM 2611 C C . GLY A 1 344 ? -5.040 -2.598 -13.640 1.00 96.00 344 GLY A C 1
ATOM 2612 O O . GLY A 1 344 ? -5.865 -3.432 -13.261 1.00 96.00 344 GLY A O 1
ATOM 2613 N N . THR A 1 345 ? -3.882 -2.424 -13.008 1.00 97.50 345 THR A N 1
ATOM 2614 C CA . THR A 1 345 ? -3.368 -3.301 -11.938 1.00 97.50 345 THR A CA 1
ATOM 2615 C C . THR A 1 345 ? -4.005 -3.077 -10.568 1.00 97.50 345 THR A C 1
ATOM 2617 O O . THR A 1 345 ? -3.907 -3.948 -9.702 1.00 97.50 345 THR A O 1
ATOM 2620 N N . MET A 1 346 ? -4.680 -1.944 -10.339 1.00 97.12 346 MET A N 1
ATOM 2621 C CA . MET A 1 346 ? -5.370 -1.685 -9.069 1.00 97.12 346 MET A CA 1
ATOM 2622 C C . MET A 1 346 ? -6.503 -2.692 -8.811 1.00 97.12 346 MET A C 1
ATOM 2624 O O . MET A 1 346 ? -6.797 -2.973 -7.651 1.00 97.12 346 MET A O 1
ATOM 2628 N N . GLN A 1 347 ? -7.042 -3.314 -9.868 1.00 97.25 347 GLN A N 1
ATOM 2629 C CA . GLN A 1 347 ? -8.088 -4.341 -9.795 1.00 97.25 347 GLN A CA 1
ATOM 2630 C C . GLN A 1 347 ? -7.737 -5.504 -8.865 1.00 97.25 347 GLN A C 1
ATOM 2632 O O . GLN A 1 347 ? -8.612 -5.990 -8.162 1.00 97.25 347 GLN A O 1
ATOM 2637 N N . PHE A 1 348 ? -6.470 -5.924 -8.781 1.00 98.44 348 PHE A N 1
ATOM 2638 C CA . PHE A 1 348 ? -6.063 -6.969 -7.832 1.00 98.44 348 PHE A CA 1
ATOM 2639 C C . PHE A 1 348 ? -6.319 -6.567 -6.370 1.00 98.44 348 PHE A C 1
ATOM 2641 O O . PHE A 1 348 ? -6.701 -7.400 -5.557 1.00 98.44 348 PHE A O 1
ATOM 2648 N N . SER A 1 349 ? -6.127 -5.289 -6.032 1.00 98.44 349 SER A N 1
ATOM 2649 C CA . SER A 1 349 ? -6.409 -4.750 -4.697 1.00 98.44 349 SER A CA 1
ATOM 2650 C C . SER A 1 349 ? -7.881 -4.394 -4.498 1.00 98.44 349 SER A C 1
ATOM 2652 O O . SER A 1 349 ? -8.361 -4.494 -3.377 1.00 98.44 349 SER A O 1
ATOM 2654 N N . GLU A 1 350 ? -8.600 -4.017 -5.560 1.00 98.00 350 GLU A N 1
ATOM 2655 C CA . GLU A 1 350 ? -10.066 -3.897 -5.534 1.00 98.00 350 GLU A CA 1
ATOM 2656 C C . GLU A 1 350 ? -10.675 -5.281 -5.187 1.00 98.00 350 GLU A C 1
ATOM 2658 O O . GLU A 1 350 ? -11.358 -5.411 -4.174 1.00 98.00 350 GLU A O 1
ATOM 2663 N N . ARG A 1 351 ? -10.295 -6.350 -5.904 1.00 98.44 351 ARG A N 1
ATOM 2664 C CA . ARG A 1 351 ? -10.771 -7.731 -5.675 1.00 98.44 351 ARG A CA 1
ATOM 2665 C C . ARG A 1 351 ? -10.355 -8.349 -4.337 1.00 98.44 351 ARG A C 1
ATOM 2667 O O . ARG A 1 351 ? -11.190 -8.958 -3.678 1.00 98.44 351 ARG A O 1
ATOM 2674 N N . LEU A 1 352 ? -9.102 -8.184 -3.901 1.00 98.62 352 LEU A N 1
ATOM 2675 C CA . LEU A 1 352 ? -8.681 -8.675 -2.579 1.00 98.62 352 LEU A CA 1
ATOM 2676 C C . LEU A 1 352 ? -9.417 -7.962 -1.431 1.00 98.62 352 LEU A C 1
ATOM 2678 O O . LEU A 1 352 ? -9.601 -8.555 -0.374 1.00 98.62 352 LEU A O 1
ATOM 2682 N N . ALA A 1 353 ? -9.835 -6.704 -1.614 1.00 98.19 353 ALA A N 1
ATOM 2683 C CA . ALA A 1 353 ? -10.641 -5.990 -0.625 1.00 98.19 353 ALA A CA 1
ATOM 2684 C C . ALA A 1 353 ? -12.120 -6.423 -0.635 1.00 98.19 353 ALA A C 1
ATOM 2686 O O . ALA A 1 353 ? -12.751 -6.395 0.417 1.00 98.19 353 ALA A O 1
ATOM 2687 N N . GLU A 1 354 ? -12.655 -6.852 -1.784 1.00 97.19 354 GLU A N 1
ATOM 2688 C CA . GLU A 1 354 ? -14.019 -7.396 -1.925 1.00 97.19 354 GLU A CA 1
ATOM 2689 C C . GLU A 1 354 ? -14.221 -8.755 -1.218 1.00 97.19 354 GLU A C 1
ATOM 2691 O O . GLU A 1 354 ? -15.353 -9.095 -0.884 1.00 97.19 354 GLU A O 1
ATOM 2696 N N . GLU A 1 355 ? -13.156 -9.526 -0.962 1.00 96.38 355 GLU A N 1
ATOM 2697 C CA . GLU A 1 355 ? -13.228 -10.790 -0.198 1.00 96.38 355 GLU A CA 1
ATOM 2698 C C . GLU A 1 355 ? -13.286 -10.598 1.329 1.00 96.38 355 GLU A C 1
ATOM 2700 O O . GLU A 1 355 ? -13.707 -11.503 2.059 1.00 96.38 355 GLU A O 1
ATOM 2705 N N . LEU A 1 356 ? -12.850 -9.436 1.824 1.00 95.31 356 LEU A N 1
ATOM 2706 C CA . LEU A 1 356 ? -12.771 -9.149 3.255 1.00 95.31 356 LEU A CA 1
ATOM 2707 C C . LEU A 1 356 ? -14.155 -8.757 3.817 1.00 95.31 356 LEU A C 1
ATOM 2709 O O . LEU A 1 356 ? -14.962 -8.155 3.105 1.00 95.31 356 LEU A O 1
ATOM 2713 N N . PRO A 1 357 ? -14.457 -9.031 5.104 1.00 91.75 357 PRO A N 1
ATOM 2714 C CA . PRO A 1 357 ? -15.747 -8.685 5.692 1.00 91.75 357 PRO A CA 1
ATOM 2715 C C . PRO A 1 357 ? -16.033 -7.180 5.642 1.00 91.75 357 PRO A C 1
ATOM 2717 O O . PRO A 1 357 ? -15.129 -6.348 5.766 1.00 91.75 357 PRO A O 1
ATOM 2720 N N . VAL A 1 358 ? -17.312 -6.815 5.531 1.00 89.75 358 VAL A N 1
ATOM 2721 C CA . VAL A 1 358 ? -17.754 -5.412 5.523 1.00 89.75 358 VAL A CA 1
ATOM 2722 C C . VAL A 1 358 ? -17.232 -4.687 6.772 1.00 89.75 358 VAL A C 1
ATOM 2724 O O . VAL A 1 358 ? -1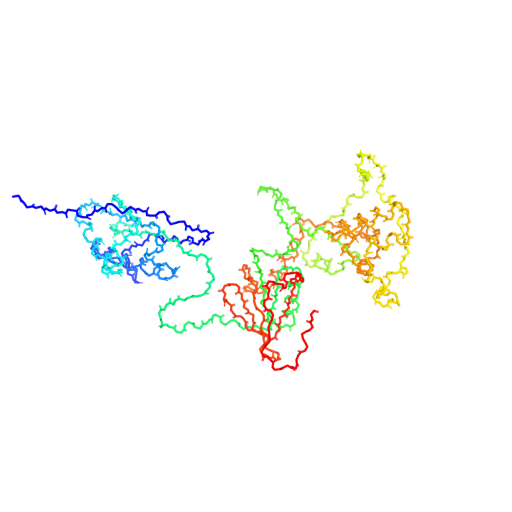7.519 -5.085 7.898 1.00 89.75 358 VAL A O 1
ATOM 2727 N N . GLY A 1 359 ? -16.451 -3.621 6.570 1.00 89.44 359 GLY A N 1
ATOM 2728 C CA . GLY A 1 359 ? -15.820 -2.838 7.643 1.00 89.44 359 GLY A CA 1
ATOM 2729 C C . GLY A 1 359 ? -14.421 -3.302 8.083 1.00 89.44 359 GLY A C 1
ATOM 2730 O O . GLY A 1 359 ? -13.781 -2.605 8.876 1.00 89.44 359 GLY A O 1
ATOM 2731 N N . ALA A 1 360 ? -13.907 -4.421 7.556 1.00 94.12 360 ALA A N 1
ATOM 2732 C CA . ALA A 1 360 ? -12.536 -4.871 7.816 1.00 94.12 360 ALA A CA 1
ATOM 2733 C C . ALA A 1 360 ? -11.487 -3.936 7.185 1.00 94.12 360 ALA A C 1
ATOM 2735 O O . ALA A 1 360 ? -10.453 -3.674 7.795 1.00 94.12 360 ALA A O 1
ATOM 2736 N N . VAL A 1 361 ? -11.758 -3.389 5.994 1.00 97.31 361 VAL A N 1
ATOM 2737 C CA . VAL A 1 361 ? -10.911 -2.373 5.344 1.00 97.31 361 VAL A CA 1
ATOM 2738 C C . VAL A 1 361 ? -11.354 -0.972 5.770 1.00 97.31 361 VAL A C 1
ATOM 2740 O O . VAL A 1 361 ? -12.482 -0.563 5.499 1.00 97.31 361 VAL A O 1
ATOM 2743 N N . GLN A 1 362 ? -10.460 -0.220 6.414 1.00 96.12 362 GLN A N 1
ATOM 2744 C CA . GLN A 1 362 ? -10.723 1.125 6.936 1.00 96.12 362 GLN A CA 1
ATOM 2745 C C . GLN A 1 362 ? -9.780 2.136 6.268 1.00 96.12 362 GLN A C 1
ATOM 2747 O O . GLN A 1 362 ? -8.604 2.270 6.616 1.00 96.12 362 GLN A O 1
ATOM 2752 N N . LEU A 1 363 ? -10.320 2.829 5.262 1.00 96.12 363 LEU A N 1
ATOM 2753 C CA . LEU A 1 363 ? -9.645 3.889 4.507 1.00 96.12 363 LEU A CA 1
ATOM 2754 C C . LEU A 1 363 ? -9.532 5.186 5.330 1.00 96.12 363 LEU A C 1
ATOM 2756 O O . LEU A 1 363 ? -10.196 5.345 6.355 1.00 96.12 363 LEU A O 1
ATOM 2760 N N . ALA A 1 364 ? -8.681 6.115 4.882 1.00 95.50 364 ALA A N 1
ATOM 2761 C CA . ALA A 1 364 ? -8.417 7.415 5.518 1.00 95.50 364 ALA A CA 1
ATOM 2762 C C . ALA A 1 364 ? -8.091 7.338 7.031 1.00 95.50 364 ALA A C 1
ATOM 2764 O O . ALA A 1 364 ? -8.296 8.292 7.783 1.00 95.50 364 ALA A O 1
ATOM 2765 N N . THR A 1 365 ? -7.547 6.200 7.468 1.00 94.56 365 THR A N 1
ATOM 2766 C CA . THR A 1 365 ? -7.236 5.839 8.854 1.00 94.56 365 THR A CA 1
ATOM 2767 C C . THR A 1 365 ? -5.720 5.608 8.996 1.00 94.56 365 THR A C 1
ATOM 2769 O O . THR A 1 365 ? -5.268 4.482 9.214 1.00 94.56 365 THR A O 1
ATOM 2772 N N . PRO A 1 366 ? -4.885 6.661 8.848 1.00 95.94 366 PRO A N 1
ATOM 2773 C CA . PRO A 1 366 ? -3.431 6.537 8.932 1.00 95.94 366 PRO A CA 1
ATOM 2774 C C . PRO A 1 366 ? -3.002 6.108 10.335 1.00 95.94 366 PRO A C 1
ATOM 2776 O O . PRO A 1 366 ? -3.326 6.776 11.316 1.00 95.94 366 PRO A O 1
ATOM 2779 N N . VAL A 1 367 ? -2.235 5.023 10.438 1.00 96.62 367 VAL A N 1
ATOM 2780 C CA . VAL A 1 367 ? -1.615 4.598 11.700 1.00 96.62 367 VAL A CA 1
ATOM 2781 C C . VAL A 1 367 ? -0.493 5.564 12.069 1.00 96.62 367 VAL A C 1
ATOM 2783 O O . VAL A 1 367 ? 0.389 5.828 11.259 1.00 96.62 367 VAL A O 1
ATOM 2786 N N . THR A 1 368 ? -0.515 6.074 13.300 1.00 96.25 368 THR A N 1
ATOM 2787 C CA . THR A 1 368 ? 0.478 7.032 13.823 1.00 96.25 368 THR A CA 1
ATOM 2788 C C . THR A 1 368 ? 1.274 6.477 15.001 1.00 96.25 368 THR A C 1
ATOM 2790 O O . THR A 1 368 ? 2.359 6.979 15.301 1.00 96.25 368 THR A O 1
ATOM 2793 N N . LYS A 1 369 ? 0.783 5.424 15.668 1.00 97.06 369 LYS A N 1
ATOM 2794 C CA . LYS A 1 369 ? 1.497 4.742 16.754 1.00 97.06 369 LYS A CA 1
ATOM 2795 C C . LYS A 1 369 ? 1.199 3.245 16.778 1.00 97.06 369 LYS A C 1
ATOM 2797 O O . LYS A 1 369 ? 0.048 2.835 16.647 1.00 97.06 369 LYS A O 1
ATOM 2802 N N . ILE A 1 370 ? 2.235 2.450 17.034 1.00 97.06 370 ILE A N 1
ATOM 2803 C CA . ILE A 1 370 ? 2.146 1.025 17.364 1.00 97.06 370 ILE A CA 1
ATOM 2804 C C . ILE A 1 370 ? 2.869 0.824 18.701 1.00 97.06 370 ILE A C 1
ATOM 2806 O O . ILE A 1 370 ? 4.048 1.156 18.847 1.00 97.06 370 ILE A O 1
ATOM 2810 N N . GLN A 1 371 ? 2.153 0.316 19.702 1.00 94.62 371 GLN A N 1
ATOM 2811 C CA . GLN A 1 371 ? 2.651 0.125 21.060 1.00 94.62 371 GLN A CA 1
ATOM 2812 C C . GLN A 1 371 ? 2.478 -1.333 21.489 1.00 94.62 371 GLN A C 1
ATOM 2814 O O . GLN A 1 371 ? 1.366 -1.764 21.791 1.00 94.62 371 GLN A O 1
ATOM 2819 N N . GLN A 1 372 ? 3.572 -2.094 21.559 1.00 90.00 372 GLN A N 1
ATOM 2820 C CA . GLN A 1 372 ? 3.538 -3.434 22.146 1.00 90.00 372 GLN A CA 1
ATOM 2821 C C . GLN A 1 372 ? 3.362 -3.311 23.667 1.00 90.00 372 GLN A C 1
ATOM 2823 O O . GLN A 1 372 ? 4.202 -2.725 24.353 1.00 90.00 372 GLN A O 1
ATOM 2828 N N . LEU A 1 373 ? 2.258 -3.838 24.195 1.00 84.38 373 LEU A N 1
ATOM 2829 C CA . LEU A 1 373 ? 1.927 -3.735 25.616 1.00 84.38 373 LEU A CA 1
ATOM 2830 C C . LEU A 1 373 ? 2.645 -4.824 26.417 1.00 84.38 373 LEU A C 1
ATOM 2832 O O . LEU A 1 373 ? 3.353 -4.531 27.383 1.00 84.38 373 LEU A O 1
ATOM 2836 N N . CYS A 1 374 ? 2.506 -6.065 25.952 1.00 79.75 374 CYS A N 1
ATOM 2837 C CA . CYS A 1 374 ? 3.170 -7.272 26.436 1.00 79.75 374 CYS A CA 1
ATOM 2838 C C . CYS A 1 374 ? 3.304 -8.282 25.266 1.00 79.75 374 CYS A C 1
ATOM 2840 O O . CYS A 1 374 ? 2.894 -7.976 24.139 1.00 79.75 374 CYS A O 1
ATOM 2842 N N . PRO A 1 375 ? 3.915 -9.467 25.446 1.00 78.88 375 PRO A N 1
ATOM 2843 C CA . PRO A 1 375 ? 3.887 -10.515 24.425 1.00 78.88 375 PRO A CA 1
ATOM 2844 C C . PRO A 1 375 ? 2.442 -10.922 24.099 1.00 78.88 375 PRO A C 1
ATOM 2846 O O . PRO A 1 375 ? 1.702 -11.332 24.985 1.00 78.88 375 PRO A O 1
ATOM 2849 N N . GLY A 1 376 ? 2.038 -10.798 22.832 1.00 78.00 376 GLY A N 1
ATOM 2850 C CA . GLY A 1 376 ? 0.678 -11.138 22.394 1.00 78.00 376 GLY A CA 1
ATOM 2851 C C . GLY A 1 376 ? -0.391 -10.065 22.640 1.00 78.00 376 GLY A C 1
ATOM 2852 O O . GLY A 1 376 ? -1.560 -10.359 22.421 1.00 78.00 376 GLY A O 1
ATOM 2853 N N . ALA A 1 377 ? -0.023 -8.841 23.042 1.00 86.19 377 ALA A N 1
ATOM 2854 C CA . ALA A 1 377 ? -0.940 -7.698 23.056 1.00 86.19 377 ALA A CA 1
ATOM 2855 C C . ALA A 1 377 ? -0.269 -6.421 22.527 1.00 86.19 377 ALA A C 1
ATOM 2857 O O . ALA A 1 377 ? 0.768 -5.972 23.031 1.00 86.19 377 ALA A O 1
ATOM 2858 N N . VAL A 1 378 ? -0.887 -5.809 21.520 1.00 91.69 378 VAL A N 1
ATOM 2859 C CA . VAL A 1 378 ? -0.430 -4.602 20.830 1.00 91.69 378 VAL A CA 1
ATOM 2860 C C . VAL A 1 378 ? -1.588 -3.614 20.725 1.00 91.69 378 VAL A C 1
ATOM 2862 O O . VAL A 1 378 ? -2.706 -3.978 20.369 1.00 91.69 378 VAL A O 1
ATOM 2865 N N . ARG A 1 379 ? -1.307 -2.345 21.017 1.00 93.56 379 ARG A N 1
ATOM 2866 C CA . ARG A 1 379 ? -2.212 -1.216 20.804 1.00 93.56 379 ARG A CA 1
ATOM 2867 C C . ARG A 1 379 ? -1.778 -0.463 19.550 1.00 93.56 379 ARG A C 1
ATOM 2869 O O . ARG A 1 379 ? -0.647 0.022 19.488 1.00 93.56 379 ARG A O 1
ATOM 2876 N N . VAL A 1 380 ? -2.676 -0.329 18.583 1.00 95.69 380 VAL A N 1
ATOM 2877 C CA . VAL A 1 380 ? -2.499 0.508 17.390 1.0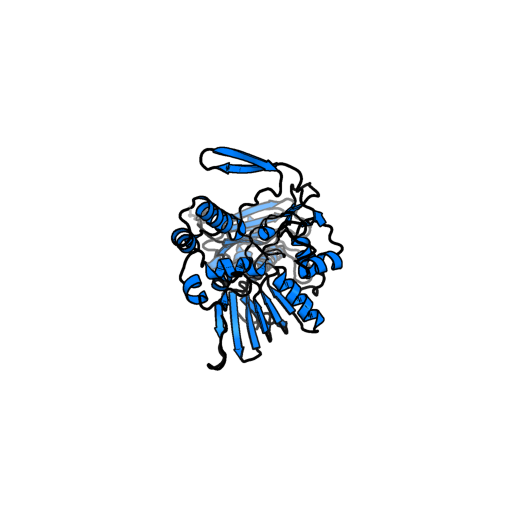0 95.69 380 VAL A CA 1
ATOM 2878 C C . VAL A 1 380 ? -3.347 1.766 17.549 1.00 95.69 380 VAL A C 1
ATOM 2880 O O . VAL A 1 380 ? -4.499 1.683 17.969 1.00 95.69 380 VAL A O 1
ATOM 2883 N N . THR A 1 381 ? -2.793 2.930 17.217 1.00 94.19 381 THR A N 1
ATOM 2884 C CA . THR A 1 381 ? -3.517 4.209 17.237 1.00 94.19 381 THR A CA 1
ATOM 2885 C C . THR A 1 381 ? -3.442 4.872 15.867 1.00 94.19 381 THR A C 1
ATOM 2887 O O . THR A 1 381 ? -2.362 4.988 15.279 1.00 94.19 381 THR A O 1
ATOM 2890 N N . ALA A 1 382 ? -4.596 5.310 15.368 1.00 89.31 382 ALA A N 1
ATOM 2891 C CA . ALA A 1 382 ? -4.731 6.067 14.130 1.00 89.31 382 ALA A CA 1
ATOM 2892 C C . ALA A 1 382 ? -4.659 7.586 14.370 1.00 89.31 382 ALA A C 1
ATOM 2894 O O . ALA A 1 382 ? -4.865 8.068 15.485 1.00 89.31 382 ALA A O 1
ATOM 2895 N N . GLY A 1 383 ? -4.428 8.367 13.313 1.00 79.31 383 GLY A N 1
ATOM 2896 C CA . GLY A 1 383 ? -4.354 9.834 13.361 1.00 79.31 383 GLY A CA 1
ATOM 2897 C C . GLY A 1 383 ? -5.639 10.532 13.830 1.00 79.31 383 GLY A C 1
ATOM 2898 O O . GLY A 1 383 ? -5.578 11.667 14.293 1.00 79.31 383 GLY A O 1
ATOM 2899 N N . SER A 1 384 ? -6.783 9.844 13.776 1.00 79.88 384 SER A N 1
ATOM 2900 C CA . SER A 1 384 ? -8.063 10.279 14.356 1.00 79.88 384 SER A CA 1
ATOM 2901 C C . SER A 1 384 ? -8.145 10.123 15.883 1.00 79.88 384 SER A C 1
ATOM 2903 O O . SER A 1 384 ? -9.086 10.616 16.496 1.00 79.88 384 SER A O 1
ATOM 2905 N N . GLY A 1 385 ? -7.199 9.410 16.503 1.00 78.94 385 GLY A N 1
ATOM 2906 C CA . GLY A 1 385 ? -7.259 8.975 17.900 1.00 78.94 385 GLY A CA 1
ATOM 2907 C C . GLY A 1 385 ? -7.925 7.606 18.110 1.00 78.94 385 GLY A C 1
ATOM 2908 O O . GLY A 1 385 ? -7.811 7.054 19.208 1.00 78.94 385 GLY A O 1
ATOM 2909 N N . LYS A 1 386 ? -8.558 7.016 17.077 1.00 83.31 386 LYS A N 1
ATOM 2910 C CA . LYS A 1 386 ? -9.106 5.647 17.150 1.00 83.31 386 LYS A CA 1
ATOM 2911 C C . LYS A 1 386 ? -8.012 4.670 17.582 1.00 83.31 386 LYS A C 1
ATOM 2913 O O . LYS A 1 386 ? -6.883 4.738 17.090 1.00 83.31 386 LYS A O 1
ATOM 2918 N N . THR A 1 387 ? -8.346 3.789 18.521 1.00 87.25 387 THR A N 1
ATOM 2919 C CA . THR A 1 387 ? -7.397 2.876 19.161 1.00 87.25 387 THR A CA 1
ATOM 2920 C C . THR A 1 387 ? -7.907 1.445 19.070 1.00 87.25 387 THR A C 1
ATOM 2922 O O . THR A 1 387 ? -8.978 1.135 19.578 1.00 87.25 387 THR A O 1
ATOM 2925 N N . ILE A 1 388 ? -7.114 0.580 18.440 1.00 90.81 388 ILE A N 1
ATOM 2926 C CA . ILE A 1 388 ? -7.433 -0.830 18.202 1.00 90.81 388 ILE A CA 1
ATOM 2927 C C . ILE A 1 388 ? -6.467 -1.693 19.015 1.00 90.81 388 ILE A C 1
ATOM 2929 O O . ILE A 1 388 ? -5.260 -1.431 19.037 1.00 90.81 388 ILE A O 1
ATOM 2933 N N . TYR A 1 389 ? -6.991 -2.715 19.685 1.00 90.31 389 TYR A N 1
ATOM 2934 C CA . TYR A 1 389 ? -6.202 -3.709 20.411 1.00 90.31 389 TYR A CA 1
ATOM 2935 C C . TYR A 1 389 ? -6.138 -5.002 19.602 1.00 90.31 389 TYR A C 1
ATOM 2937 O O . TYR A 1 389 ? -7.131 -5.435 19.020 1.00 90.31 389 TYR A O 1
ATOM 2945 N N . CYS A 1 390 ? -4.952 -5.603 19.532 1.00 94.75 390 CYS A N 1
ATOM 2946 C CA . CYS A 1 390 ? -4.729 -6.805 18.739 1.00 94.75 390 CYS A CA 1
ATOM 2947 C C . CYS A 1 390 ? -3.591 -7.680 19.262 1.00 94.75 390 CYS A C 1
ATOM 2949 O O . CYS A 1 390 ? -2.753 -7.235 20.050 1.00 94.75 390 CYS A O 1
ATOM 2951 N N . LYS A 1 391 ? -3.543 -8.940 18.817 1.00 91.19 391 LYS A N 1
ATOM 2952 C CA . LYS A 1 391 ? -2.510 -9.908 19.224 1.00 91.19 391 LYS A CA 1
ATOM 2953 C C . LYS A 1 391 ? -1.208 -9.712 18.441 1.00 91.19 391 LYS A C 1
ATOM 2955 O O . LYS A 1 391 ? -0.115 -9.924 18.980 1.00 91.19 391 LYS A O 1
ATOM 2960 N N . LYS A 1 392 ? -1.315 -9.300 17.172 1.00 95.69 392 LYS A N 1
ATOM 2961 C CA . LYS A 1 392 ? -0.201 -9.016 16.249 1.00 95.69 392 LYS A CA 1
ATOM 2962 C C . LYS A 1 392 ? -0.511 -7.820 15.344 1.00 95.69 392 LYS A C 1
ATOM 2964 O O . LYS A 1 392 ? -1.666 -7.456 15.151 1.00 95.69 392 LYS A O 1
ATOM 2969 N N . VAL A 1 393 ? 0.534 -7.253 14.743 1.00 97.62 393 VAL A N 1
ATOM 2970 C CA . VAL A 1 393 ? 0.419 -6.239 13.686 1.00 97.62 393 VAL A CA 1
ATOM 2971 C C . VAL A 1 393 ? 1.290 -6.646 12.502 1.00 97.62 393 VAL A C 1
ATOM 2973 O O . VAL A 1 393 ? 2.452 -7.002 12.698 1.00 97.62 393 VAL A O 1
ATOM 2976 N N . VAL A 1 394 ? 0.747 -6.569 11.287 1.00 98.12 394 VAL A N 1
ATOM 2977 C CA . VAL A 1 394 ? 1.488 -6.726 10.027 1.00 98.12 394 VAL A CA 1
ATOM 2978 C C . VAL A 1 394 ? 1.655 -5.345 9.407 1.00 98.12 394 VAL A C 1
ATOM 2980 O O . VAL A 1 394 ? 0.680 -4.729 8.983 1.00 98.12 394 VAL A O 1
ATOM 2983 N N . VAL A 1 395 ? 2.883 -4.832 9.340 1.00 97.62 395 VAL A N 1
ATOM 2984 C CA . VAL A 1 395 ? 3.158 -3.557 8.665 1.00 97.62 395 VAL A CA 1
ATOM 2985 C C . VAL A 1 395 ? 3.544 -3.848 7.215 1.00 97.62 395 VAL A C 1
ATOM 2987 O O . VAL A 1 395 ? 4.599 -4.419 6.966 1.00 97.62 395 VAL A O 1
ATOM 2990 N N . SER A 1 396 ? 2.677 -3.485 6.261 1.00 96.88 396 SER A N 1
ATOM 2991 C CA . SER A 1 396 ? 2.894 -3.707 4.815 1.00 96.88 396 SER A CA 1
ATOM 2992 C C . SER A 1 396 ? 3.303 -2.439 4.045 1.00 96.88 396 SER A C 1
ATOM 2994 O O . SER A 1 396 ? 3.560 -2.479 2.839 1.00 96.88 396 SER A O 1
ATOM 2996 N N . ALA A 1 397 ? 3.382 -1.303 4.745 1.00 92.88 397 ALA A N 1
ATOM 2997 C CA . ALA A 1 397 ? 3.907 -0.044 4.225 1.00 92.88 397 ALA A CA 1
ATOM 2998 C C . ALA A 1 397 ? 5.407 -0.160 3.857 1.00 92.88 397 ALA A C 1
ATOM 3000 O O . ALA A 1 397 ? 6.126 -0.958 4.454 1.00 92.88 397 ALA A O 1
ATOM 3001 N N . PRO A 1 398 ? 5.923 0.636 2.901 1.00 90.88 398 PRO A N 1
ATOM 3002 C CA . PRO A 1 398 ? 7.353 0.651 2.592 1.00 90.88 398 PRO A CA 1
ATOM 3003 C C . PRO A 1 398 ? 8.157 1.286 3.739 1.00 90.88 398 PRO A C 1
ATOM 3005 O O . PRO A 1 398 ? 7.726 2.283 4.316 1.00 90.88 398 PRO A O 1
ATOM 3008 N N . THR A 1 399 ? 9.355 0.768 4.026 1.00 91.12 399 THR A N 1
ATOM 3009 C CA . THR A 1 399 ? 10.177 1.147 5.194 1.00 91.12 399 THR A CA 1
ATOM 3010 C C . THR A 1 399 ? 10.386 2.659 5.401 1.00 91.12 399 THR A C 1
ATOM 3012 O O . THR A 1 399 ? 10.308 3.095 6.547 1.00 91.12 399 THR A O 1
ATOM 3015 N N . PRO A 1 400 ? 10.564 3.516 4.369 1.00 90.62 400 PRO A N 1
ATOM 3016 C CA . PRO A 1 400 ? 10.634 4.969 4.569 1.00 90.62 400 PRO A CA 1
ATOM 3017 C C . PRO A 1 400 ? 9.399 5.574 5.264 1.00 90.62 400 PRO A C 1
ATOM 3019 O O . PRO A 1 400 ? 9.528 6.543 6.012 1.00 90.62 400 PRO A O 1
ATOM 3022 N N . ALA A 1 401 ? 8.212 4.982 5.085 1.00 90.25 401 ALA A N 1
ATOM 3023 C CA . ALA A 1 401 ? 6.984 5.403 5.759 1.00 90.25 401 ALA A CA 1
ATOM 3024 C C . ALA A 1 401 ? 6.939 5.013 7.249 1.00 90.25 401 ALA A C 1
ATOM 3026 O O . ALA A 1 401 ? 6.141 5.579 7.993 1.00 90.25 401 ALA A O 1
ATOM 3027 N N . TYR A 1 402 ? 7.815 4.117 7.729 1.00 92.69 402 TYR A N 1
ATOM 3028 C CA . TYR A 1 402 ? 7.893 3.764 9.156 1.00 92.69 402 TYR A CA 1
ATOM 3029 C C . TYR A 1 402 ? 8.282 4.976 10.016 1.00 92.69 402 TYR A C 1
ATOM 3031 O O . TYR A 1 402 ? 7.904 5.043 11.179 1.00 92.69 402 TYR A O 1
ATOM 3039 N N . SER A 1 403 ? 8.962 5.972 9.432 1.00 94.00 403 SER A N 1
ATOM 3040 C CA . SER A 1 403 ? 9.248 7.269 10.068 1.00 94.00 403 SER A CA 1
ATOM 3041 C C . SER A 1 403 ? 7.993 8.041 10.511 1.00 94.00 403 SER A C 1
ATOM 3043 O O . SER A 1 403 ? 8.080 8.896 11.389 1.00 94.00 403 SER A O 1
ATOM 3045 N N . GLN A 1 404 ? 6.827 7.728 9.935 1.00 92.94 404 GLN A N 1
ATOM 3046 C CA . GLN A 1 404 ? 5.534 8.344 10.254 1.00 92.94 404 GLN A CA 1
ATOM 3047 C C . GLN A 1 404 ? 4.783 7.598 11.375 1.00 92.94 404 GLN A C 1
ATOM 3049 O O . GLN A 1 404 ? 3.745 8.070 11.839 1.00 92.94 404 GLN A O 1
ATOM 3054 N N . ILE A 1 405 ? 5.304 6.448 11.826 1.00 95.31 405 ILE A N 1
ATOM 3055 C CA . ILE A 1 405 ? 4.693 5.588 12.843 1.00 95.31 405 ILE A CA 1
ATOM 3056 C C . ILE A 1 405 ? 5.584 5.564 14.089 1.00 95.31 405 ILE A C 1
ATOM 3058 O O . ILE A 1 405 ? 6.730 5.121 14.063 1.00 95.31 405 ILE A O 1
ATOM 3062 N N . ASN A 1 406 ? 5.045 5.990 15.230 1.00 96.25 406 ASN A N 1
ATOM 3063 C CA . ASN A 1 406 ? 5.730 5.882 16.513 1.00 96.25 406 ASN A CA 1
ATOM 3064 C C . ASN A 1 406 ? 5.683 4.425 17.016 1.00 96.25 406 ASN A C 1
ATOM 3066 O O . ASN A 1 406 ? 4.657 3.963 17.520 1.00 96.25 406 ASN A O 1
ATOM 3070 N N . PHE A 1 407 ? 6.791 3.697 16.874 1.00 95.19 407 PHE A N 1
ATOM 3071 C CA . PHE A 1 407 ? 6.961 2.357 17.440 1.00 95.19 407 PHE A CA 1
ATOM 3072 C C . PHE A 1 407 ? 7.442 2.439 18.892 1.00 95.19 407 PHE A C 1
ATOM 3074 O O . PHE A 1 407 ? 8.449 3.080 19.194 1.00 95.19 407 PHE A O 1
ATOM 3081 N N . SER A 1 408 ? 6.738 1.766 19.801 1.00 91.94 408 SER A N 1
ATOM 3082 C CA . SER A 1 408 ? 7.042 1.778 21.237 1.00 91.94 408 SER A CA 1
ATOM 3083 C C . SER A 1 408 ? 6.715 0.439 21.906 1.00 91.94 408 SER A C 1
ATOM 3085 O O . SER A 1 408 ? 5.935 -0.358 21.388 1.00 91.94 408 SER A O 1
ATOM 3087 N N . SER A 1 409 ? 7.298 0.186 23.079 1.00 86.38 409 SER A N 1
ATOM 3088 C CA . SER A 1 409 ? 6.989 -0.990 23.898 1.00 86.38 409 SER A CA 1
ATOM 3089 C C . SER A 1 409 ? 6.930 -0.617 25.376 1.00 86.38 409 SER A C 1
ATOM 3091 O O . SER A 1 409 ? 7.760 0.159 25.850 1.00 86.38 409 SER A O 1
ATOM 3093 N N . THR A 1 410 ? 5.953 -1.164 26.101 1.00 75.50 410 THR A N 1
ATOM 3094 C CA . THR A 1 410 ? 5.887 -1.117 27.576 1.00 75.50 410 THR A CA 1
ATOM 3095 C C . THR A 1 410 ? 6.268 -2.448 28.223 1.00 75.50 410 THR A C 1
ATOM 3097 O O . THR A 1 410 ? 6.347 -2.531 29.449 1.00 75.50 410 THR A O 1
ATOM 3100 N N . ALA A 1 411 ? 6.542 -3.485 27.427 1.00 60.62 411 ALA A N 1
ATOM 3101 C CA . ALA A 1 411 ? 7.057 -4.745 27.939 1.00 60.62 411 ALA A CA 1
ATOM 3102 C C . ALA A 1 411 ? 8.461 -4.526 28.531 1.00 60.62 411 ALA A C 1
ATOM 3104 O O . ALA A 1 411 ? 9.354 -4.004 27.857 1.00 60.62 411 ALA A O 1
ATOM 3105 N N . LYS A 1 412 ? 8.679 -4.939 29.789 1.00 48.56 412 LYS A N 1
ATOM 3106 C CA . LYS A 1 412 ? 10.015 -4.906 30.413 1.00 48.56 412 LYS A CA 1
ATOM 3107 C C . LYS A 1 412 ? 10.997 -5.693 29.529 1.00 48.56 412 LYS A C 1
ATOM 3109 O O . LYS A 1 412 ? 10.640 -6.752 29.027 1.00 48.56 412 LYS A O 1
ATOM 3114 N N . ARG A 1 413 ? 12.198 -5.135 29.309 1.00 39.44 413 ARG A N 1
ATOM 3115 C CA . ARG A 1 413 ? 13.168 -5.461 28.233 1.00 39.44 413 ARG A CA 1
ATOM 3116 C C . ARG A 1 413 ? 13.490 -6.964 28.043 1.00 39.44 413 ARG A C 1
ATOM 3118 O O . ARG A 1 413 ? 14.567 -7.398 28.430 1.00 39.44 413 ARG A O 1
ATOM 3125 N N . HIS A 1 414 ? 12.600 -7.737 27.421 1.00 34.91 414 HIS A N 1
ATOM 3126 C CA . HIS A 1 414 ? 12.776 -9.160 27.061 1.00 34.91 414 HIS A CA 1
ATOM 3127 C C . HIS A 1 414 ? 12.158 -9.480 25.675 1.00 34.91 414 HIS A C 1
ATOM 3129 O O . HIS A 1 414 ? 11.708 -10.588 25.405 1.00 34.91 414 HIS A O 1
ATOM 3135 N N . CYS A 1 415 ? 12.116 -8.501 24.767 1.00 34.25 415 CYS A N 1
ATOM 3136 C CA . CYS A 1 415 ? 11.736 -8.696 23.364 1.00 34.25 415 CYS A CA 1
ATOM 3137 C C . CYS A 1 415 ? 12.734 -7.967 22.462 1.00 34.25 415 CYS A C 1
ATOM 3139 O O . CYS A 1 415 ? 12.981 -6.776 22.651 1.00 34.25 415 CYS A O 1
ATOM 3141 N N . HIS A 1 416 ? 13.301 -8.678 21.486 1.00 29.94 416 HIS A N 1
ATOM 3142 C CA . HIS A 1 416 ? 14.067 -8.054 20.411 1.00 29.94 416 HIS A CA 1
ATOM 3143 C C . HIS A 1 416 ? 13.095 -7.354 19.458 1.00 29.94 416 HIS A C 1
ATOM 3145 O O . HIS A 1 416 ? 12.208 -7.994 18.895 1.00 29.94 416 HIS A O 1
ATOM 3151 N N . VAL A 1 417 ? 13.274 -6.048 19.255 1.00 27.62 417 VAL A N 1
ATOM 3152 C CA . VAL A 1 417 ? 12.661 -5.354 18.118 1.00 27.62 417 VAL A CA 1
ATOM 3153 C C . VAL A 1 417 ? 13.529 -5.661 16.904 1.00 27.62 417 VAL A C 1
ATOM 3155 O O . VAL A 1 417 ? 14.557 -5.016 16.699 1.00 27.62 417 VAL A O 1
ATOM 3158 N N . ILE A 1 418 ? 13.133 -6.673 16.133 1.00 29.80 418 ILE A N 1
ATOM 3159 C CA . ILE A 1 418 ? 13.658 -6.872 14.779 1.00 29.80 418 ILE A CA 1
ATOM 3160 C C . ILE A 1 418 ? 13.213 -5.651 13.961 1.00 29.80 418 ILE A C 1
ATOM 3162 O O . ILE A 1 418 ? 12.031 -5.299 13.981 1.00 29.80 418 ILE A O 1
ATOM 3166 N N . ARG A 1 419 ? 14.177 -4.969 13.339 1.00 32.34 419 ARG A N 1
ATOM 3167 C CA . ARG A 1 419 ? 13.974 -3.797 12.475 1.00 32.34 419 ARG A CA 1
ATOM 3168 C C . ARG A 1 419 ? 13.935 -4.210 11.010 1.00 32.34 419 ARG A C 1
ATOM 3170 O O . ARG A 1 419 ? 14.658 -5.175 10.685 1.00 32.34 419 ARG A O 1
#

Radius of gyration: 32.36 Å; chains: 1; bounding box: 84×86×66 Å

Foldseek 3Di:
DDDDDPVDDQQPQDDDDADAWDKDKFPKQWQADPVRDHDQDPLSGLLNSLLSVVVSCVVVVHAQVQFQEKEKEAAPDDDVVVVSNLVSNCVNRNPVSPPNGHHYDYHYDNDDPDNSTGMIMITMGIDHPDADDDDDDDDPPDFPEAEFAEEEEALALVSLVVCLVCVVVVGGYAYEHQAQDHHVQWDWDAPDPPHPFIDTPGPWAAAVPQRVVVVVLCVVVVWDKDFDPQADWDWDADPVRDIDTDRGPPPPPDDPDCVCQQCVCPDPCLVVQQVAFQVRVLVVPDPDVVSVVLLQCCCCVPVNHGSRVHRRSVVSPVCSVLPHPDLDCDSDNSHRRTMGTGSTDSVSSVVSVVSHDDNSYDHSFHWQEWEAEEQQWIWIATSNRRIYIHRYYHYPDDPVCCVRYHYYYPYDPDDDPDD

InterPro domains:
  IPR001613 Flavin amine oxidase [PR00757] (149-168)
  IPR001613 Flavin amine oxidase [PR00757] (304-325)
  IPR002937 Amine oxidase [PF01593] (157-409)
  IPR006175 YjgF/YER057c/UK114 family [PF01042] (20-125)
  IPR035959 RutC-like superfamily [G3DSA:3.30.1330.40] (4-128)
  IPR035959 RutC-like superfamily [SSF55298] (18-126)
  IPR036188 FAD/NAD(P)-binding domain superfamily [G3DSA:3.50.50.60] (149-409)
  IPR036188 FAD/NAD(P)-binding domain superfamily [SSF51905] (146-407)
  IPR050703 Flavin Monoamine Oxidase [PTHR43563] (147-409)